Protein 1C6V (pdb70)

Foldseek 3Di:
DLPLQEKEWDWAADPNWIKIWIANVNFLQIDIFTDRDQAQLRVLVVVLVVLVPGPHAEYEYADDNHCPDVSNVCSCVVSHHDYHHDDDSVVCLNVQLVVVPVVDPDPRVSSVVSSVCQQADFDDDPQTDRRPRVSCVVRVVVCVVDDD/DDDLAEKEWDWDDDPHFIKIKIAPVPLRQIDIAGDHDPAQCSLLVVVLVCLVPGRHAEYEYDPDCSCVPPSNVVNCVVRHYYYDDDVCSVVQLVVLCVVCVPVDPDPRPSSVVSSVVQQPPQDDPPPSRGSVSPSVVVVVVD/DDDQAEKEWDWDAAPRFIKIWIAHPNQRQIDMFTFHPLALQSLQVRVQVVVVPAVHAEYEDDDDRCPVSCSNVVSCVVSHYYYDDDDDCSVVQLNVLLVVVVVVDPDPRVSSVVSSCCQQQPAPDDPDRDGSVVVSCVRSVVD/DDALAEKEWDWDADPNFIKIWIARVVFGAIDIFTDRDLALQRLLVVVLVVLVPGRHAEYEYEDDRNAPRPSNVVSCVVRNYDYDHHHPCVVVLNVQQVVCVPPDDDPRVSSVVSNVDQQPDADCPPDRHGSVRVSVVSRVVD/DPDDDFQKFKFFAAPPDPPTRGTFTFDDDDPQWTFTAHPHDTDTGGVVGMGMDGD

Sequence (630 aa):
NSDLGTWQMDCTHLEGKIVIVAVHVASGFIEAEVIPQETGRQTALFLLKLAGRWPITHLHTDNGANFASQEVKMVAWWAGIEHTFGEAMNHHLKNQIDRIREQANSVETIVLMAVHCMNHKRRGGIGDMTPAERLINMITTEQEIQFQNSDLGTWQMDCTHLEGKIVIVAVHVASGFIEAEVIPQETGRQTALFLLKLAGRWPITHLHTDNGANFASQEVKMVAWWAGIEHTFGEAMNHHLKNQIDRIREQANSVETIVLMAVHCMNHKRRGGIGDMTPAERLINMITTENSDLGTWQMDCTHLEGKIVIVAVHVASGFIEAEVIPQETGRQTALFLLKLAGRWPITHLHTDNGANFASQEVKMVAWWAGIEHTFGVEAMNHHLKNQIDRIREQANSVETIVLMAVHCMNHKRRGGIGDMTPAERLINMITTENSDLGTWQMDCTHLEGKIVIVAVHVASGFIEAEVIPQETGRQTALFLLKLAGRWPITHLHTDNGANFASQEVKMVAWWAGIEHTFGEAMNHHLKNQIDRIREQANSVETIVLMAVHCMNHKRRGGIGDMTPAERLINMITTEKNSKFKNFRVYYREGRDQLWKGPGELLWKGEGAVLLKVGTDIKVVPRRKAKIIKD

Organism: Simian immunodeficiency virus (isolate Mm142-83) (NCBI:txid11733)

Structure (mmCIF, N/CA/C/O backbone):
data_1C6V
#
_entry.id   1C6V
#
_cell.length_a   79.57
_cell.length_b   100.00
_cell.length_c   150.50
_cell.angle_alpha   90.00
_cell.angle_beta   90.00
_cell.angle_gamma   90.00
#
_symmetry.space_group_name_H-M   'P 21 21 21'
#
loop_
_entity.id
_entity.type
_entity.pdbx_description
1 polymer 'PROTEIN (SIV INTEGRASE)'
2 polymer 'PROTEIN (SIU89134)'
3 water water
#
loop_
_atom_site.group_PDB
_atom_site.id
_atom_site.type_symbol
_atom_site.label_atom_id
_atom_site.label_alt_id
_atom_site.label_comp_id
_atom_site.label_asym_id
_atom_site.label_entity_id
_atom_site.label_seq_id
_atom_site.pdbx_PDB_ins_code
_atom_site.Cartn_x
_atom_site.Cartn_y
_atom_site.Cartn_z
_atom_site.occupancy
_atom_site.B_iso_or_equiv
_atom_site.auth_seq_id
_atom_site.auth_comp_id
_atom_site.auth_asym_id
_atom_site.auth_atom_id
_atom_site.pdbx_PDB_model_num
ATOM 1 N N . ASN A 1 6 ? 0.745 22.255 28.570 1.00 46.31 55 ASN A N 1
ATOM 2 C CA . ASN A 1 6 ? 1.304 22.741 29.863 1.00 49.59 55 ASN A CA 1
ATOM 3 C C . ASN A 1 6 ? 2.774 22.310 29.982 1.00 50.65 55 ASN A C 1
ATOM 4 O O . ASN A 1 6 ? 3.661 23.025 29.524 1.00 53.82 55 ASN A O 1
ATOM 9 N N . SER A 1 7 ? 3.026 21.112 30.505 1.00 46.57 56 SER A N 1
ATOM 10 C CA . SER A 1 7 ? 4.386 20.607 30.662 1.00 39.21 56 SER A CA 1
ATOM 11 C C . SER A 1 7 ? 5.040 20.146 29.371 1.00 40.12 56 SER A C 1
ATOM 12 O O . SER A 1 7 ? 5.864 19.233 29.371 1.00 42.58 56 SER A O 1
ATOM 15 N N . ASP A 1 8 ? 4.664 20.773 28.264 1.00 40.44 57 ASP A N 1
ATOM 16 C CA . ASP A 1 8 ? 5.251 20.451 26.973 1.00 38.91 57 ASP A CA 1
ATOM 17 C C . ASP A 1 8 ? 6.710 20.890 27.163 1.00 40.12 57 ASP A C 1
ATOM 18 O O . ASP A 1 8 ? 6.962 21.989 27.678 1.00 42.76 57 ASP A O 1
ATOM 23 N N . LEU A 1 9 ? 7.665 20.020 26.834 1.00 32.56 58 LEU A N 1
ATOM 24 C CA . LEU A 1 9 ? 9.077 20.352 27.022 1.00 23.95 58 LEU A CA 1
ATOM 25 C C . LEU A 1 9 ? 9.519 21.715 26.491 1.00 24.39 58 LEU A C 1
ATOM 26 O O . LEU A 1 9 ? 10.536 22.250 26.935 1.00 30.83 58 LEU A O 1
ATOM 31 N N . GLY A 1 10 ? 8.769 22.287 25.560 1.00 19.57 59 GLY A N 1
ATOM 32 C CA . GLY A 1 10 ? 9.157 23.578 25.041 1.00 18.30 59 GLY A CA 1
ATOM 33 C C . GLY A 1 10 ? 8.495 24.741 25.746 1.00 20.01 59 GLY A C 1
ATOM 34 O O . GLY A 1 10 ? 8.810 25.894 25.446 1.00 24.53 59 GLY A O 1
ATOM 35 N N . THR A 1 11 ? 7.621 24.450 26.704 1.00 15.93 60 THR A N 1
ATOM 36 C CA . THR A 1 11 ? 6.879 25.475 27.439 1.00 17.02 60 THR A CA 1
ATOM 37 C C . THR A 1 11 ? 7.609 26.329 28.494 1.00 15.17 60 THR A C 1
ATOM 38 O O . THR A 1 11 ? 8.142 25.820 29.482 1.00 16.36 60 THR A O 1
ATOM 42 N N . TRP A 1 12 ? 7.568 27.638 28.309 1.00 14.84 61 TRP A N 1
ATOM 43 C CA . TRP A 1 12 ? 8.200 28.577 29.228 1.00 21.12 61 TRP A CA 1
ATOM 44 C C . TRP A 1 12 ? 7.148 29.639 29.510 1.00 23.09 61 TRP A C 1
ATOM 45 O O . TRP A 1 12 ? 6.332 29.935 28.637 1.00 25.34 61 TRP A O 1
ATOM 56 N N . GLN A 1 13 ? 7.152 30.201 30.718 1.00 23.79 62 GLN A N 1
ATOM 57 C CA . GLN A 1 13 ? 6.174 31.222 31.105 1.00 21.12 62 GLN A CA 1
ATOM 58 C C . GLN A 1 13 ? 6.871 32.494 31.532 1.00 18.11 62 GLN A C 1
ATOM 59 O O . GLN A 1 13 ? 7.810 32.441 32.319 1.00 20.19 62 GLN A O 1
ATOM 65 N N . MET A 1 14 ? 6.419 33.626 31.008 1.00 14.30 63 MET A N 1
ATOM 66 C CA . MET A 1 14 ? 7.022 34.911 31.340 1.00 15.46 63 MET A CA 1
ATOM 67 C C . MET A 1 14 ? 6.120 35.811 32.139 1.00 24.62 63 MET A C 1
ATOM 68 O O . MET A 1 14 ? 5.233 36.482 31.588 1.00 27.08 63 MET A O 1
ATOM 73 N N . ASP A 1 15 ? 6.384 35.839 33.437 1.00 28.83 64 ASP A N 1
ATOM 74 C CA . ASP A 1 15 ? 5.664 36.674 34.375 1.00 27.93 64 ASP A CA 1
ATOM 75 C C . ASP A 1 15 ? 6.511 37.944 34.351 1.00 22.97 64 ASP A C 1
ATOM 76 O O . ASP A 1 15 ? 7.660 37.925 33.914 1.00 18.92 64 ASP A O 1
ATOM 81 N N . CYS A 1 16 ? 5.959 39.057 34.787 1.00 23.55 65 CYS A N 1
ATOM 82 C CA . CYS A 1 16 ? 6.737 40.294 34.828 1.00 29.66 65 CYS A CA 1
ATOM 83 C C . CYS A 1 16 ? 6.380 40.952 36.171 1.00 31.77 65 CYS A C 1
ATOM 84 O O . CYS A 1 16 ? 5.207 40.957 36.566 1.00 36.23 65 CYS A O 1
ATOM 87 N N . THR A 1 17 ? 7.366 41.446 36.913 1.00 29.87 66 THR A N 1
ATOM 88 C CA . THR A 1 17 ? 7.046 42.024 38.213 1.00 33.69 66 THR A CA 1
ATOM 89 C C . THR A 1 17 ? 7.769 43.324 38.594 1.00 36.78 66 THR A C 1
ATOM 90 O O . THR A 1 17 ? 8.354 44.024 37.754 1.00 33.38 66 THR A O 1
ATOM 94 N N . HIS A 1 18 ? 7.650 43.658 39.880 1.00 38.63 67 HIS A N 1
ATOM 95 C CA . HIS A 1 18 ? 8.267 44.836 40.484 1.00 36.23 67 HIS A CA 1
ATOM 96 C C . HIS A 1 18 ? 8.878 44.373 41.810 1.00 31.05 67 HIS A C 1
ATOM 97 O O . HIS A 1 18 ? 8.280 43.574 42.533 1.00 33.27 67 HIS A O 1
ATOM 104 N N . LEU A 1 19 ? 10.082 44.837 42.105 1.00 26.06 68 LEU A N 1
ATOM 105 C CA . LEU A 1 19 ? 10.778 44.472 43.335 1.00 24.59 68 LEU A CA 1
ATOM 106 C C . LEU A 1 19 ? 11.689 45.654 43.623 1.00 24.94 68 LEU A C 1
ATOM 107 O O . LEU A 1 19 ? 12.468 46.040 42.763 1.00 33.57 68 LEU A O 1
ATOM 112 N N . GLU A 1 20 ? 11.557 46.249 44.806 1.00 19.99 69 GLU A N 1
ATOM 113 C CA . GLU A 1 20 ? 12.340 47.424 45.198 1.00 20.76 69 GLU A CA 1
ATOM 114 C C . GLU A 1 20 ? 12.279 48.607 44.217 1.00 22.45 69 GLU A C 1
ATOM 115 O O . GLU A 1 20 ? 13.248 49.357 44.053 1.00 17.30 69 GLU A O 1
ATOM 121 N N . GLY A 1 21 ? 11.121 48.783 43.585 1.00 27.06 70 GLY A N 1
ATOM 122 C CA . GLY A 1 21 ? 10.949 49.875 42.640 1.00 34.37 70 GLY A CA 1
ATOM 123 C C . GLY A 1 21 ? 11.499 49.517 41.273 1.00 39.02 70 GLY A C 1
ATOM 124 O O . GLY A 1 21 ? 11.410 50.289 40.315 1.00 43.97 70 GLY A O 1
ATOM 125 N N . LYS A 1 22 ? 12.119 48.351 41.196 1.00 38.56 71 LYS A N 1
ATOM 126 C CA . LYS A 1 22 ? 12.675 47.868 39.949 1.00 35.70 71 LYS A CA 1
ATOM 127 C C . LYS A 1 22 ? 11.574 47.061 39.297 1.00 34.59 71 LYS A C 1
ATOM 128 O O . LYS A 1 22 ? 10.493 46.886 39.879 1.00 38.53 71 LYS A O 1
ATOM 134 N N . ILE A 1 23 ? 11.866 46.565 38.099 1.00 30.06 72 ILE A N 1
ATOM 135 C CA . ILE A 1 23 ? 10.953 45.733 37.331 1.00 19.07 72 ILE A CA 1
ATOM 136 C C . ILE A 1 23 ? 11.720 44.449 37.037 1.00 13.06 72 ILE A C 1
ATOM 137 O O . ILE A 1 23 ? 12.790 44.482 36.440 1.00 10.93 72 ILE A O 1
ATOM 142 N N . VAL A 1 24 ? 11.223 43.341 37.567 1.00 11.05 73 VAL A N 1
ATOM 143 C CA . VAL A 1 24 ? 11.862 42.041 37.402 1.00 12.53 73 VAL A CA 1
ATOM 144 C C . VAL A 1 24 ? 11.092 41.143 36.427 1.00 17.18 73 VAL A C 1
ATOM 145 O O . VAL A 1 24 ? 9.968 40.708 36.717 1.00 21.41 73 VAL A O 1
ATOM 149 N N . ILE A 1 25 ? 11.690 40.886 35.265 1.00 17.23 74 ILE A N 1
ATOM 150 C CA . ILE A 1 25 ? 11.082 40.020 34.248 1.00 13.78 74 ILE A CA 1
ATOM 151 C C . ILE A 1 25 ? 11.414 38.584 34.683 1.00 12.88 74 ILE A C 1
ATOM 152 O O . ILE A 1 25 ? 12.504 38.340 35.220 1.00 14.01 74 ILE A O 1
ATOM 157 N N . VAL A 1 26 ? 10.489 37.646 34.501 1.00 9.03 75 VAL A N 1
ATOM 158 C CA . VAL A 1 26 ? 10.727 36.268 34.956 1.00 11.94 75 VAL A CA 1
ATOM 159 C C . VAL A 1 26 ? 10.241 35.239 33.950 1.00 9.68 75 VAL A C 1
ATOM 160 O O . VAL A 1 26 ? 9.260 35.480 33.251 1.00 13.69 75 VAL A O 1
ATOM 164 N N . ALA A 1 27 ? 10.915 34.095 33.879 1.00 2.00 76 ALA A N 1
ATOM 165 C CA . ALA A 1 27 ? 10.509 33.049 32.956 1.00 2.00 76 ALA A CA 1
ATOM 166 C C . ALA A 1 27 ? 10.749 31.689 33.560 1.00 2.00 76 ALA A C 1
ATOM 167 O O . ALA A 1 27 ? 11.869 31.377 33.937 1.00 7.00 76 ALA A O 1
ATOM 169 N N . VAL A 1 28 ? 9.721 30.857 33.616 1.00 2.00 77 VAL A N 1
ATOM 170 C CA . VAL A 1 28 ? 9.845 29.531 34.238 1.00 2.26 77 VAL A CA 1
ATOM 171 C C . VAL A 1 28 ? 9.704 28.389 33.262 1.00 2.17 77 VAL A C 1
ATOM 172 O O . VAL A 1 28 ? 8.852 28.438 32.387 1.00 13.66 77 VAL A O 1
ATOM 176 N N . HIS A 1 29 ? 10.509 27.348 33.412 1.00 2.00 78 HIS A N 1
ATOM 177 C CA . HIS A 1 29 ? 10.356 26.199 32.535 1.00 4.04 78 HIS A CA 1
ATOM 178 C C . HIS A 1 29 ? 9.341 25.238 33.147 1.00 6.40 78 HIS A C 1
ATOM 179 O O . HIS A 1 29 ? 9.721 24.249 33.774 1.00 11.25 78 HIS A O 1
ATOM 186 N N . VAL A 1 30 ? 8.063 25.499 32.898 1.00 7.87 79 VAL A N 1
ATOM 187 C CA . VAL A 1 30 ? 6.938 24.708 33.413 1.00 8.83 79 VAL A CA 1
ATOM 188 C C . VAL A 1 30 ? 7.119 23.234 33.747 1.00 6.61 79 VAL A C 1
ATOM 189 O O . VAL A 1 30 ? 6.440 22.733 34.644 1.00 9.14 79 VAL A O 1
ATOM 193 N N . ALA A 1 31 ? 7.956 22.528 32.988 1.00 2.12 80 ALA A N 1
ATOM 194 C CA . ALA A 1 31 ? 8.159 21.096 33.210 1.00 5.82 80 ALA A CA 1
ATOM 195 C C . ALA A 1 31 ? 9.177 20.726 34.277 1.00 9.96 80 ALA A C 1
ATOM 196 O O . ALA A 1 31 ? 9.268 19.561 34.683 1.00 11.45 80 ALA A O 1
ATOM 198 N N . SER A 1 32 ? 9.927 21.721 34.740 1.00 14.14 81 SER A N 1
ATOM 199 C CA . SER A 1 32 ? 10.969 21.532 35.757 1.00 16.23 81 SER A CA 1
ATOM 200 C C . SER A 1 32 ? 10.849 22.671 36.752 1.00 16.57 81 SER A C 1
ATOM 201 O O . SER A 1 32 ? 9.835 22.822 37.431 1.00 23.16 81 SER A O 1
ATOM 204 N N . GLY A 1 33 ? 11.906 23.459 36.847 1.00 14.48 82 GLY A N 1
ATOM 205 C CA . GLY A 1 33 ? 11.872 24.600 37.722 1.00 20.90 82 GLY A CA 1
ATOM 206 C C . GLY A 1 33 ? 12.913 25.601 37.285 1.00 24.87 82 GLY A C 1
ATOM 207 O O . GLY A 1 33 ? 13.249 26.484 38.062 1.00 29.81 82 GLY A O 1
ATOM 208 N N . PHE A 1 34 ? 13.415 25.485 36.053 1.00 23.07 83 PHE A N 1
ATOM 209 C CA . PHE A 1 34 ? 14.452 26.405 35.587 1.00 22.62 83 PHE A CA 1
ATOM 210 C C . PHE A 1 34 ? 13.995 27.852 35.484 1.00 20.05 83 PHE A C 1
ATOM 211 O O . PHE A 1 34 ? 13.350 28.254 34.518 1.00 24.01 83 PHE A O 1
ATOM 219 N N . ILE A 1 35 ? 14.323 28.617 36.512 1.00 15.76 84 ILE A N 1
ATOM 220 C CA . ILE A 1 35 ? 13.975 30.017 36.577 1.00 12.77 84 ILE A CA 1
ATOM 221 C C . ILE A 1 35 ? 15.036 30.748 35.773 1.00 8.19 84 ILE A C 1
ATOM 222 O O . ILE A 1 35 ? 16.188 30.331 35.775 1.00 9.54 84 ILE A O 1
ATOM 227 N N . GLU A 1 36 ? 14.614 31.734 34.989 1.00 2.00 85 GLU A N 1
ATOM 228 C CA . GLU A 1 36 ? 15.508 32.598 34.224 1.00 7.09 85 GLU A CA 1
ATOM 229 C C . GLU A 1 36 ? 14.910 33.984 34.472 1.00 9.86 85 GLU A C 1
ATOM 230 O O . GLU A 1 36 ? 13.699 34.159 34.308 1.00 16.60 85 GLU A O 1
ATOM 236 N N . ALA A 1 37 ? 15.714 34.941 34.948 1.00 11.01 86 ALA A N 1
ATOM 237 C CA . ALA A 1 37 ? 15.212 36.299 35.248 1.00 12.10 86 ALA A CA 1
ATOM 238 C C . ALA A 1 37 ? 16.292 37.371 35.333 1.00 13.17 86 ALA A C 1
ATOM 239 O O . ALA A 1 37 ? 17.461 37.056 35.536 1.00 18.62 86 ALA A O 1
ATOM 241 N N . GLU A 1 38 ? 15.891 38.631 35.177 1.00 13.65 87 GLU A N 1
ATOM 242 C CA . GLU A 1 38 ? 16.799 39.783 35.260 1.00 18.14 87 GLU A CA 1
ATOM 243 C C . GLU A 1 38 ? 15.991 41.076 35.321 1.00 20.48 87 GLU A C 1
ATOM 244 O O . GLU A 1 38 ? 14.765 41.036 35.221 1.00 25.14 87 GLU A O 1
ATOM 250 N N . VAL A 1 39 ? 16.647 42.211 35.550 1.00 20.65 88 VAL A N 1
ATOM 251 C CA . VAL A 1 39 ? 15.928 43.491 35.618 1.00 21.14 88 VAL A CA 1
ATOM 252 C C . VAL A 1 39 ? 15.914 44.270 34.285 1.00 23.18 88 VAL A C 1
ATOM 253 O O . VAL A 1 39 ? 16.965 44.649 33.753 1.00 29.27 88 VAL A O 1
ATOM 257 N N . ILE A 1 40 ? 14.712 44.558 33.791 1.00 16.51 89 ILE A N 1
ATOM 258 C CA . ILE A 1 40 ? 14.519 45.281 32.538 1.00 8.19 89 ILE A CA 1
ATOM 259 C C . ILE A 1 40 ? 14.136 46.733 32.876 1.00 5.75 89 ILE A C 1
ATOM 260 O O . ILE A 1 40 ? 13.111 46.984 33.495 1.00 4.64 89 ILE A O 1
ATOM 265 N N . PRO A 1 41 ? 14.950 47.711 32.444 1.00 5.18 90 PRO A N 1
ATOM 266 C CA . PRO A 1 41 ? 14.754 49.148 32.692 1.00 6.31 90 PRO A CA 1
ATOM 267 C C . PRO A 1 41 ? 13.397 49.731 32.386 1.00 14.25 90 PRO A C 1
ATOM 268 O O . PRO A 1 41 ? 13.149 50.897 32.691 1.00 19.40 90 PRO A O 1
ATOM 272 N N . GLN A 1 42 ? 12.532 48.936 31.765 1.00 21.05 91 GLN A N 1
ATOM 273 C CA . GLN A 1 42 ? 11.191 49.368 31.394 1.00 25.49 91 GLN A CA 1
ATOM 274 C C . GLN A 1 42 ? 10.330 48.156 31.117 1.00 26.98 91 GLN A C 1
ATOM 275 O O . GLN A 1 42 ? 10.820 47.113 30.680 1.00 28.18 91 GLN A O 1
ATOM 281 N N . GLU A 1 43 ? 9.041 48.287 31.374 1.00 26.89 92 GLU A N 1
ATOM 282 C CA . GLU A 1 43 ? 8.143 47.184 31.121 1.00 34.00 92 GLU A CA 1
ATOM 283 C C . GLU A 1 43 ? 7.595 47.413 29.718 1.00 36.29 92 GLU A C 1
ATOM 284 O O . GLU A 1 43 ? 6.615 48.136 29.545 1.00 43.48 92 GLU A O 1
ATOM 290 N N . THR A 1 44 ? 8.285 46.893 28.708 1.00 33.07 93 THR A N 1
ATOM 291 C CA . THR A 1 44 ? 7.835 47.061 27.333 1.00 26.33 93 THR A CA 1
ATOM 292 C C . THR A 1 44 ? 8.160 45.894 26.441 1.00 28.70 93 THR A C 1
ATOM 293 O O . THR A 1 44 ? 9.085 45.122 26.711 1.00 30.43 93 THR A O 1
ATOM 297 N N . GLY A 1 45 ? 7.419 45.808 25.342 1.00 29.92 94 GLY A N 1
ATOM 298 C CA . GLY A 1 45 ? 7.617 44.746 24.377 1.00 27.41 94 GLY A CA 1
ATOM 299 C C . GLY A 1 45 ? 9.061 44.673 23.930 1.00 26.57 94 GLY A C 1
ATOM 300 O O . GLY A 1 45 ? 9.630 43.589 23.856 1.00 25.82 94 GLY A O 1
ATOM 301 N N . ARG A 1 46 ? 9.662 45.829 23.658 1.00 25.26 95 ARG A N 1
ATOM 302 C CA . ARG A 1 46 ? 11.062 45.894 23.232 1.00 24.13 95 ARG A CA 1
ATOM 303 C C . ARG A 1 46 ? 11.889 45.027 24.161 1.00 19.67 95 ARG A C 1
ATOM 304 O O . ARG A 1 46 ? 12.591 44.121 23.713 1.00 15.88 95 ARG A O 1
ATOM 312 N N . GLN A 1 47 ? 11.692 45.255 25.459 1.00 18.94 96 GLN A N 1
ATOM 313 C CA . GLN A 1 47 ? 12.370 44.541 26.537 1.00 17.76 96 GLN A CA 1
ATOM 314 C C . GLN A 1 47 ? 11.945 43.085 26.637 1.00 15.57 96 GLN A C 1
ATOM 315 O O . GLN A 1 47 ? 12.776 42.194 26.829 1.00 14.67 96 GLN A O 1
ATOM 321 N N . THR A 1 48 ? 10.647 42.855 26.510 1.00 12.72 97 THR A N 1
ATOM 322 C CA . THR A 1 48 ? 10.080 41.518 26.571 1.00 16.01 97 THR A CA 1
ATOM 323 C C . THR A 1 48 ? 10.435 40.657 25.339 1.00 21.10 97 THR A C 1
ATOM 324 O O . THR A 1 48 ? 10.535 39.417 25.413 1.00 21.23 97 THR A O 1
ATOM 328 N N . ALA A 1 49 ? 10.676 41.336 24.223 1.00 23.99 98 ALA A N 1
ATOM 329 C CA . ALA A 1 49 ? 11.064 40.696 22.974 1.00 24.12 98 ALA A CA 1
ATOM 330 C C . ALA A 1 49 ? 12.562 40.423 23.130 1.00 23.49 98 ALA A C 1
ATOM 331 O O . ALA A 1 49 ? 13.017 39.287 22.973 1.00 23.45 98 ALA A O 1
ATOM 333 N N . LEU A 1 50 ? 13.300 41.472 23.508 1.00 19.02 99 LEU A N 1
ATOM 334 C CA . LEU A 1 50 ? 14.740 41.403 23.732 1.00 12.63 99 LEU A CA 1
ATOM 335 C C . LEU A 1 50 ? 15.095 40.359 24.808 1.00 13.55 99 LEU A C 1
ATOM 336 O O . LEU A 1 50 ? 16.203 39.838 24.814 1.00 14.80 99 LEU A O 1
ATOM 341 N N . PHE A 1 51 ? 14.159 40.052 25.711 1.00 14.94 100 PHE A N 1
ATOM 342 C CA . PHE A 1 51 ? 14.373 39.021 26.740 1.00 12.30 100 PHE A CA 1
ATOM 343 C C . PHE A 1 51 ? 14.062 37.617 26.152 1.00 11.59 100 PHE A C 1
ATOM 344 O O . PHE A 1 51 ? 14.862 36.676 26.291 1.00 2.00 100 PHE A O 1
ATOM 352 N N . LEU A 1 52 ? 12.890 37.487 25.517 1.00 14.30 101 LEU A N 1
ATOM 353 C CA . LEU A 1 52 ? 12.443 36.224 24.902 1.00 11.78 101 LEU A CA 1
ATOM 354 C C . LEU A 1 52 ? 13.492 35.765 23.884 1.00 11.30 101 LEU A C 1
ATOM 355 O O . LEU A 1 52 ? 13.766 34.575 23.731 1.00 2.00 101 LEU A O 1
ATOM 360 N N . LEU A 1 53 ? 14.070 36.739 23.190 1.00 13.69 102 LEU A N 1
ATOM 361 C CA . LEU A 1 53 ? 15.081 36.478 22.191 1.00 11.00 102 LEU A CA 1
ATOM 362 C C . LEU A 1 53 ? 16.272 35.894 22.923 1.00 14.25 102 LEU A C 1
ATOM 363 O O . LEU A 1 53 ? 16.720 34.796 22.592 1.00 18.91 102 LEU A O 1
ATOM 368 N N . LYS A 1 54 ? 16.722 36.588 23.971 1.00 14.76 103 LYS A N 1
ATOM 369 C CA . LYS A 1 54 ? 17.859 36.139 24.774 1.00 11.35 103 LYS A CA 1
ATOM 370 C C . LYS A 1 54 ? 17.582 34.737 25.328 1.00 13.30 103 LYS A C 1
ATOM 371 O O . LYS A 1 54 ? 18.490 33.935 25.560 1.00 10.50 103 LYS A O 1
ATOM 377 N N . LEU A 1 55 ? 16.313 34.437 25.536 1.00 16.53 104 LEU A N 1
ATOM 378 C CA . LEU A 1 55 ? 15.961 33.135 26.050 1.00 23.08 104 LEU A CA 1
ATOM 379 C C . LEU A 1 55 ? 15.931 32.138 24.895 1.00 26.47 104 LEU A C 1
ATOM 380 O O . LEU A 1 55 ? 16.478 31.031 25.012 1.00 32.70 104 LEU A O 1
ATOM 385 N N . ALA A 1 56 ? 15.373 32.574 23.760 1.00 23.29 105 ALA A N 1
ATOM 386 C CA . ALA A 1 56 ? 15.245 31.750 22.551 1.00 15.19 105 ALA A CA 1
ATOM 387 C C . ALA A 1 56 ? 16.597 31.244 22.059 1.00 11.36 105 ALA A C 1
ATOM 388 O O . ALA A 1 56 ? 16.727 30.092 21.661 1.00 7.03 105 ALA A O 1
ATOM 390 N N . GLY A 1 57 ? 17.606 32.107 22.127 1.00 12.22 106 GLY A N 1
ATOM 391 C CA . GLY A 1 57 ? 18.944 31.756 21.690 1.00 12.65 106 GLY A CA 1
ATOM 392 C C . GLY A 1 57 ? 19.808 30.794 22.504 1.00 11.48 106 GLY A C 1
ATOM 393 O O . GLY A 1 57 ? 21.031 30.946 22.472 1.00 7.89 106 GLY A O 1
ATOM 394 N N . ARG A 1 58 ? 19.218 29.828 23.219 1.00 10.69 107 ARG A N 1
ATOM 395 C CA . ARG A 1 58 ? 20.006 28.838 23.989 1.00 12.88 107 ARG A CA 1
ATOM 396 C C . ARG A 1 58 ? 19.244 27.602 24.498 1.00 13.74 107 ARG A C 1
ATOM 397 O O . ARG A 1 58 ? 19.847 26.535 24.685 1.00 12.84 107 ARG A O 1
ATOM 405 N N . TRP A 1 59 ? 17.938 27.738 24.731 1.00 9.99 108 TRP A N 1
ATOM 406 C CA . TRP A 1 59 ? 17.133 26.614 25.210 1.00 8.29 108 TRP A CA 1
ATOM 407 C C . TRP A 1 59 ? 16.219 26.118 24.095 1.00 8.65 108 TRP A C 1
ATOM 408 O O . TRP A 1 59 ? 15.778 26.908 23.267 1.00 14.99 108 TRP A O 1
ATOM 419 N N . PRO A 1 60 ? 15.932 24.806 24.045 1.00 5.60 109 PRO A N 1
ATOM 420 C CA . PRO A 1 60 ? 15.065 24.218 23.013 1.00 2.00 109 PRO A CA 1
ATOM 421 C C . PRO A 1 60 ? 13.621 24.555 23.244 1.00 2.00 109 PRO A C 1
ATOM 422 O O . PRO A 1 60 ? 12.790 23.655 23.270 1.00 6.34 109 PRO A O 1
ATOM 426 N N . ILE A 1 61 ? 13.340 25.849 23.389 1.00 6.17 110 ILE A N 1
ATOM 427 C CA . ILE A 1 61 ? 12.007 26.414 23.651 1.00 6.47 110 ILE A CA 1
ATOM 428 C C . ILE A 1 61 ? 11.063 26.409 22.432 1.00 7.30 110 ILE A C 1
ATOM 429 O O . ILE A 1 61 ? 11.487 26.621 21.300 1.00 4.74 110 ILE A O 1
ATOM 434 N N . THR A 1 62 ? 9.779 26.173 22.668 1.00 10.83 111 THR A N 1
ATOM 435 C CA . THR A 1 62 ? 8.806 26.164 21.582 1.00 14.83 111 THR A CA 1
ATOM 436 C C . THR A 1 62 ? 7.446 26.740 21.951 1.00 19.51 111 THR A C 1
ATOM 437 O O . THR A 1 62 ? 6.659 27.107 21.072 1.00 20.55 111 THR A O 1
ATOM 441 N N . HIS A 1 63 ? 7.151 26.797 23.246 1.00 26.22 112 HIS A N 1
ATOM 442 C CA . HIS A 1 63 ? 5.870 27.317 23.710 1.00 33.97 112 HIS A CA 1
ATOM 443 C C . HIS A 1 63 ? 6.084 28.375 24.780 1.00 32.85 112 HIS A C 1
ATOM 444 O O . HIS A 1 63 ? 6.717 28.100 25.797 1.00 31.54 112 HIS A O 1
ATOM 451 N N . LEU A 1 64 ? 5.598 29.590 24.547 1.00 32.50 113 LEU A N 1
ATOM 452 C CA . LEU A 1 64 ? 5.705 30.629 25.566 1.00 30.61 113 LEU A CA 1
ATOM 453 C C . LEU A 1 64 ? 4.304 30.930 26.074 1.00 32.11 113 LEU A C 1
ATOM 454 O O . LEU A 1 64 ? 3.475 31.462 25.319 1.00 38.81 113 LEU A O 1
ATOM 459 N N . HIS A 1 65 ? 3.990 30.523 27.299 1.00 25.29 114 HIS A N 1
ATOM 460 C CA . HIS A 1 65 ? 2.685 30.851 27.815 1.00 17.65 114 HIS A CA 1
ATOM 461 C C . HIS A 1 65 ? 2.873 32.122 28.610 1.00 17.78 114 HIS A C 1
ATOM 462 O O . HIS A 1 65 ? 3.788 32.251 29.422 1.00 19.16 114 HIS A O 1
ATOM 469 N N . THR A 1 66 ? 2.047 33.098 28.291 1.00 17.04 115 THR A N 1
ATOM 470 C CA . THR A 1 66 ? 2.097 34.400 28.920 1.00 19.56 115 THR A CA 1
ATOM 471 C C . THR A 1 66 ? 0.683 34.629 29.415 1.00 22.09 115 THR A C 1
ATOM 472 O O . THR A 1 66 ? -0.172 33.758 29.264 1.00 26.58 115 THR A O 1
ATOM 476 N N . ASP A 1 67 ? 0.457 35.757 30.064 1.00 27.04 116 ASP A N 1
ATOM 477 C CA . ASP A 1 67 ? -0.852 36.130 30.548 1.00 35.35 116 ASP A CA 1
ATOM 478 C C . ASP A 1 67 ? -1.087 37.537 29.969 1.00 37.58 116 ASP A C 1
ATOM 479 O O . ASP A 1 67 ? -0.547 38.532 30.463 1.00 37.91 116 ASP A O 1
ATOM 484 N N . ASN A 1 68 ? -1.791 37.552 28.836 1.00 41.62 117 ASN A N 1
ATOM 485 C CA . ASN A 1 68 ? -2.149 38.736 28.016 1.00 42.60 117 ASN A CA 1
ATOM 486 C C . ASN A 1 68 ? -2.147 40.177 28.542 1.00 38.90 117 ASN A C 1
ATOM 487 O O . ASN A 1 68 ? -3.192 40.729 28.866 1.00 39.46 117 ASN A O 1
ATOM 492 N N . GLY A 1 69 ? -0.990 40.821 28.480 1.00 36.68 118 GLY A N 1
ATOM 493 C CA . GLY A 1 69 ? -0.884 42.199 28.932 1.00 30.31 118 GLY A CA 1
ATOM 494 C C . GLY A 1 69 ? -0.176 43.047 27.895 1.00 26.05 118 GLY A C 1
ATOM 495 O O . GLY A 1 69 ? 0.619 42.530 27.118 1.00 28.35 118 GLY A O 1
ATOM 496 N N . ALA A 1 70 ? -0.414 44.355 27.917 1.00 25.14 119 ALA A N 1
ATOM 497 C CA . ALA A 1 70 ? 0.184 45.294 26.971 1.00 25.60 119 ALA A CA 1
ATOM 498 C C . ALA A 1 70 ? 1.640 44.985 26.677 1.00 28.36 119 ALA A C 1
ATOM 499 O O . ALA A 1 70 ? 2.169 45.342 25.627 1.00 30.43 119 ALA A O 1
ATOM 501 N N . ASN A 1 71 ? 2.279 44.303 27.612 1.00 33.27 120 ASN A N 1
ATOM 502 C CA . ASN A 1 71 ? 3.678 43.922 27.487 1.00 37.31 120 ASN A CA 1
ATOM 503 C C . ASN A 1 71 ? 3.913 42.793 26.449 1.00 33.56 120 ASN A C 1
ATOM 504 O O . ASN A 1 71 ? 4.340 43.050 25.319 1.00 31.27 120 ASN A O 1
ATOM 509 N N . PHE A 1 72 ? 3.559 41.567 26.820 1.00 28.06 121 PHE A N 1
ATOM 510 C CA . PHE A 1 72 ? 3.767 40.399 25.982 1.00 28.05 121 PHE A CA 1
ATOM 511 C C . PHE A 1 72 ? 2.781 40.230 24.845 1.00 29.72 121 PHE A C 1
ATOM 512 O O . PHE A 1 72 ? 2.502 39.102 24.436 1.00 30.61 121 PHE A O 1
ATOM 520 N N . ALA A 1 73 ? 2.244 41.327 24.332 1.00 34.49 122 ALA A N 1
ATOM 521 C CA . ALA A 1 73 ? 1.279 41.253 23.227 1.00 38.51 122 ALA A CA 1
ATOM 522 C C . ALA A 1 73 ? 1.580 42.364 22.243 1.00 35.86 122 ALA A C 1
ATOM 523 O O . ALA A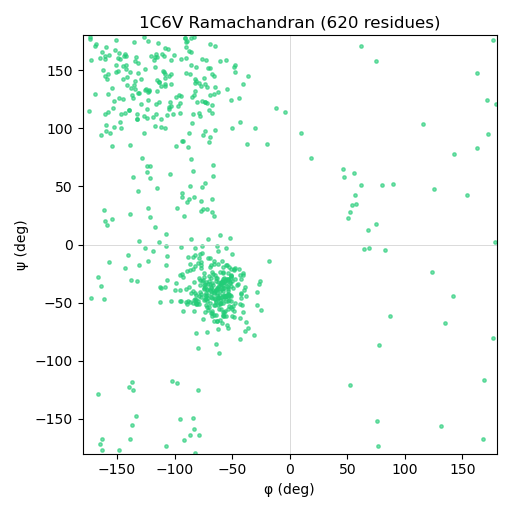 1 73 ? 0.695 42.848 21.531 1.00 36.10 122 ALA A O 1
ATOM 525 N N . SER A 1 74 ? 2.843 42.766 22.232 1.00 32.37 123 SER A N 1
ATOM 526 C CA . SER A 1 74 ? 3.321 43.834 21.378 1.00 30.87 123 SER A CA 1
ATOM 527 C C . SER A 1 74 ? 3.761 43.274 20.038 1.00 28.31 123 SER A C 1
ATOM 528 O O . SER A 1 74 ? 3.773 42.052 19.843 1.00 27.55 123 SER A O 1
ATOM 531 N N . GLN A 1 75 ? 4.125 44.160 19.115 1.00 23.55 124 GLN A N 1
ATOM 532 C CA . GLN A 1 75 ? 4.587 43.704 17.818 1.00 17.67 124 GLN A CA 1
ATOM 533 C C . GLN A 1 75 ? 6.003 43.206 18.000 1.00 12.91 124 GLN A C 1
ATOM 534 O O . GLN A 1 75 ? 6.413 42.236 17.365 1.00 15.22 124 GLN A O 1
ATOM 540 N N . GLU A 1 76 ? 6.715 43.823 18.935 1.00 2.39 125 GLU A N 1
ATOM 541 C CA . GLU A 1 76 ? 8.093 43.472 19.212 1.00 6.91 125 GLU A CA 1
ATOM 542 C C . GLU A 1 76 ? 8.248 42.012 19.618 1.00 10.32 125 GLU A C 1
ATOM 543 O O . GLU A 1 76 ? 9.239 41.361 19.258 1.00 10.23 125 GLU A O 1
ATOM 549 N N . VAL A 1 77 ? 7.285 41.506 20.387 1.00 12.28 126 VAL A N 1
ATOM 550 C CA . VAL A 1 77 ? 7.314 40.109 20.841 1.00 17.70 126 VAL A CA 1
ATOM 551 C C . VAL A 1 77 ? 6.629 39.213 19.788 1.00 24.21 126 VAL A C 1
ATOM 552 O O . VAL A 1 77 ? 6.716 37.973 19.827 1.00 26.47 126 VAL A O 1
ATOM 556 N N . LYS A 1 78 ? 5.975 39.861 18.830 1.00 25.75 127 LYS A N 1
ATOM 557 C CA . LYS A 1 78 ? 5.315 39.147 17.751 1.00 28.34 127 LYS A CA 1
ATOM 558 C C . LYS A 1 78 ? 6.426 38.646 16.832 1.00 22.34 127 LYS A C 1
ATOM 559 O O . LYS A 1 78 ? 6.595 37.440 16.670 1.00 18.33 127 LYS A O 1
ATOM 565 N N . MET A 1 79 ? 7.224 39.586 16.320 1.00 18.97 128 MET A N 1
ATOM 566 C CA . MET A 1 79 ? 8.334 39.302 15.401 1.00 21.59 128 MET A CA 1
ATOM 567 C C . MET A 1 79 ? 9.281 38.216 15.895 1.00 21.70 128 MET A C 1
ATOM 568 O O . MET A 1 79 ? 9.512 37.228 15.197 1.00 14.49 128 MET A O 1
ATOM 573 N N . VAL A 1 80 ? 9.794 38.401 17.114 1.00 25.96 129 VAL A N 1
ATOM 574 C CA . VAL A 1 80 ? 10.716 37.466 17.767 1.00 18.93 129 VAL A CA 1
ATOM 575 C C . VAL A 1 80 ? 10.080 36.095 17.853 1.00 19.18 129 VAL A C 1
ATOM 576 O O . VAL A 1 80 ? 10.590 35.152 17.257 1.00 19.39 129 VAL A O 1
ATOM 580 N N . ALA A 1 81 ? 8.957 36.001 18.567 1.00 18.47 130 ALA A N 1
ATOM 581 C CA . ALA A 1 81 ? 8.248 34.731 18.746 1.00 22.57 130 ALA A CA 1
ATOM 582 C C . ALA A 1 81 ? 8.227 33.899 17.451 1.00 25.36 130 ALA A C 1
ATOM 583 O O . ALA A 1 81 ? 8.756 32.776 17.398 1.00 20.16 130 ALA A O 1
ATOM 585 N N . TRP A 1 82 ? 7.666 34.492 16.399 1.00 29.43 131 TRP A N 1
ATOM 586 C CA . TRP A 1 82 ? 7.580 33.861 15.080 1.00 24.22 131 TRP A CA 1
ATOM 587 C C . TRP A 1 82 ? 8.975 33.533 14.558 1.00 19.95 131 TRP A C 1
ATOM 588 O O . TRP A 1 82 ? 9.267 32.379 14.256 1.00 16.55 131 TRP A O 1
ATOM 599 N N . TRP A 1 83 ? 9.827 34.556 14.490 1.00 16.88 132 TRP A N 1
ATOM 600 C CA . TRP A 1 83 ? 11.203 34.439 14.007 1.00 13.46 132 TRP A CA 1
ATOM 601 C C . TRP A 1 83 ? 11.971 33.264 14.608 1.00 14.23 132 TRP A C 1
ATOM 602 O O . TRP A 1 83 ? 12.873 32.731 13.969 1.00 16.58 132 TRP A O 1
ATOM 613 N N . ALA A 1 84 ? 11.636 32.876 15.837 1.00 16.33 133 ALA A N 1
ATOM 614 C CA . ALA A 1 84 ? 12.299 31.740 16.491 1.00 15.89 133 ALA A CA 1
ATOM 615 C C . ALA A 1 84 ? 11.356 30.532 16.529 1.00 16.57 133 ALA A C 1
ATOM 616 O O . ALA A 1 84 ? 11.760 29.419 16.879 1.00 16.35 133 ALA A O 1
ATOM 618 N N . GLY A 1 85 ? 10.093 30.762 16.183 1.00 12.11 134 GLY A N 1
ATOM 619 C CA . GLY A 1 85 ? 9.135 29.675 16.155 1.00 13.91 134 GLY A CA 1
ATOM 620 C C . GLY A 1 85 ? 8.570 29.286 17.502 1.00 11.78 134 GLY A C 1
ATOM 621 O O . GLY A 1 85 ? 8.515 28.103 17.846 1.00 7.39 134 GLY A O 1
ATOM 622 N N . ILE A 1 86 ? 8.083 30.286 18.225 1.00 12.87 135 ILE A N 1
ATOM 623 C CA . ILE A 1 86 ? 7.502 30.090 19.542 1.00 19.22 135 ILE A CA 1
ATOM 624 C C . ILE A 1 86 ? 6.042 30.501 19.481 1.00 19.63 135 ILE A C 1
ATOM 625 O O . ILE A 1 86 ? 5.727 31.697 19.478 1.00 19.77 135 ILE A O 1
ATOM 630 N N . GLU A 1 87 ? 5.150 29.520 19.410 1.00 18.40 136 GLU A N 1
ATOM 631 C CA . GLU A 1 87 ? 3.736 29.840 19.330 1.00 21.84 136 GLU A CA 1
ATOM 632 C C . GLU A 1 87 ? 3.354 30.351 20.696 1.00 20.83 136 GLU A C 1
ATOM 633 O O . GLU A 1 87 ? 3.596 29.671 21.688 1.00 25.65 136 GLU A O 1
ATOM 639 N N . HIS A 1 88 ? 2.851 31.580 20.762 1.00 19.60 137 HIS A N 1
ATOM 640 C CA . HIS A 1 88 ? 2.449 32.155 22.037 1.00 22.06 137 HIS A CA 1
ATOM 641 C C . HIS A 1 88 ? 1.026 31.761 22.375 1.00 21.66 137 HIS A C 1
ATOM 642 O O . HIS A 1 88 ? 0.236 31.479 21.472 1.00 25.53 137 HIS A O 1
ATOM 649 N N . THR A 1 89 ? 0.688 31.742 23.662 1.00 17.90 138 THR A N 1
ATOM 650 C CA . THR A 1 89 ? -0.677 31.439 24.090 1.00 12.82 138 THR A CA 1
ATOM 651 C C . THR A 1 89 ? -0.951 32.225 25.354 1.00 8.88 138 THR A C 1
ATOM 652 O O . THR A 1 89 ? -0.473 31.868 26.424 1.00 4.78 138 THR A O 1
ATOM 656 N N . PHE A 1 90 ? -1.741 33.285 25.229 1.00 9.23 139 PHE A N 1
ATOM 657 C CA . PHE A 1 90 ? -2.053 34.146 26.365 1.00 12.09 139 PHE A CA 1
ATOM 658 C C . PHE A 1 90 ? -2.969 33.524 27.396 1.00 14.43 139 PHE A C 1
ATOM 659 O O . PHE A 1 90 ? -3.785 32.664 27.076 1.00 15.20 139 PHE A O 1
ATOM 667 N N . GLY A 1 91 ? -2.822 33.969 28.638 1.00 19.34 140 GLY A N 1
ATOM 668 C CA . GLY A 1 91 ? -3.642 33.461 29.719 1.00 24.15 140 GLY A CA 1
ATOM 669 C C . GLY A 1 91 ? -4.809 34.389 30.003 1.00 30.79 140 GLY A C 1
ATOM 670 O O . GLY A 1 91 ? -4.563 35.597 30.216 1.00 33.66 140 GLY A O 1
ATOM 671 N N . GLU A 1 103 ? 3.169 32.749 39.773 1.00 52.50 152 GLU A N 1
ATOM 672 C CA . GLU A 1 103 ? 3.586 32.925 41.199 1.00 52.92 152 GLU A CA 1
ATOM 673 C C . GLU A 1 103 ? 3.677 31.615 41.978 1.00 51.58 152 GLU A C 1
ATOM 674 O O . GLU A 1 103 ? 2.671 31.027 42.373 1.00 50.25 152 GLU A O 1
ATOM 680 N N . ALA A 1 104 ? 4.916 31.179 42.170 1.00 49.15 153 ALA A N 1
ATOM 681 C CA . ALA A 1 104 ? 5.269 29.958 42.883 1.00 48.41 153 ALA A CA 1
ATOM 682 C C . ALA A 1 104 ? 6.779 29.956 42.687 1.00 49.60 153 ALA A C 1
ATOM 683 O O . ALA A 1 104 ? 7.508 30.489 43.524 1.00 51.12 153 ALA A O 1
ATOM 685 N N . MET A 1 105 ? 7.234 29.501 41.520 1.00 50.04 154 MET A N 1
ATOM 686 C CA . MET A 1 105 ? 8.663 29.502 41.181 1.00 45.80 154 MET A CA 1
ATOM 687 C C . MET A 1 105 ? 8.908 30.892 40.565 1.00 41.72 154 MET A C 1
ATOM 688 O O . MET A 1 105 ? 9.626 31.046 39.589 1.00 32.30 154 MET A O 1
ATOM 693 N N . ASN A 1 106 ? 8.249 31.880 41.171 1.00 43.04 155 ASN A N 1
ATOM 694 C CA . ASN A 1 106 ? 8.273 33.298 40.814 1.00 48.45 155 ASN A CA 1
ATOM 695 C C . ASN A 1 106 ? 7.860 34.050 42.100 1.00 49.23 155 ASN A C 1
ATOM 696 O O . ASN A 1 106 ? 8.000 35.271 42.215 1.00 46.35 155 ASN A O 1
ATOM 701 N N . HIS A 1 107 ? 7.307 33.294 43.047 1.00 52.32 156 HIS A N 1
ATOM 702 C CA . HIS A 1 107 ? 6.895 33.802 44.361 1.00 55.57 156 HIS A CA 1
ATOM 703 C C . HIS A 1 107 ? 8.129 33.624 45.245 1.00 53.09 156 HIS A C 1
ATOM 704 O O . HIS A 1 107 ? 8.595 34.553 45.905 1.00 55.18 156 HIS A O 1
ATOM 711 N N . HIS A 1 108 ? 8.684 32.420 45.197 1.00 47.34 157 HIS A N 1
ATOM 712 C CA . HIS A 1 108 ? 9.882 32.096 45.932 1.00 42.05 157 HIS A CA 1
ATOM 713 C C . HIS A 1 108 ? 11.067 32.815 45.287 1.00 37.82 157 HIS A C 1
ATOM 714 O O . HIS A 1 108 ? 12.211 32.591 45.649 1.00 38.63 157 HIS A O 1
ATOM 721 N N . LEU A 1 109 ? 10.778 33.642 44.288 1.00 32.99 158 LEU A N 1
ATOM 722 C CA . LEU A 1 109 ? 11.789 34.443 43.613 1.00 31.84 158 LEU A CA 1
ATOM 723 C C . LEU A 1 109 ? 12.043 35.617 44.550 1.00 30.50 158 LEU A C 1
ATOM 724 O O . LEU A 1 109 ? 13.188 35.973 44.811 1.00 26.42 158 LEU A O 1
ATOM 729 N N . LYS A 1 110 ? 10.955 36.181 45.076 1.00 28.64 159 LYS A N 1
ATOM 730 C CA . LYS A 1 110 ? 11.009 37.313 46.002 1.00 28.88 159 LYS A CA 1
ATOM 731 C C . LYS A 1 110 ? 11.487 36.791 47.357 1.00 31.11 159 LYS A C 1
ATOM 732 O O . LYS A 1 110 ? 12.300 37.422 48.046 1.00 31.59 159 LYS A O 1
ATOM 738 N N . ASN A 1 111 ? 11.013 35.600 47.700 1.00 27.05 160 ASN A N 1
ATOM 739 C CA . ASN A 1 111 ? 11.371 34.970 48.958 1.00 27.38 160 ASN A CA 1
ATOM 740 C C . ASN A 1 111 ? 12.869 34.704 49.026 1.00 27.24 160 ASN A C 1
ATOM 741 O O . ASN A 1 111 ? 13.601 35.408 49.717 1.00 26.80 160 ASN A O 1
ATOM 746 N N . GLN A 1 112 ? 13.320 33.720 48.251 1.00 27.41 161 GLN A N 1
ATOM 747 C CA . GLN A 1 112 ? 14.726 33.318 48.198 1.00 21.39 161 GLN A CA 1
ATOM 748 C C . GLN A 1 112 ? 15.677 34.497 48.021 1.00 19.20 161 GLN A C 1
ATOM 749 O O . GLN A 1 112 ? 16.847 34.391 48.379 1.00 19.16 161 GLN A O 1
ATOM 755 N N . ILE A 1 113 ? 15.188 35.623 47.506 1.00 16.18 162 ILE A N 1
ATOM 756 C CA . ILE A 1 113 ? 16.061 36.776 47.358 1.00 20.65 162 ILE A CA 1
ATOM 757 C C . ILE A 1 113 ? 16.323 37.364 48.733 1.00 29.12 162 ILE A C 1
ATOM 758 O O . ILE A 1 113 ? 17.458 37.735 49.037 1.00 32.90 162 ILE A O 1
ATOM 763 N N . ASP A 1 114 ? 15.278 37.441 49.563 1.00 34.58 163 ASP A N 1
ATOM 764 C CA . ASP A 1 114 ? 15.385 37.979 50.931 1.00 29.74 163 ASP A CA 1
ATOM 765 C C . ASP A 1 114 ? 16.454 37.266 51.748 1.00 22.74 163 ASP A C 1
ATOM 766 O O . ASP A 1 114 ? 17.074 37.858 52.627 1.00 15.60 163 ASP A O 1
ATOM 771 N N . ARG A 1 115 ? 16.671 35.994 51.426 1.00 19.69 164 ARG A N 1
ATOM 772 C CA . ARG A 1 115 ? 17.679 35.166 52.071 1.00 20.34 164 ARG A CA 1
ATOM 773 C C . ARG A 1 115 ? 18.930 35.289 51.207 1.00 23.01 164 ARG A C 1
ATOM 774 O O . ARG A 1 115 ? 19.651 34.311 50.975 1.00 28.91 164 ARG A O 1
ATOM 782 N N . ILE A 1 116 ? 19.186 36.511 50.751 1.00 19.71 165 ILE A N 1
ATOM 783 C CA . ILE A 1 116 ? 20.304 36.826 49.876 1.00 12.30 165 ILE A CA 1
ATOM 784 C C . ILE A 1 116 ? 20.494 38.338 49.915 1.00 10.55 165 ILE A C 1
ATOM 785 O O . ILE A 1 116 ? 21.624 38.813 49.963 1.00 8.28 165 ILE A O 1
ATOM 790 N N . ARG A 1 117 ? 19.382 39.062 50.014 1.00 4.05 166 ARG A N 1
ATOM 791 C CA . ARG A 1 117 ? 19.345 40.517 50.000 1.00 14.36 166 ARG A CA 1
ATOM 792 C C . ARG A 1 117 ? 20.544 41.324 50.454 1.00 19.47 166 ARG A C 1
ATOM 793 O O . ARG A 1 117 ? 20.758 42.436 49.971 1.00 20.19 166 ARG A O 1
ATOM 801 N N . GLU A 1 118 ? 21.304 40.792 51.400 1.00 26.56 167 GLU A N 1
ATOM 802 C CA . GLU A 1 118 ? 22.475 41.484 51.916 1.00 29.78 167 GLU A CA 1
ATOM 803 C C . GLU A 1 118 ? 23.726 41.234 51.071 1.00 30.58 167 GLU A C 1
ATOM 804 O O . GLU A 1 118 ? 24.490 42.169 50.791 1.00 32.96 167 GLU A O 1
ATOM 810 N N . GLN A 1 119 ? 23.906 39.981 50.642 1.00 26.83 168 GLN A N 1
ATOM 811 C CA . GLN A 1 119 ? 25.076 39.567 49.866 1.00 22.61 168 GLN A CA 1
ATOM 812 C C . GLN A 1 119 ? 25.542 40.553 48.812 1.00 16.24 168 GLN A C 1
ATOM 813 O O . GLN A 1 119 ? 26.715 40.564 48.472 1.00 18.68 168 GLN A O 1
ATOM 819 N N . ALA A 1 120 ? 24.641 41.387 48.308 1.00 9.88 169 ALA A N 1
ATOM 820 C CA . ALA A 1 120 ? 25.011 42.394 47.322 1.00 6.50 169 ALA A CA 1
ATOM 821 C C . ALA A 1 120 ? 23.943 43.473 47.285 1.00 6.68 169 ALA A C 1
ATOM 822 O O . ALA A 1 120 ? 22.752 43.186 47.404 1.00 6.21 169 ALA A O 1
ATOM 824 N N . ASN A 1 121 ? 24.374 44.709 47.060 1.00 4.72 170 ASN A N 1
ATOM 825 C CA . ASN A 1 121 ? 23.478 45.861 47.071 1.00 2.00 170 ASN A CA 1
ATOM 826 C C . ASN A 1 121 ? 22.318 45.954 46.105 1.00 5.72 170 ASN A C 1
ATOM 827 O O . ASN A 1 121 ? 21.169 46.024 46.537 1.00 6.10 170 ASN A O 1
ATOM 832 N N . SER A 1 122 ? 22.620 46.054 44.813 1.00 12.37 171 SER A N 1
ATOM 833 C CA . SER A 1 122 ? 21.600 46.204 43.780 1.00 13.45 171 SER A CA 1
ATOM 834 C C . SER A 1 122 ? 20.637 45.064 43.547 1.00 14.65 171 SER A C 1
ATOM 835 O O . SER A 1 122 ? 20.995 43.891 43.670 1.00 12.95 171 SER A O 1
ATOM 838 N N . VAL A 1 123 ? 19.406 45.450 43.207 1.00 14.36 172 VAL A N 1
ATOM 839 C CA . VAL A 1 123 ? 18.313 44.537 42.892 1.00 13.07 172 VAL A CA 1
ATOM 840 C C . VAL A 1 123 ? 18.744 43.774 41.643 1.00 13.49 172 VAL A C 1
ATOM 841 O O . VAL A 1 123 ? 18.487 42.583 41.505 1.00 11.76 172 VAL A O 1
ATOM 845 N N . GLU A 1 124 ? 19.422 44.475 40.742 1.00 12.47 173 GLU A N 1
ATOM 846 C CA . GLU A 1 124 ? 19.897 43.868 39.517 1.00 9.10 173 GLU A CA 1
ATOM 847 C C . GLU A 1 124 ? 20.713 42.649 39.908 1.00 10.68 173 GLU A C 1
ATOM 848 O O . GLU A 1 124 ? 20.238 41.501 39.808 1.00 9.31 173 GLU A O 1
ATOM 854 N N . THR A 1 125 ? 21.862 42.928 40.517 1.00 10.35 174 THR A N 1
ATOM 855 C CA . THR A 1 125 ? 22.818 41.911 40.962 1.00 11.15 174 THR A CA 1
ATOM 856 C C . THR A 1 125 ? 22.202 40.872 41.880 1.00 15.71 174 THR A C 1
ATOM 857 O O . THR A 1 125 ? 22.616 39.700 41.892 1.00 11.81 174 THR A O 1
ATOM 861 N N . ILE A 1 126 ? 21.237 41.332 42.674 1.00 19.81 175 ILE A N 1
ATOM 862 C CA . ILE A 1 126 ? 20.557 40.489 43.637 1.00 15.69 175 ILE A CA 1
ATOM 863 C C . ILE A 1 126 ? 19.576 39.516 43.016 1.00 14.82 175 ILE A C 1
ATOM 864 O O . ILE A 1 126 ? 19.460 38.393 43.500 1.00 13.67 175 ILE A O 1
ATOM 869 N N . VAL A 1 127 ? 18.913 39.904 41.923 1.00 15.94 176 VAL A N 1
ATOM 870 C CA . VAL A 1 127 ? 17.971 38.982 41.306 1.00 13.18 176 VAL A CA 1
ATOM 871 C C . VAL A 1 127 ? 18.740 37.918 40.547 1.00 17.90 176 VAL A C 1
ATOM 872 O O . VAL A 1 127 ? 18.253 36.790 40.411 1.00 19.81 176 VAL A O 1
ATOM 876 N N . LEU A 1 128 ? 19.916 38.286 40.028 1.00 13.60 177 LEU A N 1
ATOM 877 C CA . LEU A 1 128 ? 20.759 37.331 39.305 1.00 15.33 177 LEU A CA 1
ATOM 878 C C . LEU A 1 128 ? 21.363 36.352 40.311 1.00 20.24 177 LEU A C 1
ATOM 879 O O . LEU A 1 128 ? 21.308 35.132 40.120 1.00 23.29 177 LEU A O 1
ATOM 884 N N . MET A 1 129 ? 21.918 36.896 41.393 1.00 20.89 178 MET A N 1
ATOM 885 C CA . MET A 1 129 ? 22.517 36.092 42.461 1.00 18.24 178 MET A CA 1
ATOM 886 C C . MET A 1 129 ? 21.456 35.086 42.907 1.00 14.50 178 MET A C 1
ATOM 887 O O . MET A 1 129 ? 21.741 33.909 43.132 1.00 12.30 178 MET A O 1
ATOM 892 N N . ALA A 1 130 ? 20.215 35.555 42.939 1.00 10.03 179 ALA A N 1
ATOM 893 C CA . ALA A 1 130 ? 19.083 34.739 43.341 1.00 12.73 179 ALA A CA 1
ATOM 894 C C . ALA A 1 130 ? 18.852 33.521 42.459 1.00 13.83 179 ALA A C 1
ATOM 895 O O . ALA A 1 130 ? 18.573 32.422 42.965 1.00 13.32 179 ALA A O 1
ATOM 897 N N . VAL A 1 131 ? 18.951 33.706 41.143 1.00 13.26 180 VAL A N 1
ATOM 898 C CA . VAL A 1 131 ? 18.703 32.592 40.230 1.00 9.27 180 VAL A CA 1
ATOM 899 C C . VAL A 1 131 ? 19.782 31.527 40.296 1.00 6.30 180 VAL A C 1
ATOM 900 O O . VAL A 1 131 ? 19.559 30.384 39.906 1.00 2.00 180 VAL A O 1
ATOM 904 N N . HIS A 1 132 ? 20.943 31.907 40.816 1.00 7.24 181 HIS A N 1
ATOM 905 C CA . HIS A 1 132 ? 22.043 30.977 40.966 1.00 15.10 181 HIS A CA 1
ATOM 906 C C . HIS A 1 132 ? 21.714 29.989 42.079 1.00 18.91 181 HIS A C 1
ATOM 907 O O . HIS A 1 132 ? 21.821 28.763 41.897 1.00 15.64 181 HIS A O 1
ATOM 914 N N . CYS A 1 133 ? 21.432 30.541 43.259 1.00 21.99 182 CYS A N 1
ATOM 915 C CA . CYS A 1 133 ? 21.096 29.753 44.446 1.00 23.34 182 CYS A CA 1
ATOM 916 C C . CYS A 1 133 ? 19.898 28.915 44.096 1.00 20.25 182 CYS A C 1
ATOM 917 O O . CYS A 1 133 ? 19.891 27.699 44.284 1.00 18.80 182 CYS A O 1
ATOM 920 N N . MET A 1 134 ? 18.934 29.599 43.493 1.00 20.13 183 MET A N 1
ATOM 921 C CA . MET A 1 134 ? 17.677 29.032 43.033 1.00 21.35 183 MET A CA 1
ATOM 922 C C . MET A 1 134 ? 17.871 27.831 42.072 1.00 26.35 183 MET A C 1
ATOM 923 O O . MET A 1 134 ? 17.191 26.800 42.188 1.00 24.16 183 MET A O 1
ATOM 928 N N . ASN A 1 135 ? 18.795 27.980 41.121 1.00 29.06 184 ASN A N 1
ATOM 929 C CA . ASN A 1 135 ? 19.071 26.940 40.129 1.00 25.90 184 ASN A CA 1
ATOM 930 C C . ASN A 1 135 ? 19.900 25.756 40.600 1.00 25.40 184 ASN A C 1
ATOM 931 O O . ASN A 1 135 ? 19.873 24.692 39.973 1.00 21.20 184 ASN A O 1
ATOM 936 N N . HIS A 1 136 ? 20.605 25.912 41.717 1.00 27.48 185 HIS A N 1
ATOM 937 C CA . HIS A 1 136 ? 21.449 24.829 42.221 1.00 31.13 185 HIS A CA 1
ATOM 938 C C . HIS A 1 136 ? 21.196 24.491 43.705 1.00 28.11 185 HIS A C 1
ATOM 939 O O . HIS A 1 136 ? 21.988 24.852 44.571 1.00 30.86 185 HIS A O 1
ATOM 946 N N . LYS A 1 137 ? 20.068 23.821 43.969 1.00 25.98 186 LYS A N 1
ATOM 947 C CA . LYS A 1 137 ? 19.599 23.386 45.301 1.00 19.90 186 LYS A CA 1
ATOM 948 C C . LYS A 1 137 ? 18.649 22.182 45.133 1.00 16.74 186 LYS A C 1
ATOM 949 O O . LYS A 1 137 ? 17.450 22.362 44.921 1.00 12.58 186 LYS A O 1
ATOM 955 N N . ARG A 1 138 ? 19.180 20.964 45.277 1.00 18.26 187 ARG A N 1
ATOM 956 C CA . ARG A 1 138 ? 18.401 19.735 45.055 1.00 25.31 187 ARG A CA 1
ATOM 957 C C . ARG A 1 138 ? 17.108 19.447 45.781 1.00 28.74 187 ARG A C 1
ATOM 958 O O . ARG A 1 138 ? 16.853 19.957 46.869 1.00 33.12 187 ARG A O 1
ATOM 966 N N . ARG A 1 139 ? 16.315 18.565 45.182 1.00 33.84 188 ARG A N 1
ATOM 967 C CA . ARG A 1 139 ? 15.022 18.228 45.734 1.00 44.41 188 ARG A CA 1
ATOM 968 C C . ARG A 1 139 ? 14.836 16.784 46.179 1.00 51.93 188 ARG A C 1
ATOM 969 O O . ARG A 1 139 ? 14.795 15.870 45.346 1.00 56.40 188 ARG A O 1
ATOM 977 N N . GLY A 1 140 ? 14.703 16.610 47.501 1.00 54.25 189 GLY A N 1
ATOM 978 C CA . GLY A 1 140 ? 14.487 15.304 48.109 1.00 54.39 189 GLY A CA 1
ATOM 979 C C . GLY A 1 140 ? 15.502 14.258 47.690 1.00 58.74 189 GLY A C 1
ATOM 980 O O . GLY A 1 140 ? 16.703 14.439 47.896 1.00 63.66 189 GLY A O 1
ATOM 981 N N . GLY A 1 141 ? 15.019 13.175 47.088 1.00 58.75 190 GLY A N 1
ATOM 982 C CA . GLY A 1 141 ? 15.891 12.105 46.639 1.00 57.72 190 GLY A CA 1
ATOM 983 C C . GLY A 1 141 ? 15.158 11.222 45.647 1.00 58.23 190 GLY A C 1
ATOM 984 O O . GLY A 1 141 ? 14.104 11.624 45.140 1.00 58.29 190 GLY A O 1
ATOM 985 N N . ILE A 1 142 ? 15.730 10.052 45.341 1.00 56.26 191 ILE A N 1
ATOM 986 C CA . ILE A 1 142 ? 15.146 9.073 44.411 1.00 51.15 191 ILE A CA 1
ATOM 987 C C . ILE A 1 142 ? 14.750 9.739 43.086 1.00 49.79 191 ILE A C 1
ATOM 988 O O . ILE A 1 142 ? 13.955 9.208 42.316 1.00 53.33 191 ILE A O 1
ATOM 993 N N . GLY A 1 143 ? 15.387 10.871 42.812 1.00 47.79 192 GLY A N 1
ATOM 994 C CA . GLY A 1 143 ? 15.130 11.668 41.621 1.00 46.80 192 GLY A CA 1
ATOM 995 C C . GLY A 1 143 ? 15.535 13.047 42.089 1.00 45.34 192 GLY A C 1
ATOM 996 O O . GLY A 1 143 ? 14.875 14.055 41.838 1.00 48.67 192 GLY A O 1
ATOM 997 N N . ASP A 1 144 ? 16.659 13.030 42.793 1.00 41.44 193 ASP A N 1
ATOM 998 C CA . ASP A 1 144 ? 17.323 14.151 43.458 1.00 37.22 193 ASP A CA 1
ATOM 999 C C . ASP A 1 144 ? 17.935 15.265 42.597 1.00 33.53 193 ASP A C 1
ATOM 1000 O O . ASP A 1 144 ? 18.963 15.845 42.959 1.00 33.97 193 ASP A O 1
ATOM 1005 N N . MET A 1 145 ? 17.264 15.641 41.520 1.00 28.13 194 MET A N 1
ATOM 1006 C CA . MET A 1 145 ? 17.784 16.668 40.633 1.00 17.92 194 MET A CA 1
ATOM 1007 C C . MET A 1 145 ? 17.513 18.084 41.081 1.00 14.49 194 MET A C 1
ATOM 1008 O O . MET A 1 145 ? 16.398 18.425 41.471 1.00 14.83 194 MET A O 1
ATOM 1013 N N . THR A 1 146 ? 18.558 18.896 41.057 1.00 12.88 195 THR A N 1
ATOM 1014 C CA . THR A 1 146 ? 18.472 20.307 41.396 1.00 16.86 195 THR A CA 1
ATOM 1015 C C . THR A 1 146 ? 17.662 20.890 40.222 1.00 19.22 195 THR A C 1
ATOM 1016 O O . THR A 1 146 ? 17.364 20.164 39.264 1.00 20.56 195 THR A O 1
ATOM 1020 N N . PRO A 1 147 ? 17.262 22.178 40.279 1.00 20.09 196 PRO A N 1
ATOM 1021 C CA . PRO A 1 147 ? 16.494 22.663 39.121 1.00 18.86 196 PRO A CA 1
ATOM 1022 C C . PRO A 1 147 ? 17.315 22.492 37.830 1.00 21.83 196 PRO A C 1
ATOM 1023 O O . PRO A 1 147 ? 16.948 21.713 36.945 1.00 23.33 196 PRO A O 1
ATOM 1027 N N . ALA A 1 148 ? 18.459 23.168 37.769 1.00 19.25 197 ALA A N 1
ATOM 1028 C CA . ALA A 1 148 ? 19.326 23.116 36.611 1.00 16.43 197 ALA A CA 1
ATOM 1029 C C . ALA A 1 148 ? 19.655 21.721 36.099 1.00 21.63 197 ALA A C 1
ATOM 1030 O O . ALA A 1 148 ? 19.439 21.446 34.930 1.00 30.40 197 ALA A O 1
ATOM 1032 N N . GLU A 1 149 ? 20.137 20.822 36.954 1.00 25.11 198 GLU A N 1
ATOM 1033 C CA . GLU A 1 149 ? 20.505 19.481 36.485 1.00 27.90 198 GLU A CA 1
ATOM 1034 C C . GLU A 1 149 ? 19.352 18.699 35.867 1.00 27.12 198 GLU A C 1
ATOM 1035 O O . GLU A 1 149 ? 19.540 17.981 34.885 1.00 29.41 198 GLU A O 1
ATOM 1041 N N . ARG A 1 150 ? 18.147 18.894 36.389 1.00 26.76 199 ARG A N 1
ATOM 1042 C CA . ARG A 1 150 ? 16.975 18.198 35.862 1.00 25.00 199 ARG A CA 1
ATOM 1043 C C . ARG A 1 150 ? 16.577 18.674 34.458 1.00 19.78 199 ARG A C 1
ATOM 1044 O O . ARG A 1 150 ? 16.168 17.866 33.623 1.00 17.82 199 ARG A O 1
ATOM 1052 N N . LEU A 1 151 ? 16.676 19.980 34.211 1.00 13.63 200 LEU A N 1
ATOM 1053 C CA . LEU A 1 151 ? 16.336 20.535 32.909 1.00 8.91 200 LEU A CA 1
ATOM 1054 C C . LEU A 1 151 ? 17.115 19.799 31.832 1.00 11.32 200 LEU A C 1
ATOM 1055 O O . LEU A 1 151 ? 16.520 19.327 30.861 1.00 16.59 200 LEU A O 1
ATOM 1060 N N . ILE A 1 152 ? 18.425 19.651 32.030 1.00 7.56 201 ILE A N 1
ATOM 1061 C CA . ILE A 1 152 ? 19.279 18.958 31.066 1.00 11.03 201 ILE A CA 1
ATOM 1062 C C . ILE A 1 152 ? 18.921 17.467 30.908 1.00 17.52 201 ILE A C 1
ATOM 1063 O O . ILE A 1 152 ? 19.106 16.887 29.836 1.00 19.34 201 ILE A O 1
ATOM 1068 N N . ASN A 1 153 ? 18.383 16.869 31.971 1.00 22.27 202 ASN A N 1
ATOM 1069 C CA . ASN A 1 153 ? 17.960 15.460 31.982 1.00 20.49 202 ASN A CA 1
ATOM 1070 C C . ASN A 1 153 ? 16.658 15.342 31.174 1.00 19.51 202 ASN A C 1
ATOM 1071 O O . ASN A 1 153 ? 16.347 14.283 30.626 1.00 20.56 202 ASN A O 1
ATOM 1076 N N . MET A 1 154 ? 15.884 16.424 31.137 1.00 11.63 203 MET A N 1
ATOM 1077 C CA . MET A 1 154 ? 14.642 16.439 30.387 1.00 13.14 203 MET A CA 1
ATOM 1078 C C . MET A 1 154 ? 14.882 16.724 28.892 1.00 16.68 203 MET A C 1
ATOM 1079 O O . MET A 1 154 ? 14.338 16.032 28.022 1.00 15.93 203 MET A O 1
ATOM 1084 N N . ILE A 1 155 ? 15.690 17.740 28.593 1.00 16.71 204 ILE A N 1
ATOM 1085 C CA . ILE A 1 155 ? 16.019 18.081 27.209 1.00 15.71 204 ILE A CA 1
ATOM 1086 C C . ILE A 1 155 ? 16.653 16.862 26.528 1.00 18.52 204 ILE A C 1
ATOM 1087 O O . ILE A 1 155 ? 16.122 16.326 25.551 1.00 19.65 204 ILE A O 1
ATOM 1092 N N . THR A 1 156 ? 17.785 16.432 27.078 1.00 19.47 205 THR A N 1
ATOM 1093 C CA . THR A 1 156 ? 18.547 15.279 26.600 1.00 19.62 205 THR A CA 1
ATOM 1094 C C . THR A 1 156 ? 17.710 14.005 26.413 1.00 20.01 205 THR A C 1
ATOM 1095 O O . THR A 1 156 ? 17.957 13.225 25.492 1.00 15.47 205 THR A O 1
ATOM 1099 N N . THR A 1 157 ? 16.726 13.799 27.285 1.00 26.74 206 THR A N 1
ATOM 1100 C CA . THR A 1 157 ? 15.879 12.613 27.212 1.00 31.37 206 THR A CA 1
ATOM 1101 C C . THR A 1 157 ? 15.091 12.615 25.908 1.00 32.82 206 THR A C 1
ATOM 1102 O O . THR A 1 157 ? 14.924 11.557 25.286 1.00 32.54 206 THR A O 1
ATOM 1106 N N . GLU A 1 158 ? 14.639 13.800 25.486 1.00 32.30 207 GLU A N 1
ATOM 1107 C CA . GLU A 1 158 ? 13.898 13.941 24.233 1.00 35.84 207 GLU A CA 1
ATOM 1108 C C . GLU A 1 158 ? 14.769 13.380 23.119 1.00 37.63 207 GLU A C 1
ATOM 1109 O O . GLU A 1 158 ? 14.392 12.434 22.426 1.00 36.32 207 GLU A O 1
ATOM 1115 N N . GLN A 1 159 ? 15.968 13.949 23.002 1.00 37.52 208 GLN A N 1
ATOM 1116 C CA . GLN A 1 159 ? 16.953 13.528 22.009 1.00 34.31 208 GLN A CA 1
ATOM 1117 C C . GLN A 1 159 ? 17.253 12.035 22.110 1.00 37.41 208 GLN A C 1
ATOM 1118 O O . GLN A 1 159 ? 17.239 11.339 21.097 1.00 43.00 208 GLN A O 1
ATOM 1124 N N . GLU A 1 160 ? 17.438 11.528 23.328 1.00 37.30 209 GLU A N 1
ATOM 1125 C CA . GLU A 1 160 ? 17.726 10.105 23.546 1.00 38.76 209 GLU A CA 1
ATOM 1126 C C . GLU A 1 160 ? 16.704 9.137 22.937 1.00 39.55 209 GLU A C 1
ATOM 1127 O O . GLU A 1 160 ? 16.867 7.911 23.021 1.00 31.95 209 GLU A O 1
ATOM 1133 N N . ILE A 1 161 ? 15.649 9.701 22.344 1.00 43.66 210 ILE A N 1
ATOM 1134 C CA . ILE A 1 161 ? 14.574 8.964 21.675 1.00 48.87 210 ILE A CA 1
ATOM 1135 C C . ILE A 1 161 ? 15.070 8.425 20.314 1.00 55.82 210 ILE A C 1
ATOM 1136 O O . ILE A 1 161 ? 14.725 7.297 19.910 1.00 51.88 210 ILE A O 1
ATOM 1141 N N . GLN A 1 162 ? 15.898 9.230 19.636 1.00 62.60 211 GLN A N 1
ATOM 1142 C CA . GLN A 1 162 ? 16.529 8.864 18.368 1.00 66.95 211 GLN A CA 1
ATOM 1143 C C . GLN A 1 162 ? 15.601 8.577 17.191 1.00 76.10 211 GLN A C 1
ATOM 1144 O O . GLN A 1 162 ? 14.375 8.578 17.300 1.00 79.96 211 GLN A O 1
ATOM 1150 N N . PHE A 1 163 ? 16.234 8.440 16.028 1.00 83.13 212 PHE A N 1
ATOM 1151 C CA . PHE A 1 163 ? 15.610 8.129 14.755 1.00 85.74 212 PHE A CA 1
ATOM 1152 C C . PHE A 1 163 ? 16.307 6.864 14.234 1.00 85.26 212 PHE A C 1
ATOM 1153 O O . PHE A 1 163 ? 17.071 6.925 13.272 1.00 86.71 212 PHE A O 1
ATOM 1161 N N . GLN A 1 164 ? 16.096 5.737 14.919 1.00 84.75 213 GLN A N 1
ATOM 1162 C CA . GLN A 1 164 ? 16.705 4.466 14.517 1.00 83.72 213 GLN A CA 1
ATOM 1163 C C . GLN A 1 164 ? 16.119 3.981 13.196 1.00 83.44 213 GLN A C 1
ATOM 1164 O O . GLN A 1 164 ? 14.887 3.887 13.116 1.00 84.86 213 GLN A O 1
ATOM 1170 N N . ASN B 1 6 ? 37.221 18.560 23.654 1.00 53.60 55 ASN B N 1
ATOM 1171 C CA . ASN B 1 6 ? 38.215 17.782 24.444 1.00 48.47 55 ASN B CA 1
ATOM 1172 C C . ASN B 1 6 ? 38.697 18.564 25.658 1.00 47.84 55 ASN B C 1
ATOM 1173 O O . ASN B 1 6 ? 39.588 18.108 26.366 1.00 53.65 55 ASN B O 1
ATOM 1175 N N . SER B 1 7 ? 38.141 19.751 25.877 1.00 43.81 56 SER B N 1
ATOM 1176 C CA . SER B 1 7 ? 38.523 20.558 27.032 1.00 41.93 56 SER B CA 1
ATOM 1177 C C . SER B 1 7 ? 37.716 20.076 28.262 1.00 43.11 56 SER B C 1
ATOM 1178 O O . SER B 1 7 ? 37.227 18.939 28.269 1.00 44.80 56 SER B O 1
ATOM 1181 N N . ASP B 1 8 ? 37.571 20.912 29.291 1.00 41.88 57 ASP B N 1
ATOM 1182 C CA . ASP B 1 8 ? 36.823 20.502 30.486 1.00 36.42 57 ASP B CA 1
ATOM 1183 C C . ASP B 1 8 ? 35.473 21.171 30.642 1.00 35.70 57 ASP B C 1
ATOM 1184 O O . ASP B 1 8 ? 35.348 22.399 30.514 1.00 35.52 57 ASP B O 1
ATOM 1189 N N . LEU B 1 9 ? 34.506 20.346 31.039 1.00 33.91 58 LEU B N 1
ATOM 1190 C CA . LEU B 1 9 ? 33.101 20.710 31.240 1.00 32.08 58 LEU B CA 1
ATOM 1191 C C . LEU B 1 9 ? 32.738 22.139 31.629 1.00 35.12 58 LEU B C 1
ATOM 1192 O O . LEU B 1 9 ? 31.742 22.662 31.116 1.00 39.46 58 LEU B O 1
ATOM 1197 N N . GLY B 1 10 ? 33.501 22.767 32.524 1.00 32.72 59 GLY B N 1
ATOM 1198 C CA . GLY B 1 10 ? 33.146 24.119 32.932 1.00 32.73 59 GLY B CA 1
ATOM 1199 C C . GLY B 1 10 ? 34.151 25.230 32.720 1.00 32.27 59 GLY B C 1
ATOM 1200 O O . GLY B 1 10 ? 34.074 26.276 33.373 1.00 32.64 59 GLY B O 1
ATOM 1201 N N . THR B 1 11 ? 35.067 25.045 31.784 1.00 31.89 60 THR B N 1
ATOM 1202 C CA . THR B 1 11 ? 36.084 26.059 31.543 1.00 34.07 60 THR B CA 1
ATOM 1203 C C . THR B 1 11 ? 35.736 27.086 30.457 1.00 30.83 60 THR B C 1
ATOM 1204 O O . THR B 1 11 ? 36.079 26.896 29.289 1.00 33.75 60 THR B O 1
ATOM 1208 N N . TRP B 1 12 ? 35.087 28.183 30.844 1.00 26.77 61 TRP B N 1
ATOM 1209 C CA . TRP B 1 12 ? 34.700 29.221 29.877 1.00 27.75 61 TRP B CA 1
ATOM 1210 C C . TRP B 1 12 ? 35.799 30.236 29.531 1.00 26.28 61 TRP B C 1
ATOM 1211 O O . TRP B 1 12 ? 36.911 30.178 30.068 1.00 26.70 61 TRP B O 1
ATOM 1222 N N . GLN B 1 13 ? 35.475 31.164 28.633 1.00 21.58 62 GLN B N 1
ATOM 1223 C CA . GLN B 1 13 ? 36.417 32.184 28.192 1.00 18.83 62 GLN B CA 1
ATOM 1224 C C . GLN B 1 13 ? 35.632 33.411 27.729 1.00 17.87 62 GLN B C 1
ATOM 1225 O O . GLN B 1 13 ? 34.860 33.340 26.774 1.00 15.43 62 GLN B O 1
ATOM 1231 N N . MET B 1 14 ? 35.839 34.530 28.422 1.00 21.26 63 MET B N 1
ATOM 1232 C CA . MET B 1 14 ? 35.104 35.776 28.173 1.00 18.43 63 MET B CA 1
ATOM 1233 C C . MET B 1 14 ? 35.835 36.814 27.386 1.00 16.42 63 MET B C 1
ATOM 1234 O O . MET B 1 14 ? 36.746 37.472 27.879 1.00 14.28 63 MET B O 1
ATOM 1239 N N . ASP B 1 15 ? 35.335 37.040 26.191 1.00 22.68 64 ASP B N 1
ATOM 1240 C CA . ASP B 1 15 ? 35.927 38.014 25.292 1.00 30.74 64 ASP B CA 1
ATOM 1241 C C . ASP B 1 15 ? 35.250 39.370 25.540 1.00 27.16 64 ASP B C 1
ATOM 1242 O O . ASP B 1 15 ? 34.356 39.473 26.385 1.00 25.48 64 ASP B O 1
ATOM 1247 N N . CYS B 1 16 ? 35.690 40.410 24.837 1.00 24.56 65 CYS B N 1
ATOM 1248 C CA . CYS B 1 16 ? 35.055 41.719 24.963 1.00 24.19 65 CYS B CA 1
ATOM 1249 C C . CYS B 1 16 ? 35.392 42.554 23.740 1.00 23.99 65 CYS B C 1
ATOM 1250 O O . CYS B 1 16 ? 36.518 43.006 23.622 1.00 32.24 65 CYS B O 1
ATOM 1253 N N . THR B 1 17 ? 34.450 42.699 22.801 1.00 23.40 66 THR B N 1
ATOM 1254 C CA . THR B 1 17 ? 34.671 43.488 21.572 1.00 21.28 66 THR B CA 1
ATOM 1255 C C . THR B 1 17 ? 33.519 44.431 21.252 1.00 18.10 66 THR B C 1
ATOM 1256 O O . THR B 1 17 ? 32.420 44.274 21.782 1.00 20.00 66 THR B O 1
ATOM 1260 N N . HIS B 1 18 ? 33.772 45.436 20.416 1.00 17.55 67 HIS B N 1
ATOM 1261 C CA . HIS B 1 18 ? 32.708 46.376 20.040 1.00 26.86 67 HIS B CA 1
ATOM 1262 C C . HIS B 1 18 ? 32.395 46.336 18.544 1.00 26.96 67 HIS B C 1
ATOM 1263 O O . HIS B 1 18 ? 33.237 45.930 17.746 1.00 36.95 67 HIS B O 1
ATOM 1270 N N . LEU B 1 19 ? 31.166 46.680 18.170 1.00 21.74 68 LEU B N 1
ATOM 1271 C CA . LEU B 1 19 ? 30.774 46.678 16.769 1.00 18.16 68 LEU B CA 1
ATOM 1272 C C . LEU B 1 19 ? 29.632 47.662 16.517 1.00 16.26 68 LEU B C 1
ATOM 1273 O O . LEU B 1 19 ? 28.668 47.737 17.273 1.00 13.69 68 LEU B O 1
ATOM 1278 N N . GLU B 1 20 ? 29.785 48.429 15.446 1.00 15.51 69 GLU B N 1
ATOM 1279 C CA . GLU B 1 20 ? 28.854 49.470 15.047 1.00 11.67 69 GLU B CA 1
ATOM 1280 C C . GLU B 1 20 ? 28.903 50.616 16.038 1.00 12.90 69 GLU B C 1
ATOM 1281 O O . GLU B 1 20 ? 28.308 51.661 15.811 1.00 14.73 69 GLU B O 1
ATOM 1287 N N . GLY B 1 21 ? 29.701 50.439 17.090 1.00 20.81 70 GLY B N 1
ATOM 1288 C CA . GLY B 1 21 ? 29.854 51.450 18.131 1.00 29.07 70 GLY B CA 1
ATOM 1289 C C . GLY B 1 21 ? 29.535 50.966 19.549 1.00 28.49 70 GLY B C 1
ATOM 1290 O O . GLY B 1 21 ? 30.057 51.505 20.532 1.00 26.45 70 GLY B O 1
ATOM 1291 N N . LYS B 1 22 ? 28.725 49.915 19.642 1.00 23.76 71 LYS B N 1
ATOM 1292 C CA . LYS B 1 22 ? 28.292 49.350 20.913 1.00 22.29 71 LYS B CA 1
ATOM 1293 C C . LYS B 1 22 ? 29.211 48.244 21.445 1.00 19.46 71 LYS B C 1
ATOM 1294 O O . LYS B 1 22 ? 29.796 47.494 20.667 1.00 17.27 71 LYS B O 1
ATOM 1300 N N . ILE B 1 23 ? 29.328 48.147 22.770 1.00 19.33 72 ILE B N 1
ATOM 1301 C CA . ILE B 1 23 ? 30.176 47.130 23.412 1.00 17.80 72 ILE B CA 1
ATOM 1302 C C . ILE B 1 23 ? 29.439 45.805 23.414 1.00 18.90 72 ILE B C 1
ATOM 1303 O O . ILE B 1 23 ? 28.250 45.754 23.720 1.00 20.73 72 ILE B O 1
ATOM 1308 N N . VAL B 1 24 ? 30.155 44.728 23.146 1.00 18.44 73 VAL B N 1
ATOM 1309 C CA . VAL B 1 24 ? 29.527 43.426 23.126 1.00 23.05 73 VAL B CA 1
ATOM 1310 C C . VAL B 1 24 ? 30.367 42.464 23.928 1.00 20.42 73 VAL B C 1
ATOM 1311 O O . VAL B 1 24 ? 31.465 42.096 23.499 1.00 25.26 73 VAL B O 1
ATOM 1315 N N . ILE B 1 25 ? 29.878 42.076 25.102 1.00 14.67 74 ILE B N 1
ATOM 1316 C CA . ILE B 1 25 ? 30.631 41.132 25.923 1.00 13.19 74 ILE B CA 1
ATOM 1317 C C . ILE B 1 25 ? 30.292 39.784 25.323 1.00 7.67 74 ILE B C 1
ATOM 1318 O O . ILE B 1 25 ? 29.229 39.640 24.718 1.00 9.01 74 ILE B O 1
ATOM 1323 N N . VAL B 1 26 ? 31.188 38.818 25.454 1.00 2.00 75 VAL B N 1
ATOM 1324 C CA . VAL B 1 26 ? 30.981 37.510 24.847 1.00 4.27 75 VAL B CA 1
ATOM 1325 C C . VAL B 1 26 ? 31.507 36.419 25.784 1.00 6.50 75 VAL B C 1
ATOM 1326 O O . VAL B 1 26 ? 32.467 36.639 26.527 1.00 8.68 75 VAL B O 1
ATOM 1330 N N . ALA B 1 27 ? 30.956 35.219 25.671 1.00 4.73 76 ALA B N 1
ATOM 1331 C CA . ALA B 1 27 ? 31.361 34.112 26.521 1.00 11.27 76 ALA B CA 1
ATOM 1332 C C . ALA B 1 27 ? 31.265 32.813 25.741 1.00 15.70 76 ALA B C 1
ATOM 1333 O O . ALA B 1 27 ? 30.163 32.350 25.431 1.00 19.19 76 ALA B O 1
ATOM 1335 N N . VAL B 1 28 ? 32.415 32.205 25.462 1.00 17.29 77 VAL B N 1
ATOM 1336 C CA . VAL B 1 28 ? 32.467 30.967 24.683 1.00 18.14 77 VAL B CA 1
ATOM 1337 C C . VAL B 1 28 ? 32.747 29.717 25.488 1.00 17.06 77 VAL B C 1
ATOM 1338 O O . VAL B 1 28 ? 33.808 29.604 26.094 1.00 18.20 77 VAL B O 1
ATOM 1342 N N . HIS B 1 29 ? 31.818 28.768 25.502 1.00 18.72 78 HIS B N 1
ATOM 1343 C CA . HIS B 1 29 ? 32.095 27.533 26.215 1.00 23.73 78 HIS B CA 1
ATOM 1344 C C . HIS B 1 29 ? 33.176 26.852 25.378 1.00 27.02 78 HIS B C 1
ATOM 1345 O O . HIS B 1 29 ? 32.866 26.143 24.418 1.00 35.96 78 HIS B O 1
ATOM 1352 N N . VAL B 1 30 ? 34.434 27.104 25.734 1.00 26.17 79 VAL B N 1
ATOM 1353 C CA . VAL B 1 30 ? 35.616 26.572 25.044 1.00 23.49 79 VAL B CA 1
ATOM 1354 C C . VAL B 1 30 ? 35.532 25.219 24.305 1.00 20.55 79 VAL B C 1
ATOM 1355 O O . VAL B 1 30 ? 35.837 25.172 23.120 1.00 23.89 79 VAL B O 1
ATOM 1359 N N . ALA B 1 31 ? 35.066 24.154 24.959 1.00 15.15 80 ALA B N 1
ATOM 1360 C CA . ALA B 1 31 ? 35.013 22.821 24.332 1.00 16.64 80 ALA B CA 1
ATOM 1361 C C . ALA B 1 31 ? 33.844 22.442 23.413 1.00 17.33 80 ALA B C 1
ATOM 1362 O O . ALA B 1 31 ? 33.849 21.369 22.784 1.00 14.41 80 ALA B O 1
ATOM 1364 N N . SER B 1 32 ? 32.826 23.288 23.375 1.00 16.77 81 SER B N 1
ATOM 1365 C CA . SER B 1 32 ? 31.649 23.037 22.559 1.00 8.14 81 SER B CA 1
ATOM 1366 C C . SER B 1 32 ? 31.453 24.232 21.680 1.00 4.12 81 SER B C 1
ATOM 1367 O O . SER B 1 32 ? 30.489 24.295 20.943 1.00 4.99 81 SER B O 1
ATOM 1370 N N . GLY B 1 33 ? 32.302 25.234 21.859 1.00 2.00 82 GLY B N 1
ATOM 1371 C CA . GLY B 1 33 ? 32.221 26.426 21.045 1.00 4.29 82 GLY B CA 1
ATOM 1372 C C . GLY B 1 33 ? 30.953 27.226 21.208 1.00 5.11 82 GLY B C 1
ATOM 1373 O O . GLY B 1 33 ? 30.774 28.251 20.551 1.00 9.34 82 GLY B O 1
ATOM 1374 N N . PHE B 1 34 ? 30.038 26.711 22.016 1.00 5.61 83 PHE B N 1
ATOM 1375 C CA . PHE B 1 34 ? 28.772 27.380 22.316 1.00 13.16 83 PHE B CA 1
ATOM 1376 C C . PHE B 1 34 ? 29.169 28.845 22.650 1.00 14.95 83 PHE B C 1
ATOM 1377 O O . PHE B 1 34 ? 30.303 29.114 23.060 1.00 18.78 83 PHE B O 1
ATOM 1385 N N . ILE B 1 35 ? 28.265 29.791 22.463 1.00 14.65 84 ILE B N 1
ATOM 1386 C CA . ILE B 1 35 ? 28.601 31.176 22.732 1.00 18.35 84 ILE B CA 1
ATOM 1387 C C . ILE B 1 35 ? 27.498 31.842 23.526 1.00 23.35 84 ILE B C 1
ATOM 1388 O O . ILE B 1 35 ? 26.358 31.378 23.521 1.00 27.68 84 ILE B O 1
ATOM 1393 N N . GLU B 1 36 ? 27.856 32.920 24.215 1.00 25.61 85 GLU B N 1
ATOM 1394 C CA . GLU B 1 36 ? 26.930 33.724 25.014 1.00 28.12 85 GLU B CA 1
ATOM 1395 C C . GLU B 1 36 ? 27.394 35.160 24.766 1.00 25.45 85 GLU B C 1
ATOM 1396 O O . GLU B 1 36 ? 28.596 35.416 24.738 1.00 30.50 85 GLU B O 1
ATOM 1402 N N . ALA B 1 37 ? 26.477 36.098 24.567 1.00 16.09 86 ALA B N 1
ATOM 1403 C CA . ALA B 1 37 ? 26.897 37.467 24.299 1.00 12.05 86 ALA B CA 1
ATOM 1404 C C . ALA B 1 37 ? 25.825 38.458 24.643 1.00 13.68 86 ALA B C 1
ATOM 1405 O O . ALA B 1 37 ? 24.660 38.104 24.725 1.00 19.23 86 ALA B O 1
ATOM 1407 N N . GLU B 1 38 ? 26.220 39.716 24.774 1.00 15.36 87 GLU B N 1
ATOM 1408 C CA . GLU B 1 38 ? 25.298 40.786 25.106 1.00 16.52 87 GLU B CA 1
ATOM 1409 C C . GLU B 1 38 ? 25.940 42.122 24.773 1.00 17.85 87 GLU B C 1
ATOM 1410 O O . GLU B 1 38 ? 27.162 42.207 24.570 1.00 16.51 87 GLU B O 1
ATOM 1416 N N . VAL B 1 39 ? 25.116 43.161 24.744 1.00 14.81 88 VAL B N 1
ATOM 1417 C CA . VAL B 1 39 ? 25.555 44.501 24.392 1.00 14.28 88 VAL B CA 1
ATOM 1418 C C . VAL B 1 39 ? 25.690 45.409 25.601 1.00 13.63 88 VAL B C 1
ATOM 1419 O O . VAL B 1 39 ? 25.048 46.455 25.678 1.00 19.31 88 VAL B O 1
ATOM 1423 N N . ILE B 1 40 ? 26.560 45.033 26.530 1.00 13.21 89 ILE B N 1
ATOM 1424 C CA . ILE B 1 40 ? 26.757 45.813 27.749 1.00 10.18 89 ILE B CA 1
ATOM 1425 C C . ILE B 1 40 ? 27.101 47.277 27.470 1.00 10.87 89 ILE B C 1
ATOM 1426 O O . ILE B 1 40 ? 27.954 47.562 26.640 1.00 13.50 89 ILE B O 1
ATOM 1431 N N . PRO B 1 41 ? 26.441 48.218 28.176 1.00 16.30 90 PRO B N 1
ATOM 1432 C CA . PRO B 1 41 ? 26.586 49.680 28.095 1.00 20.25 90 PRO B CA 1
ATOM 1433 C C . PRO B 1 41 ? 28.004 50.268 28.010 1.00 23.95 90 PRO B C 1
ATOM 1434 O O . PRO B 1 41 ? 28.260 51.124 27.158 1.00 26.47 90 PRO B O 1
ATOM 1438 N N . GLN B 1 42 ? 28.894 49.873 28.923 1.00 25.38 91 GLN B N 1
ATOM 1439 C CA . GLN B 1 42 ? 30.281 50.360 28.925 1.00 27.02 91 GLN B CA 1
ATOM 1440 C C . GLN B 1 42 ? 31.196 49.264 29.460 1.00 26.37 91 GLN B C 1
ATOM 1441 O O . GLN B 1 42 ? 30.715 48.296 30.066 1.00 19.95 91 GLN B O 1
ATOM 1447 N N . GLU B 1 43 ? 32.505 49.408 29.239 1.00 26.95 92 GLU B N 1
ATOM 1448 C CA . GLU B 1 43 ? 33.470 48.425 29.750 1.00 31.37 92 GLU B CA 1
ATOM 1449 C C . GLU B 1 43 ? 33.836 48.735 31.221 1.00 28.40 92 GLU B C 1
ATOM 1450 O O . GLU B 1 43 ? 34.970 49.109 31.546 1.00 25.74 92 GLU B O 1
ATOM 1456 N N . THR B 1 44 ? 32.825 48.653 32.085 1.00 22.42 93 THR B N 1
ATOM 1457 C CA . THR B 1 44 ? 32.975 48.903 33.509 1.00 14.70 93 THR B CA 1
ATOM 1458 C C . THR B 1 44 ? 33.053 47.532 34.140 1.00 14.28 93 THR B C 1
ATOM 1459 O O . THR B 1 44 ? 32.609 46.559 33.542 1.00 10.09 93 THR B O 1
ATOM 1463 N N . GLY B 1 45 ? 33.539 47.464 35.375 1.00 22.03 94 GLY B N 1
ATOM 1464 C CA . GLY B 1 45 ? 33.658 46.186 36.057 1.00 23.83 94 GLY B CA 1
ATOM 1465 C C . GLY B 1 45 ? 32.307 45.578 36.347 1.00 24.49 94 GLY B C 1
ATOM 1466 O O . GLY B 1 45 ? 32.118 44.355 36.270 1.00 23.14 94 GLY B O 1
ATOM 1467 N N . ARG B 1 46 ? 31.356 46.459 36.639 1.00 24.09 95 ARG B N 1
ATOM 1468 C CA . ARG B 1 46 ? 29.990 46.073 36.953 1.00 25.92 95 ARG B CA 1
ATOM 1469 C C . ARG B 1 46 ? 29.445 45.120 35.895 1.00 26.20 95 ARG B C 1
ATOM 1470 O O . ARG B 1 46 ? 29.148 43.951 36.173 1.00 19.74 95 ARG B O 1
ATOM 1478 N N . GLN B 1 47 ? 29.382 45.634 34.668 1.00 25.24 96 GLN B N 1
ATOM 1479 C CA . GLN B 1 47 ? 28.849 44.916 33.517 1.00 21.11 96 GLN B CA 1
ATOM 1480 C C . GLN B 1 47 ? 29.481 43.560 33.236 1.00 19.55 96 GLN B C 1
ATOM 1481 O O . GLN B 1 47 ? 28.792 42.633 32.808 1.00 20.72 96 GLN B O 1
ATOM 1487 N N . THR B 1 48 ? 30.780 43.438 33.476 1.00 17.48 97 THR B N 1
ATOM 1488 C CA . THR B 1 48 ? 31.465 42.170 33.259 1.00 20.64 97 THR B CA 1
ATOM 1489 C C . THR B 1 48 ? 31.142 41.203 34.412 1.00 21.99 97 THR B C 1
ATOM 1490 O O . THR B 1 48 ? 30.813 40.027 34.190 1.00 16.05 97 THR B O 1
ATOM 1494 N N . ALA B 1 49 ? 31.204 41.714 35.638 1.00 21.49 98 ALA B N 1
ATOM 1495 C CA . ALA B 1 49 ? 30.903 40.909 36.815 1.00 23.90 98 ALA B CA 1
ATOM 1496 C C . ALA B 1 49 ? 29.475 40.396 36.711 1.00 22.60 98 ALA B C 1
ATOM 1497 O O . ALA B 1 49 ? 29.208 39.196 36.863 1.00 23.56 98 ALA B O 1
ATOM 1499 N N . LEU B 1 50 ? 28.569 41.327 36.437 1.00 16.53 99 LEU B N 1
ATOM 1500 C CA . LEU B 1 50 ? 27.151 41.048 36.288 1.00 13.37 99 LEU B CA 1
ATOM 1501 C C . LEU B 1 50 ? 26.864 40.007 35.169 1.00 16.23 99 LEU B C 1
ATOM 1502 O O . LEU B 1 50 ? 25.973 39.162 35.319 1.00 17.31 99 LEU B O 1
ATOM 1507 N N . PHE B 1 51 ? 27.620 40.054 34.067 1.00 14.50 100 PHE B N 1
ATOM 1508 C CA . PHE B 1 51 ? 27.458 39.096 32.968 1.00 10.72 100 PHE B CA 1
ATOM 1509 C C . PHE B 1 51 ? 27.992 37.724 33.402 1.00 9.36 100 PHE B C 1
ATOM 1510 O O . PHE B 1 51 ? 27.397 36.684 33.126 1.00 2.41 100 PHE B O 1
ATOM 1518 N N . LEU B 1 52 ? 29.142 37.739 34.064 1.00 14.75 101 LEU B N 1
ATOM 1519 C CA . LEU B 1 52 ? 29.779 36.529 34.578 1.00 15.38 101 LEU B CA 1
ATOM 1520 C C . LEU B 1 52 ? 28.828 35.892 35.607 1.00 16.93 101 LEU B C 1
ATOM 1521 O O . LEU B 1 52 ? 28.761 34.666 35.745 1.00 19.50 101 LEU B O 1
ATOM 1526 N N . LEU B 1 53 ? 28.073 36.724 36.309 1.00 13.89 102 LEU B N 1
ATOM 1527 C CA . LEU B 1 53 ? 27.126 36.218 37.282 1.00 16.17 102 LEU B CA 1
ATOM 1528 C C . LEU B 1 53 ? 25.993 35.490 36.552 1.00 18.50 102 LEU B C 1
ATOM 1529 O O . LEU B 1 53 ? 25.413 34.529 37.086 1.00 16.52 102 LEU B O 1
ATOM 1534 N N . LYS B 1 54 ? 25.721 35.922 35.310 1.00 22.30 103 LYS B N 1
ATOM 1535 C CA . LYS B 1 54 ? 24.656 35.332 34.480 1.00 14.64 103 LYS B CA 1
ATOM 1536 C C . LYS B 1 54 ? 24.955 34.013 33.767 1.00 9.61 103 LYS B C 1
ATOM 1537 O O . LYS B 1 54 ? 24.023 33.370 33.300 1.00 10.17 103 LYS B O 1
ATOM 1543 N N . LEU B 1 55 ? 26.223 33.615 33.652 1.00 8.07 104 LEU B N 1
ATOM 1544 C CA . LEU B 1 55 ? 26.537 32.312 33.049 1.00 12.53 104 LEU B CA 1
ATOM 1545 C C . LEU B 1 55 ? 26.345 31.262 34.139 1.00 16.22 104 LEU B C 1
ATOM 1546 O O . LEU B 1 55 ? 25.621 30.275 33.968 1.00 8.51 104 LEU B O 1
ATOM 1551 N N . ALA B 1 56 ? 26.974 31.538 35.281 1.00 24.65 105 ALA B N 1
ATOM 1552 C CA . ALA B 1 56 ? 26.946 30.678 36.457 1.00 25.72 105 ALA B CA 1
ATOM 1553 C C . ALA B 1 56 ? 25.527 30.334 36.886 1.00 26.42 105 ALA B C 1
ATOM 1554 O O . ALA B 1 56 ? 25.297 29.275 37.474 1.00 29.38 105 ALA B O 1
ATOM 1556 N N . GLY B 1 57 ? 24.588 31.244 36.636 1.00 24.89 106 GLY B N 1
ATOM 1557 C CA . GLY B 1 57 ? 23.208 30.976 36.989 1.00 22.15 106 GLY B CA 1
ATOM 1558 C C . GLY B 1 57 ? 22.670 29.775 36.217 1.00 24.11 106 GLY B C 1
ATOM 1559 O O . GLY B 1 57 ? 21.957 28.926 36.770 1.00 16.86 106 GLY B O 1
ATOM 1560 N N . ARG B 1 58 ? 23.107 29.650 34.964 1.00 25.17 107 ARG B N 1
ATOM 1561 C CA . ARG B 1 58 ? 22.650 28.578 34.088 1.00 19.71 107 ARG B CA 1
ATOM 1562 C C . ARG B 1 58 ? 23.630 27.449 33.752 1.00 16.34 107 ARG B C 1
ATOM 1563 O O . ARG B 1 58 ? 23.203 26.301 33.645 1.00 15.49 107 ARG B O 1
ATOM 1571 N N . TRP B 1 59 ? 24.918 27.751 33.586 1.00 13.24 108 TRP B N 1
ATOM 1572 C CA . TRP B 1 59 ? 25.910 26.714 33.240 1.00 16.26 108 TRP B CA 1
ATOM 1573 C C . TRP B 1 59 ? 26.967 26.541 34.323 1.00 20.64 108 TRP B C 1
ATOM 1574 O O . TRP B 1 59 ? 27.113 27.400 35.197 1.00 26.56 108 TRP B O 1
ATOM 1585 N N . PRO B 1 60 ? 27.685 25.400 34.309 1.00 22.27 109 PRO B N 1
ATOM 1586 C CA . PRO B 1 60 ? 28.747 25.080 35.276 1.00 20.92 109 PRO B CA 1
ATOM 1587 C C . PRO B 1 60 ? 30.007 25.855 34.898 1.00 24.07 109 PRO B C 1
ATOM 1588 O O . PRO B 1 60 ? 30.600 25.607 33.840 1.00 25.46 109 PRO B O 1
ATOM 1592 N N . ILE B 1 61 ? 30.377 26.840 35.707 1.00 24.64 110 ILE B N 1
ATOM 1593 C CA . ILE B 1 61 ? 31.572 27.610 35.409 1.00 26.11 110 ILE B CA 1
ATOM 1594 C C . ILE B 1 61 ? 32.588 27.468 36.538 1.00 31.18 110 ILE B C 1
ATOM 1595 O O . ILE B 1 61 ? 32.394 27.975 37.644 1.00 32.57 110 ILE B O 1
ATOM 1600 N N . THR B 1 62 ? 33.673 26.765 36.241 1.00 32.78 111 THR B N 1
ATOM 1601 C CA . THR B 1 62 ? 34.727 26.537 37.199 1.00 28.78 111 THR B CA 1
ATOM 1602 C C . THR B 1 62 ? 35.928 27.440 36.927 1.00 33.10 111 THR B C 1
ATOM 1603 O O . THR B 1 62 ? 36.421 28.095 37.834 1.00 37.40 111 THR B O 1
ATOM 1607 N N . HIS B 1 63 ? 36.390 27.492 35.679 1.00 35.99 112 HIS B N 1
ATOM 1608 C CA . HIS B 1 63 ? 37.559 28.317 35.325 1.00 37.13 112 HIS B CA 1
ATOM 1609 C C . HIS B 1 63 ? 37.126 29.446 34.385 1.00 34.81 112 HIS B C 1
ATOM 1610 O O . HIS B 1 63 ? 35.981 29.461 33.921 1.00 34.25 112 HIS B O 1
ATOM 1617 N N . LEU B 1 64 ? 38.044 30.361 34.070 1.00 27.36 113 LEU B N 1
ATOM 1618 C CA . LEU B 1 64 ? 37.710 31.476 33.192 1.00 20.11 113 LEU B CA 1
ATOM 1619 C C . LEU B 1 64 ? 38.909 32.142 32.523 1.00 22.58 113 LEU B C 1
ATOM 1620 O O . LEU B 1 64 ? 39.580 32.965 33.148 1.00 22.96 113 LEU B O 1
ATOM 1625 N N . HIS B 1 65 ? 39.214 31.781 31.277 1.00 25.53 114 HIS B N 1
ATOM 1626 C CA . HIS B 1 65 ? 40.313 32.455 30.575 1.00 30.57 114 HIS B CA 1
ATOM 1627 C C . HIS B 1 65 ? 39.738 33.855 30.358 1.00 26.36 114 HIS B C 1
ATOM 1628 O O . HIS B 1 65 ? 38.524 33.995 30.206 1.00 23.47 114 HIS B O 1
ATOM 1635 N N . THR B 1 66 ? 40.581 34.876 30.285 1.00 23.91 115 THR B N 1
ATOM 1636 C CA . THR B 1 66 ? 40.072 36.231 30.146 1.00 28.50 115 THR B CA 1
ATOM 1637 C C . THR B 1 66 ? 41.217 37.196 29.895 1.00 30.54 115 THR B C 1
ATOM 1638 O O . THR B 1 66 ? 42.359 36.882 30.208 1.00 35.72 115 THR B O 1
ATOM 1642 N N . ASP B 1 67 ? 40.925 38.365 29.336 1.00 35.33 116 ASP B N 1
ATOM 1643 C CA . ASP B 1 67 ? 41.963 39.372 29.119 1.00 41.44 116 ASP B CA 1
ATOM 1644 C C . ASP B 1 67 ? 42.388 39.840 30.503 1.00 42.33 116 ASP B C 1
ATOM 1645 O O . ASP B 1 67 ? 41.563 39.915 31.419 1.00 41.70 116 ASP B O 1
ATOM 1650 N N . ASN B 1 68 ? 43.661 40.181 30.663 1.00 44.54 117 ASN B N 1
ATOM 1651 C CA . ASN B 1 68 ? 44.132 40.655 31.958 1.00 43.14 117 ASN B CA 1
ATOM 1652 C C . ASN B 1 68 ? 43.967 42.175 32.059 1.00 41.93 117 ASN B C 1
ATOM 1653 O O . ASN B 1 68 ? 44.825 42.879 32.603 1.00 40.97 117 ASN B O 1
ATOM 1658 N N . GLY B 1 69 ? 42.878 42.674 31.470 1.00 40.24 118 GLY B N 1
ATOM 1659 C CA . GLY B 1 69 ? 42.564 44.092 31.532 1.00 37.69 118 GLY B CA 1
ATOM 1660 C C . GLY B 1 69 ? 41.671 44.218 32.749 1.00 38.33 118 GLY B C 1
ATOM 1661 O O . GLY B 1 69 ? 41.536 43.254 33.516 1.00 41.62 118 GLY B O 1
ATOM 1662 N N . ALA B 1 70 ? 41.025 45.360 32.941 1.00 35.88 119 ALA B N 1
ATOM 1663 C CA . ALA B 1 70 ? 40.123 45.515 34.087 1.00 32.32 119 ALA B CA 1
ATOM 1664 C C . ALA B 1 70 ? 38.891 44.580 33.986 1.00 35.79 119 ALA B C 1
ATOM 1665 O O . ALA B 1 70 ? 37.816 44.874 34.514 1.00 32.24 119 ALA B O 1
ATOM 1667 N N . ASN B 1 71 ? 39.050 43.487 33.239 1.00 40.71 120 ASN B N 1
ATOM 1668 C CA . ASN B 1 71 ? 38.013 42.481 33.033 1.00 42.77 120 ASN B CA 1
ATOM 1669 C C . ASN B 1 71 ? 38.022 41.742 34.370 1.00 44.24 120 ASN B C 1
ATOM 1670 O O . ASN B 1 71 ? 37.051 41.801 35.131 1.00 49.25 120 ASN B O 1
ATOM 1675 N N . PHE B 1 72 ? 39.143 41.087 34.673 1.00 39.00 121 PHE B N 1
ATOM 1676 C CA . PHE B 1 72 ? 39.297 40.387 35.945 1.00 31.44 121 PHE B CA 1
ATOM 1677 C C . PHE B 1 72 ? 39.741 41.459 36.932 1.00 27.29 121 PHE B C 1
ATOM 1678 O O . PHE B 1 72 ? 39.591 41.318 38.153 1.00 22.61 121 PHE B O 1
ATOM 1686 N N . ALA B 1 73 ? 40.290 42.541 36.390 1.00 25.96 122 ALA B N 1
ATOM 1687 C CA . ALA B 1 73 ? 40.763 43.631 37.219 1.00 32.42 122 ALA B CA 1
ATOM 1688 C C . ALA B 1 73 ? 39.642 44.515 37.742 1.00 35.21 122 ALA B C 1
ATOM 1689 O O . ALA B 1 73 ? 39.781 45.744 37.814 1.00 40.60 122 ALA B O 1
ATOM 1691 N N . SER B 1 74 ? 38.525 43.887 38.080 1.00 34.39 123 SER B N 1
ATOM 1692 C CA . SER B 1 74 ? 37.390 44.593 38.648 1.00 39.14 123 SER B CA 1
ATOM 1693 C C . SER B 1 74 ? 37.305 44.042 40.064 1.00 39.37 123 SER B C 1
ATOM 1694 O O . SER B 1 74 ? 37.566 42.855 40.302 1.00 44.18 123 SER B O 1
ATOM 1697 N N . GLN B 1 75 ? 37.017 44.897 41.026 1.00 35.08 124 GLN B N 1
ATOM 1698 C CA . GLN B 1 75 ? 36.915 44.415 42.379 1.00 34.52 124 GLN B CA 1
ATOM 1699 C C . GLN B 1 75 ? 35.715 43.478 42.385 1.00 33.86 124 GLN B C 1
ATOM 1700 O O . GLN B 1 75 ? 35.823 42.311 42.781 1.00 30.93 124 GLN B O 1
ATOM 1706 N N . GLU B 1 76 ? 34.633 43.965 41.779 1.00 32.38 125 GLU B N 1
ATOM 1707 C CA . GLU B 1 76 ? 33.359 43.259 41.654 1.00 28.81 125 GLU B CA 1
ATOM 1708 C C . GLU B 1 76 ? 33.423 41.856 41.039 1.00 27.31 125 GLU B C 1
ATOM 1709 O O . GLU B 1 76 ? 32.812 40.927 41.570 1.00 22.65 125 GLU B O 1
ATOM 1715 N N . VAL B 1 77 ? 34.162 41.683 39.942 1.00 22.87 126 VAL B N 1
ATOM 1716 C CA . VAL B 1 77 ? 34.255 40.352 39.333 1.00 17.78 126 VAL B CA 1
ATOM 1717 C C . VAL B 1 77 ? 34.880 39.363 40.319 1.00 17.09 126 VAL B C 1
ATOM 1718 O O . VAL B 1 77 ? 34.447 38.222 40.417 1.00 13.99 126 VAL B O 1
ATOM 1722 N N . LYS B 1 78 ? 35.871 39.832 41.074 1.00 19.02 127 LYS B N 1
ATOM 1723 C CA . LYS B 1 78 ? 36.558 39.016 42.067 1.00 14.94 127 LYS B CA 1
ATOM 1724 C C . LYS B 1 78 ? 35.506 38.677 43.084 1.00 14.80 127 LYS B C 1
ATOM 1725 O O . LYS B 1 78 ? 35.311 37.516 43.442 1.00 15.65 127 LYS B O 1
ATOM 1731 N N . MET B 1 79 ? 34.794 39.715 43.494 1.00 15.73 128 MET B N 1
ATOM 1732 C CA . MET B 1 79 ? 33.724 39.593 44.458 1.00 25.30 128 MET B CA 1
ATOM 1733 C C . MET B 1 79 ? 32.731 38.496 44.028 1.00 31.71 128 MET B C 1
ATOM 1734 O O . MET B 1 79 ? 32.138 37.813 44.884 1.00 33.89 128 MET B O 1
ATOM 1739 N N . VAL B 1 80 ? 32.555 38.338 42.706 1.00 31.68 129 VAL B N 1
ATOM 1740 C CA . VAL B 1 80 ? 31.641 37.331 42.134 1.00 24.17 129 VAL B CA 1
ATOM 1741 C C . VAL B 1 80 ? 32.350 36.008 41.817 1.00 23.31 129 VAL B C 1
ATOM 1742 O O . VAL B 1 80 ? 31.734 34.944 41.851 1.00 22.68 129 VAL B O 1
ATOM 1746 N N . ALA B 1 81 ? 33.646 36.082 41.534 1.00 24.48 130 ALA B N 1
ATOM 1747 C CA . ALA B 1 81 ? 34.453 34.914 41.202 1.00 25.56 130 ALA B CA 1
ATOM 1748 C C . ALA B 1 81 ? 34.379 33.876 42.300 1.00 28.87 130 ALA B C 1
ATOM 1749 O O . ALA B 1 81 ? 34.251 32.680 42.022 1.00 20.18 130 ALA B O 1
ATOM 1751 N N . TRP B 1 82 ? 34.511 34.352 43.541 1.00 35.21 131 TRP B N 1
ATOM 1752 C CA . TRP B 1 82 ? 34.449 33.513 44.744 1.00 37.60 131 TRP B CA 1
ATOM 1753 C C . TRP B 1 82 ? 33.022 33.121 45.097 1.00 37.01 131 TRP B C 1
ATOM 1754 O O . TRP B 1 82 ? 32.784 31.980 45.496 1.00 36.54 131 TRP B O 1
ATOM 1765 N N . TRP B 1 83 ? 32.097 34.080 44.999 1.00 33.44 132 TRP B N 1
ATOM 1766 C CA . TRP B 1 83 ? 30.699 33.831 45.329 1.00 29.83 132 TRP B CA 1
ATOM 1767 C C . TRP B 1 83 ? 30.185 32.604 44.600 1.00 28.84 132 TRP B C 1
ATOM 1768 O O . TRP B 1 83 ? 29.508 31.766 45.194 1.00 29.66 132 TRP B O 1
ATOM 1779 N N . ALA B 1 84 ? 30.505 32.492 43.315 1.00 27.12 133 ALA B N 1
ATOM 1780 C CA . ALA B 1 84 ? 30.053 31.342 42.550 1.00 27.66 133 ALA B CA 1
ATOM 1781 C C . ALA B 1 84 ? 31.056 30.198 42.627 1.00 28.00 133 ALA B C 1
ATOM 1782 O O . ALA B 1 84 ? 30.683 29.076 42.953 1.00 23.87 133 ALA B O 1
ATOM 1784 N N . GLY B 1 85 ? 32.325 30.492 42.343 1.00 33.16 134 GLY B N 1
ATOM 1785 C CA . GLY B 1 85 ? 33.365 29.469 42.377 1.00 34.43 134 GLY B CA 1
ATOM 1786 C C . GLY B 1 85 ? 34.183 29.337 41.095 1.00 33.41 134 GLY B C 1
ATOM 1787 O O . GLY B 1 85 ? 34.400 28.221 40.611 1.00 32.89 134 GLY B O 1
ATOM 1788 N N . ILE B 1 86 ? 34.659 30.462 40.564 1.00 29.53 135 ILE B N 1
ATOM 1789 C CA . ILE B 1 86 ? 35.443 30.459 39.334 1.00 32.64 135 ILE B CA 1
ATOM 1790 C C . ILE B 1 86 ? 36.942 30.749 39.585 1.00 37.80 135 ILE B C 1
ATOM 1791 O O . ILE B 1 86 ? 37.357 30.831 40.744 1.00 44.91 135 ILE B O 1
ATOM 1796 N N . GLU B 1 87 ? 37.746 30.902 38.526 1.00 35.80 136 GLU B N 1
ATOM 1797 C CA . GLU B 1 87 ? 39.190 31.152 38.679 1.00 36.77 136 GLU B CA 1
ATOM 1798 C C . GLU B 1 87 ? 39.788 32.194 37.706 1.00 38.65 136 GLU B C 1
ATOM 1799 O O . GLU B 1 87 ? 39.401 33.356 37.741 1.00 28.05 136 GLU B O 1
ATOM 1805 N N . HIS B 1 88 ? 40.800 31.770 36.930 1.00 43.73 137 HIS B N 1
ATOM 1806 C CA . HIS B 1 88 ? 41.512 32.544 35.883 1.00 48.25 137 HIS B CA 1
ATOM 1807 C C . HIS B 1 88 ? 42.599 31.640 35.292 1.00 50.13 137 HIS B C 1
ATOM 1808 O O . HIS B 1 88 ? 43.537 31.287 36.000 1.00 56.10 137 HIS B O 1
ATOM 1815 N N . THR B 1 89 ? 42.555 31.375 33.984 1.00 50.34 138 THR B N 1
ATOM 1816 C CA . THR B 1 89 ? 43.553 30.492 33.367 1.00 53.22 138 THR B CA 1
ATOM 1817 C C . THR B 1 89 ? 43.940 30.769 31.923 1.00 59.15 138 THR B C 1
ATOM 1818 O O . THR B 1 89 ? 43.401 31.674 31.282 1.00 61.60 138 THR B O 1
ATOM 1822 N N . PHE B 1 90 ? 44.805 29.891 31.411 1.00 64.28 139 PHE B N 1
ATOM 1823 C CA . PHE B 1 90 ? 45.361 29.934 30.052 1.00 68.20 139 PHE B CA 1
ATOM 1824 C C . PHE B 1 90 ? 44.475 30.380 28.885 1.00 69.28 139 PHE B C 1
ATOM 1825 O O . PHE B 1 90 ? 43.883 29.558 28.187 1.00 68.74 139 PHE B O 1
ATOM 1833 N N . GLY B 1 91 ? 44.421 31.690 28.668 1.00 71.95 140 GLY B N 1
ATOM 1834 C CA . GLY B 1 91 ? 43.635 32.243 27.580 1.00 73.13 140 GLY B CA 1
ATOM 1835 C C . GLY B 1 91 ? 44.509 32.722 26.429 1.00 74.78 140 GLY B C 1
ATOM 1836 O O . GLY B 1 91 ? 45.728 32.425 26.422 1.00 72.68 140 GLY B O 1
ATOM 1837 N N . GLU B 1 103 ? 40.931 35.316 17.386 1.00 50.71 152 GLU B N 1
ATOM 1838 C CA . GLU B 1 103 ? 39.604 35.657 17.976 1.00 43.83 152 GLU B CA 1
ATOM 1839 C C . GLU B 1 103 ? 38.471 35.037 17.190 1.00 40.38 152 GLU B C 1
ATOM 1840 O O . GLU B 1 103 ? 37.473 35.691 16.898 1.00 39.54 152 GLU B O 1
ATOM 1846 N N . ALA B 1 104 ? 38.624 33.761 16.866 1.00 38.01 153 ALA B N 1
ATOM 1847 C CA . ALA B 1 104 ? 37.626 33.041 16.085 1.00 38.20 153 ALA B CA 1
ATOM 1848 C C . ALA B 1 104 ? 36.185 33.416 16.419 1.00 34.71 153 ALA B C 1
ATOM 1849 O O . ALA B 1 104 ? 35.513 34.052 15.607 1.00 33.28 153 ALA B O 1
ATOM 1851 N N . MET B 1 105 ? 35.745 33.085 17.630 1.00 33.97 154 MET B N 1
ATOM 1852 C CA . MET B 1 105 ? 34.373 33.342 18.054 1.00 35.61 154 MET B CA 1
ATOM 1853 C C . MET B 1 105 ? 33.815 34.746 17.936 1.00 36.95 154 MET B C 1
ATOM 1854 O O . MET B 1 105 ? 32.646 34.913 17.578 1.00 37.13 154 MET B O 1
ATOM 1859 N N . ASN B 1 106 ? 34.600 35.750 18.303 1.00 34.44 155 ASN B N 1
ATOM 1860 C CA . ASN B 1 106 ? 34.120 37.113 18.172 1.00 34.77 155 ASN B CA 1
ATOM 1861 C C . ASN B 1 106 ? 33.987 37.409 16.680 1.00 38.21 155 ASN B C 1
ATOM 1862 O O . ASN B 1 106 ? 32.947 37.882 16.222 1.00 37.36 155 ASN B O 1
ATOM 1867 N N . HIS B 1 107 ? 35.009 37.033 15.912 1.00 42.21 156 HIS B N 1
ATOM 1868 C CA . HIS B 1 107 ? 35.006 37.257 14.470 1.00 41.90 156 HIS B CA 1
ATOM 1869 C C . HIS B 1 107 ? 34.007 36.356 13.747 1.00 36.62 156 HIS B C 1
ATOM 1870 O O . HIS B 1 107 ? 33.775 36.519 12.557 1.00 34.59 156 HIS B O 1
ATOM 1877 N N . HIS B 1 108 ? 33.471 35.366 14.450 1.00 32.58 157 HIS B N 1
ATOM 1878 C CA . HIS B 1 108 ? 32.467 34.483 13.873 1.00 34.06 157 HIS B CA 1
ATOM 1879 C C . HIS B 1 108 ? 31.107 35.153 14.090 1.00 35.69 157 HIS B C 1
ATOM 1880 O O . HIS B 1 108 ? 30.298 35.281 13.164 1.00 33.96 157 HIS B O 1
ATOM 1887 N N . LEU B 1 109 ? 30.873 35.573 15.331 1.00 34.39 158 LEU B N 1
ATOM 1888 C CA . LEU B 1 109 ? 29.654 36.264 15.733 1.00 28.77 158 LEU B CA 1
ATOM 1889 C C . LEU B 1 109 ? 29.562 37.519 14.865 1.00 28.41 158 LEU B C 1
ATOM 1890 O O . LEU B 1 109 ? 28.472 37.963 14.509 1.00 29.36 158 LEU B O 1
ATOM 1895 N N . LYS B 1 110 ? 30.720 38.067 14.508 1.00 25.95 159 LYS B N 1
ATOM 1896 C CA . LYS B 1 110 ? 30.793 39.258 13.674 1.00 30.50 159 LYS B CA 1
ATOM 1897 C C . LYS B 1 110 ? 30.411 38.995 12.212 1.00 31.64 159 LYS B C 1
ATOM 1898 O O . LYS B 1 110 ? 29.745 39.818 11.571 1.00 30.46 159 LYS B O 1
ATOM 1904 N N . ASN B 1 111 ? 30.830 37.849 11.690 1.00 31.66 160 ASN B N 1
ATOM 1905 C CA . ASN B 1 111 ? 30.486 37.477 10.327 1.00 29.48 160 ASN B CA 1
ATOM 1906 C C . ASN B 1 111 ? 29.011 37.066 10.338 1.00 28.82 160 ASN B C 1
ATOM 1907 O O . ASN B 1 111 ? 28.288 37.314 9.372 1.00 30.51 160 ASN B O 1
ATOM 1912 N N . GLN B 1 112 ? 28.571 36.435 11.433 1.00 23.58 161 GLN B N 1
ATOM 1913 C CA . GLN B 1 112 ? 27.181 35.989 11.577 1.00 18.06 161 GLN B CA 1
ATOM 1914 C C . GLN B 1 112 ? 26.246 37.177 11.599 1.00 17.12 161 GLN B C 1
ATOM 1915 O O . GLN B 1 112 ? 25.097 37.065 11.194 1.00 20.21 161 GLN B O 1
ATOM 1921 N N . ILE B 1 113 ? 26.713 38.303 12.124 1.00 16.93 162 ILE B N 1
ATOM 1922 C CA . ILE B 1 113 ? 25.890 39.501 12.141 1.00 19.26 162 ILE B CA 1
ATOM 1923 C C . ILE B 1 113 ? 25.710 39.986 10.709 1.00 25.04 162 ILE B C 1
ATOM 1924 O O . ILE B 1 113 ? 24.586 40.035 10.200 1.00 21.44 162 ILE B O 1
ATOM 1929 N N . ASP B 1 114 ? 26.835 40.271 10.053 1.00 34.12 163 ASP B N 1
ATOM 1930 C CA . ASP B 1 114 ? 26.867 40.778 8.677 1.00 42.44 163 ASP B CA 1
ATOM 1931 C C . ASP B 1 114 ? 25.953 40.119 7.651 1.00 40.35 163 ASP B C 1
ATOM 1932 O O . ASP B 1 114 ? 25.639 40.713 6.619 1.00 40.85 163 ASP B O 1
ATOM 1937 N N . ARG B 1 115 ? 25.526 38.896 7.938 1.00 39.06 164 ARG B N 1
ATOM 1938 C CA . ARG B 1 115 ? 24.629 38.181 7.052 1.00 34.05 164 ARG B CA 1
ATOM 1939 C C . ARG B 1 115 ? 23.179 38.360 7.481 1.00 30.83 164 ARG B C 1
ATOM 1940 O O . ARG B 1 115 ? 22.336 38.669 6.644 1.00 33.25 164 ARG B O 1
ATOM 1948 N N . ILE B 1 116 ? 22.872 38.159 8.764 1.00 24.06 165 ILE B N 1
ATOM 1949 C CA . ILE B 1 116 ? 21.495 38.353 9.223 1.00 16.51 165 ILE B CA 1
ATOM 1950 C C . ILE B 1 116 ? 21.298 39.825 9.559 1.00 11.89 165 ILE B C 1
ATOM 1951 O O . ILE B 1 116 ? 20.204 40.248 9.935 1.00 7.96 165 ILE B O 1
ATOM 1956 N N . ARG B 1 117 ? 22.334 40.611 9.281 1.00 9.93 166 ARG B N 1
ATOM 1957 C CA . ARG B 1 117 ? 22.366 42.039 9.553 1.00 12.11 166 ARG B CA 1
ATOM 1958 C C . ARG B 1 117 ? 21.230 42.932 9.063 1.00 14.01 166 ARG B C 1
ATOM 1959 O O . ARG B 1 117 ? 21.299 44.153 9.199 1.00 13.52 166 ARG B O 1
ATOM 1967 N N . GLU B 1 118 ? 20.181 42.359 8.504 1.00 15.47 167 GLU B N 1
ATOM 1968 C CA . GLU B 1 118 ? 19.100 43.205 8.060 1.00 21.37 167 GLU B CA 1
ATOM 1969 C C . GLU B 1 118 ? 17.852 43.019 8.894 1.00 23.55 167 GLU B C 1
ATOM 1970 O O . GLU B 1 118 ? 17.193 43.998 9.242 1.00 29.30 167 GLU B O 1
ATOM 1976 N N . GLN B 1 119 ? 17.588 41.776 9.298 1.00 23.50 168 GLN B N 1
ATOM 1977 C CA . GLN B 1 119 ? 16.382 41.436 10.070 1.00 22.03 168 GLN B CA 1
ATOM 1978 C C . GLN B 1 119 ? 15.982 42.406 11.172 1.00 20.51 168 GLN B C 1
ATOM 1979 O O . GLN B 1 119 ? 14.832 42.862 11.232 1.00 19.47 168 GLN B O 1
ATOM 1985 N N . ALA B 1 120 ? 16.937 42.720 12.034 1.00 17.44 169 ALA B N 1
ATOM 1986 C CA . ALA B 1 120 ? 16.691 43.620 13.134 1.00 15.03 169 ALA B CA 1
ATOM 1987 C C . ALA B 1 120 ? 17.451 44.890 12.847 1.00 14.41 169 ALA B C 1
ATOM 1988 O O . ALA B 1 120 ? 18.489 44.852 12.203 1.00 18.47 169 ALA B O 1
ATOM 1990 N N . ASN B 1 121 ? 16.934 46.016 13.318 1.00 14.80 170 ASN B N 1
ATOM 1991 C CA . ASN B 1 121 ? 17.583 47.309 13.104 1.00 16.96 170 ASN B CA 1
ATOM 1992 C C . ASN B 1 121 ? 18.843 47.494 13.946 1.00 16.89 170 ASN B C 1
ATOM 1993 O O . ASN B 1 121 ? 19.902 47.850 13.423 1.00 17.22 170 ASN B O 1
ATOM 1998 N N . SER B 1 122 ? 18.726 47.167 15.231 1.00 16.52 171 SER B N 1
ATOM 1999 C CA . SER B 1 122 ? 19.782 47.343 16.227 1.00 15.10 171 SER B CA 1
ATOM 2000 C C . SER B 1 122 ? 20.766 46.214 16.474 1.00 11.25 171 SER B C 1
ATOM 2001 O O . SER B 1 122 ? 20.562 45.080 16.043 1.00 3.89 171 SER B O 1
ATOM 2004 N N . VAL B 1 123 ? 21.802 46.549 17.248 1.00 13.25 172 VAL B N 1
ATOM 2005 C CA . VAL B 1 123 ? 22.856 45.608 17.645 1.00 14.43 172 VAL B CA 1
ATOM 2006 C C . VAL B 1 123 ? 22.352 44.828 18.846 1.00 18.19 172 VAL B C 1
ATOM 2007 O O . VAL B 1 123 ? 22.435 43.597 18.874 1.00 18.32 172 VAL B O 1
ATOM 2011 N N . GLU B 1 124 ? 21.801 45.555 19.819 1.00 17.65 173 GLU B N 1
ATOM 2012 C CA . GLU B 1 124 ? 21.256 44.951 21.025 1.00 16.33 173 GLU B CA 1
ATOM 2013 C C . GLU B 1 124 ? 20.420 43.733 20.650 1.00 17.96 173 GLU B C 1
ATOM 2014 O O . GLU B 1 124 ? 20.394 42.745 21.389 1.00 22.74 173 GLU B O 1
ATOM 2020 N N . THR B 1 125 ? 19.755 43.809 19.495 1.00 14.31 174 THR B N 1
ATOM 2021 C CA . THR B 1 125 ? 18.923 42.716 19.001 1.00 17.52 174 THR B CA 1
ATOM 2022 C C . THR B 1 125 ? 19.647 41.797 18.030 1.00 14.79 174 THR B C 1
ATOM 2023 O O . THR B 1 125 ? 19.446 40.580 18.051 1.00 10.70 174 THR B O 1
ATOM 2027 N N . ILE B 1 126 ? 20.475 42.376 17.169 1.00 16.17 175 ILE B N 1
ATOM 2028 C CA . ILE B 1 126 ? 21.183 41.577 16.187 1.00 17.02 175 ILE B CA 1
ATOM 2029 C C . ILE B 1 126 ? 22.284 40.693 16.769 1.00 19.07 175 ILE B C 1
ATOM 2030 O O . ILE B 1 126 ? 22.494 39.565 16.309 1.00 21.56 175 ILE B O 1
ATOM 2035 N N . VAL B 1 127 ? 22.950 41.175 17.810 1.00 15.63 176 VAL B N 1
ATOM 2036 C CA . VAL B 1 127 ? 24.007 40.400 18.435 1.00 11.78 176 VAL B CA 1
ATOM 2037 C C . VAL B 1 127 ? 23.387 39.180 19.118 1.00 11.30 176 VAL B C 1
ATOM 2038 O O . VAL B 1 127 ? 24.056 38.175 19.343 1.00 10.44 176 VAL B O 1
ATOM 2042 N N . LEU B 1 128 ? 22.102 39.286 19.447 1.00 11.96 177 LEU B N 1
ATOM 2043 C CA . LEU B 1 128 ? 21.365 38.205 20.091 1.00 11.24 177 LEU B CA 1
ATOM 2044 C C . LEU B 1 128 ? 20.812 37.315 19.004 1.00 15.46 177 LEU B C 1
ATOM 2045 O O . LEU B 1 128 ? 20.709 36.095 19.183 1.00 19.53 177 LEU B O 1
ATOM 2050 N N . MET B 1 129 ? 20.402 37.940 17.898 1.00 14.45 178 MET B N 1
ATOM 2051 C CA . MET B 1 129 ? 19.852 37.209 16.760 1.00 12.27 178 MET B CA 1
ATOM 2052 C C . MET B 1 129 ? 20.989 36.310 16.292 1.00 13.73 178 MET B C 1
ATOM 2053 O O . MET B 1 129 ? 20.845 35.082 16.185 1.00 10.10 178 MET B O 1
ATOM 2058 N N . ALA B 1 130 ? 22.164 36.922 16.189 1.00 11.82 179 ALA B N 1
ATOM 2059 C CA . ALA B 1 130 ? 23.368 36.234 15.760 1.00 14.20 179 ALA B CA 1
ATOM 2060 C C . ALA B 1 130 ? 23.621 34.976 16.591 1.00 15.23 179 ALA B C 1
ATOM 2061 O O . ALA B 1 130 ? 23.764 33.862 16.050 1.00 10.38 179 ALA B O 1
ATOM 2063 N N . VAL B 1 131 ? 23.632 35.154 17.912 1.00 17.33 180 VAL B N 1
ATOM 2064 C CA . VAL B 1 131 ? 23.880 34.044 18.823 1.00 15.63 180 VAL B CA 1
ATOM 2065 C C . VAL B 1 131 ? 22.872 32.916 18.662 1.00 14.95 180 VAL B C 1
ATOM 2066 O O . VAL B 1 131 ? 23.218 31.753 18.862 1.00 11.88 180 VAL B O 1
ATOM 2070 N N . HIS B 1 132 ? 21.636 33.238 18.284 1.00 17.94 181 HIS B N 1
ATOM 2071 C CA . HIS B 1 132 ? 20.661 32.168 18.089 1.00 19.74 181 HIS B CA 1
ATOM 2072 C C . HIS B 1 132 ? 21.138 31.294 16.945 1.00 17.52 181 HIS B C 1
ATOM 2073 O O . HIS B 1 132 ? 21.179 30.068 17.058 1.00 15.91 181 HIS B O 1
ATOM 2080 N N . CYS B 1 133 ? 21.486 31.937 15.842 1.00 17.18 182 CYS B N 1
ATOM 2081 C CA . CYS B 1 133 ? 21.945 31.222 14.673 1.00 16.58 182 CYS B CA 1
ATOM 2082 C C . CYS B 1 133 ? 23.224 30.420 14.958 1.00 14.47 182 CYS B C 1
ATOM 2083 O O . CYS B 1 133 ? 23.302 29.233 14.640 1.00 9.38 182 CYS B O 1
ATOM 2086 N N . MET B 1 134 ? 24.195 31.037 15.623 1.00 11.71 183 MET B N 1
ATOM 2087 C CA . MET B 1 134 ? 25.454 30.346 15.880 1.00 11.91 183 MET B CA 1
ATOM 2088 C C . MET B 1 134 ? 25.336 29.113 16.764 1.00 15.18 183 MET B C 1
ATOM 2089 O O . MET B 1 134 ? 26.121 28.172 16.644 1.00 13.71 183 MET B O 1
ATOM 2094 N N . ASN B 1 135 ? 24.354 29.111 17.652 1.00 17.58 184 ASN B N 1
ATOM 2095 C CA . ASN B 1 135 ? 24.173 27.975 18.536 1.00 14.88 184 ASN B CA 1
ATOM 2096 C C . ASN B 1 135 ? 23.497 26.825 17.821 1.00 13.33 184 ASN B C 1
ATOM 2097 O O . ASN B 1 135 ? 23.432 25.708 18.333 1.00 4.26 184 ASN B O 1
ATOM 2102 N N . HIS B 1 136 ? 23.045 27.099 16.601 1.00 21.84 185 HIS B N 1
ATOM 2103 C CA . HIS B 1 136 ? 22.387 26.102 15.755 1.00 26.93 185 HIS B CA 1
ATOM 2104 C C . HIS B 1 136 ? 22.912 26.190 14.279 1.00 28.25 185 HIS B C 1
ATOM 2105 O O . HIS B 1 136 ? 22.167 26.460 13.328 1.00 27.87 185 HIS B O 1
ATOM 2112 N N . LYS B 1 137 ? 24.233 26.019 14.146 1.00 25.50 186 LYS B N 1
ATOM 2113 C CA . LYS B 1 137 ? 24.975 26.019 12.884 1.00 14.14 186 LYS B CA 1
ATOM 2114 C C . LYS B 1 137 ? 25.608 24.630 12.910 1.00 11.10 186 LYS B C 1
ATOM 2115 O O . LYS B 1 137 ? 26.800 24.477 13.111 1.00 7.60 186 LYS B O 1
ATOM 2121 N N . ARG B 1 138 ? 24.752 23.624 12.794 1.00 14.14 187 ARG B N 1
ATOM 2122 C CA . ARG B 1 138 ? 25.078 22.182 12.803 1.00 17.99 187 ARG B CA 1
ATOM 2123 C C . ARG B 1 138 ? 26.477 21.576 12.565 1.00 13.88 187 ARG B C 1
ATOM 2124 O O . ARG B 1 138 ? 26.646 20.390 12.805 1.00 15.64 187 ARG B O 1
ATOM 2132 N N . ARG B 1 139 ? 27.470 22.296 12.061 1.00 12.57 188 ARG B N 1
ATOM 2133 C CA . ARG B 1 139 ? 28.738 21.604 11.882 1.00 20.00 188 ARG B CA 1
ATOM 2134 C C . ARG B 1 139 ? 29.274 21.139 13.230 1.00 27.24 188 ARG B C 1
ATOM 2135 O O . ARG B 1 139 ? 29.298 21.902 14.208 1.00 35.27 188 ARG B O 1
ATOM 2143 N N . GLY B 1 140 ? 29.668 19.871 13.285 1.00 27.97 189 GLY B N 1
ATOM 2144 C CA . GLY B 1 140 ? 30.180 19.309 14.518 1.00 31.00 189 GLY B CA 1
ATOM 2145 C C . GLY B 1 140 ? 31.440 18.497 14.353 1.00 31.85 189 GLY B C 1
ATOM 2146 O O . GLY B 1 140 ? 31.533 17.646 13.463 1.00 34.35 189 GLY B O 1
ATOM 2147 N N . GLY B 1 141 ? 32.402 18.752 15.236 1.00 32.11 190 GLY B N 1
ATOM 2148 C CA . GLY B 1 141 ? 33.676 18.055 15.200 1.00 28.80 190 GLY B CA 1
ATOM 2149 C C . GLY B 1 141 ? 33.597 16.554 15.404 1.00 28.49 190 GLY B C 1
ATOM 2150 O O . GLY B 1 141 ? 34.626 15.885 15.304 1.00 29.61 190 GLY B O 1
ATOM 2151 N N . ILE B 1 142 ? 32.398 16.043 15.701 1.00 22.21 191 ILE B N 1
ATOM 2152 C CA . ILE B 1 142 ? 32.131 14.609 15.923 1.00 21.21 191 ILE B CA 1
ATOM 2153 C C . ILE B 1 142 ? 30.612 14.481 16.101 1.00 21.59 191 ILE B C 1
ATOM 2154 O O . ILE B 1 142 ? 30.061 15.012 17.061 1.00 27.69 191 ILE B O 1
ATOM 2159 N N . GLY B 1 143 ? 29.929 13.804 15.181 1.00 18.11 192 GLY B N 1
ATOM 2160 C CA . GLY B 1 143 ? 28.481 13.690 15.296 1.00 16.71 192 GLY B CA 1
ATOM 2161 C C . GLY B 1 143 ? 27.856 15.022 14.898 1.00 20.36 192 GLY B C 1
ATOM 2162 O O . GLY B 1 143 ? 28.513 16.064 14.967 1.00 22.99 192 GLY B O 1
ATOM 2163 N N . ASP B 1 144 ? 26.589 15.020 14.500 1.00 21.12 193 ASP B N 1
ATOM 2164 C CA . ASP B 1 144 ? 25.951 16.264 14.077 1.00 23.91 193 ASP B CA 1
ATOM 2165 C C . ASP B 1 144 ? 26.020 17.436 15.058 1.00 25.99 193 ASP B C 1
ATOM 2166 O O . ASP B 1 144 ? 25.975 18.590 14.642 1.00 28.60 193 ASP B O 1
ATOM 2171 N N . MET B 1 145 ? 26.181 17.124 16.340 1.00 25.86 194 MET B N 1
ATOM 2172 C CA . MET B 1 145 ? 26.285 18.102 17.428 1.00 20.27 194 MET B CA 1
ATOM 2173 C C . MET B 1 145 ? 26.484 19.580 17.071 1.00 14.80 194 MET B C 1
ATOM 2174 O O . MET B 1 145 ? 27.497 19.958 16.460 1.00 2.43 194 MET B O 1
ATOM 2179 N N . THR B 1 146 ? 25.513 20.406 17.455 1.00 12.75 195 THR B N 1
ATOM 2180 C CA . THR B 1 146 ? 25.628 21.848 17.253 1.00 19.23 195 THR B CA 1
ATOM 2181 C C . THR B 1 146 ? 26.308 22.364 18.537 1.00 22.43 195 THR B C 1
ATOM 2182 O O . THR B 1 146 ? 26.487 21.613 19.492 1.00 26.10 195 THR B O 1
ATOM 2186 N N . PRO B 1 147 ? 26.663 23.658 18.595 1.00 22.70 196 PRO B N 1
ATOM 2187 C CA . PRO B 1 147 ? 27.302 24.091 19.844 1.00 20.88 196 PRO B CA 1
ATOM 2188 C C . PRO B 1 147 ? 26.406 23.910 21.077 1.00 21.41 196 PRO B C 1
ATOM 2189 O O . PRO B 1 147 ? 26.879 23.495 22.133 1.00 22.99 196 PRO B O 1
ATOM 2193 N N . ALA B 1 148 ? 25.114 24.210 20.933 1.00 19.52 197 ALA B N 1
ATOM 2194 C CA . ALA B 1 148 ? 24.150 24.057 22.020 1.00 13.65 197 ALA B CA 1
ATOM 2195 C C . ALA B 1 148 ? 23.980 22.568 22.310 1.00 12.09 197 ALA B C 1
ATOM 2196 O O . ALA B 1 148 ? 24.227 22.095 23.419 1.00 17.91 197 ALA B O 1
ATOM 2198 N N . GLU B 1 149 ? 23.564 21.831 21.299 1.00 9.75 198 GLU B N 1
ATOM 2199 C CA . GLU B 1 149 ? 23.387 20.397 21.410 1.00 10.80 198 GLU B CA 1
ATOM 2200 C C . GLU B 1 149 ? 24.672 19.750 21.953 1.00 12.16 198 GLU B C 1
ATOM 2201 O O . GLU B 1 149 ? 24.632 18.632 22.473 1.00 12.48 198 GLU B O 1
ATOM 2207 N N . ARG B 1 150 ? 25.802 20.461 21.852 1.00 9.21 199 ARG B N 1
ATOM 2208 C CA . ARG B 1 150 ? 27.080 19.936 22.321 1.00 7.94 199 ARG B CA 1
ATOM 2209 C C . ARG B 1 150 ? 27.305 20.034 23.818 1.00 15.06 199 ARG B C 1
ATOM 2210 O O . ARG B 1 150 ? 27.730 19.049 24.431 1.00 25.27 199 ARG B O 1
ATOM 2218 N N . LEU B 1 151 ? 27.068 21.196 24.429 1.00 12.40 200 LEU B N 1
ATOM 2219 C CA . LEU B 1 151 ? 27.289 21.267 25.867 1.00 11.64 200 LEU B CA 1
ATOM 2220 C C . LEU B 1 151 ? 26.284 20.446 26.640 1.00 13.22 200 LEU B C 1
ATOM 2221 O O . LEU B 1 151 ? 26.649 19.740 27.574 1.00 17.52 200 LEU B O 1
ATOM 2226 N N . ILE B 1 152 ? 25.031 20.468 26.217 1.00 11.38 201 ILE B N 1
ATOM 2227 C CA . ILE B 1 152 ? 24.023 19.692 26.919 1.00 12.52 201 ILE B CA 1
ATOM 2228 C C . ILE B 1 152 ? 24.395 18.206 26.958 1.00 14.92 201 ILE B C 1
ATOM 2229 O O . ILE B 1 152 ? 24.127 17.525 27.938 1.00 15.68 201 ILE B O 1
ATOM 2234 N N . ASN B 1 153 ? 25.030 17.697 25.908 1.00 20.48 202 ASN B N 1
ATOM 2235 C CA . ASN B 1 153 ? 25.427 16.293 25.921 1.00 27.79 202 ASN B CA 1
ATOM 2236 C C . ASN B 1 153 ? 26.614 16.145 26.872 1.00 30.19 202 ASN B C 1
ATOM 2237 O O . ASN B 1 153 ? 26.724 15.155 27.610 1.00 31.08 202 ASN B O 1
ATOM 2242 N N . MET B 1 154 ? 27.477 17.161 26.866 1.00 27.98 203 MET B N 1
ATOM 2243 C CA . MET B 1 154 ? 28.658 17.206 27.721 1.00 25.77 203 MET B CA 1
ATOM 2244 C C . MET B 1 154 ? 28.190 17.091 29.193 1.00 27.42 203 MET B C 1
ATOM 2245 O O . MET B 1 154 ? 28.517 16.115 29.873 1.00 29.20 203 MET B O 1
ATOM 2250 N N . ILE B 1 155 ? 27.325 18.022 29.618 1.00 24.01 204 ILE B N 1
ATOM 2251 C CA . ILE B 1 155 ? 26.766 18.106 30.986 1.00 14.34 204 ILE B CA 1
ATOM 2252 C C . ILE B 1 155 ? 26.000 16.877 31.505 1.00 12.67 204 ILE B C 1
ATOM 2253 O O . ILE B 1 155 ? 26.123 16.519 32.670 1.00 4.55 204 ILE B O 1
ATOM 2258 N N . THR B 1 156 ? 25.138 16.301 30.676 1.00 14.49 205 THR B N 1
ATOM 2259 C CA . THR B 1 156 ? 24.385 15.124 31.081 1.00 19.38 205 THR B CA 1
ATOM 2260 C C . THR B 1 156 ? 25.272 13.975 31.554 1.00 27.84 205 THR B C 1
ATOM 2261 O O . THR B 1 156 ? 25.059 13.447 32.637 1.00 35.55 205 THR B O 1
ATOM 2265 N N . THR B 1 157 ? 26.306 13.639 30.790 1.00 31.74 206 THR B N 1
ATOM 2266 C CA . THR B 1 157 ? 27.193 12.531 31.142 1.00 27.63 206 THR B CA 1
ATOM 2267 C C . THR B 1 157 ? 28.028 12.817 32.393 1.00 27.89 206 THR B C 1
ATOM 2268 O O . THR B 1 157 ? 29.118 12.261 32.582 1.00 27.76 206 THR B O 1
ATOM 2272 N N . GLU B 1 158 ? 27.471 13.658 33.260 1.00 29.50 207 GLU B N 1
ATOM 2273 C CA . GLU B 1 158 ? 28.088 14.053 34.516 1.00 33.60 207 GLU B CA 1
ATOM 2274 C C . GLU B 1 158 ? 27.128 13.713 35.668 1.00 29.39 207 GLU B C 1
ATOM 2275 O O . GLU B 1 158 ? 26.154 12.963 35.411 1.00 22.07 207 GLU B O 1
ATOM 2281 N N . ASN C 1 6 ? 30.665 20.221 -1.536 1.00 65.65 55 ASN C N 1
ATOM 2282 C CA . ASN C 1 6 ? 30.393 20.123 -0.073 1.00 67.66 55 ASN C CA 1
ATOM 2283 C C . ASN C 1 6 ? 30.235 18.655 0.310 1.00 67.48 55 ASN C C 1
ATOM 2284 O O . ASN C 1 6 ? 29.795 17.840 -0.512 1.00 66.00 55 ASN C O 1
ATOM 2286 N N . SER C 1 7 ? 30.593 18.338 1.553 1.00 66.45 56 SER C N 1
ATOM 2287 C CA . SER C 1 7 ? 30.527 16.976 2.076 1.00 62.28 56 SER C CA 1
ATOM 2288 C C . SER C 1 7 ? 30.293 16.993 3.591 1.00 58.66 56 SER C C 1
ATOM 2289 O O . SER C 1 7 ? 30.658 17.947 4.279 1.00 55.84 56 SER C O 1
ATOM 2292 N N . ASP C 1 8 ? 29.713 15.912 4.097 1.00 55.84 57 ASP C N 1
ATOM 2293 C CA . ASP C 1 8 ? 29.398 15.774 5.517 1.00 54.52 57 ASP C CA 1
ATOM 2294 C C . ASP C 1 8 ? 29.357 14.289 5.890 1.00 48.94 57 ASP C C 1
ATOM 2295 O O . ASP C 1 8 ? 28.767 13.878 6.907 1.00 41.90 57 ASP C O 1
ATOM 2300 N N . LEU C 1 9 ? 30.027 13.496 5.059 1.00 40.95 58 LEU C N 1
ATOM 2301 C CA . LEU C 1 9 ? 30.096 12.055 5.245 1.00 37.70 58 LEU C CA 1
ATOM 2302 C C . LEU C 1 9 ? 31.508 11.589 4.975 1.00 32.82 58 LEU C C 1
ATOM 2303 O O . LEU C 1 9 ? 31.967 10.618 5.569 1.00 28.20 58 LEU C O 1
ATOM 2308 N N . GLY C 1 10 ? 32.194 12.295 4.081 1.00 31.52 59 GLY C N 1
ATOM 2309 C CA . GLY C 1 10 ? 33.540 11.897 3.717 1.00 28.53 59 GLY C CA 1
ATOM 2310 C C . GLY C 1 10 ? 34.732 12.771 4.065 1.00 23.80 59 GLY C C 1
ATOM 2311 O O . GLY C 1 10 ? 35.850 12.454 3.644 1.00 27.92 59 GLY C O 1
ATOM 2312 N N . THR C 1 11 ? 34.534 13.888 4.752 1.00 11.08 60 THR C N 1
ATOM 2313 C CA . THR C 1 11 ? 35.696 14.676 5.088 1.00 6.57 60 THR C CA 1
ATOM 2314 C C . THR C 1 11 ? 36.417 13.981 6.244 1.00 6.85 60 THR C C 1
ATOM 2315 O O . THR C 1 11 ? 35.808 13.634 7.253 1.00 8.68 60 THR C O 1
ATOM 2319 N N . TRP C 1 12 ? 37.686 13.670 6.022 1.00 6.50 61 TRP C N 1
ATOM 2320 C CA . TRP C 1 12 ? 38.540 13.043 7.011 1.00 5.50 61 TRP C CA 1
ATOM 2321 C C . TRP C 1 12 ? 39.634 14.060 7.314 1.00 11.96 61 TRP C C 1
ATOM 2322 O O . TRP C 1 12 ? 39.886 14.963 6.504 1.00 13.14 61 TRP C O 1
ATOM 2333 N N . GLN C 1 13 ? 40.314 13.887 8.446 1.00 15.12 62 GLN C N 1
ATOM 2334 C CA . GLN C 1 13 ? 41.384 14.794 8.854 1.00 19.06 62 GLN C CA 1
ATOM 2335 C C . GLN C 1 13 ? 42.652 14.015 9.261 1.00 23.89 62 GLN C C 1
ATOM 2336 O O . GLN C 1 13 ? 42.581 13.022 9.997 1.00 29.66 62 GLN C O 1
ATOM 2342 N N . MET C 1 14 ? 43.797 14.415 8.714 1.00 24.93 63 MET C N 1
ATOM 2343 C CA . MET C 1 14 ? 45.069 13.749 9.008 1.00 22.99 63 MET C CA 1
ATOM 2344 C C . MET C 1 14 ? 46.008 14.727 9.661 1.00 25.88 63 MET C C 1
ATOM 2345 O O . MET C 1 14 ? 45.913 15.941 9.441 1.00 26.66 63 MET C O 1
ATOM 2350 N N . ASP C 1 15 ? 46.987 14.169 10.363 1.00 26.53 64 ASP C N 1
ATOM 2351 C CA . ASP C 1 15 ? 47.989 14.932 11.090 1.00 21.00 64 ASP C CA 1
ATOM 2352 C C . ASP C 1 15 ? 48.963 13.892 11.588 1.00 17.92 64 ASP C C 1
ATOM 2353 O O . ASP C 1 15 ? 48.745 12.694 11.382 1.00 15.10 64 ASP C O 1
ATOM 2358 N N . CYS C 1 16 ? 50.034 14.322 12.233 1.00 18.94 65 CYS C N 1
ATOM 2359 C CA . CYS C 1 16 ? 51.010 13.374 12.739 1.00 27.41 65 CYS C CA 1
ATOM 2360 C C . CYS C 1 16 ? 51.598 13.730 14.099 1.00 31.68 65 CYS C C 1
ATOM 2361 O O . CYS C 1 16 ? 51.831 14.896 14.424 1.00 33.68 65 CYS C O 1
ATOM 2364 N N . THR C 1 17 ? 51.849 12.705 14.896 1.00 36.67 66 THR C N 1
ATOM 2365 C CA . THR C 1 17 ? 52.426 12.902 16.215 1.00 38.67 66 THR C CA 1
ATOM 2366 C C . THR C 1 17 ? 53.727 12.117 16.395 1.00 37.45 66 THR C C 1
ATOM 2367 O O . THR C 1 17 ? 54.182 11.402 15.494 1.00 38.64 66 THR C O 1
ATOM 2371 N N . HIS C 1 18 ? 54.358 12.327 17.540 1.00 31.26 67 HIS C N 1
ATOM 2372 C CA . HIS C 1 18 ? 55.571 11.625 17.894 1.00 26.29 67 HIS C CA 1
ATOM 2373 C C . HIS C 1 18 ? 55.192 10.978 19.231 1.00 24.67 67 HIS C C 1
ATOM 2374 O O . HIS C 1 18 ? 54.586 11.629 20.084 1.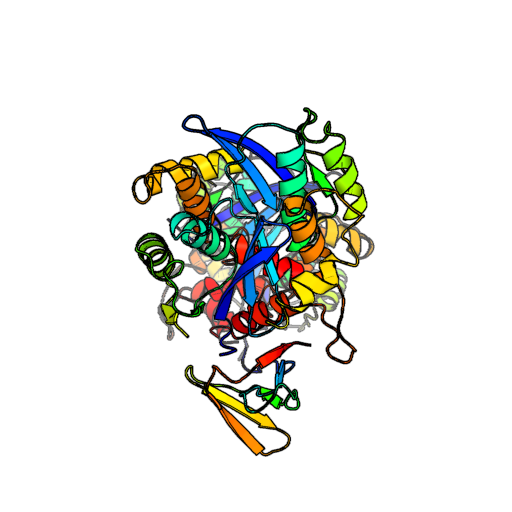00 21.90 67 HIS C O 1
ATOM 2381 N N . LEU C 1 19 ? 55.466 9.683 19.374 1.00 25.11 68 LEU C N 1
ATOM 2382 C CA . LEU C 1 19 ? 55.103 8.925 20.579 1.00 22.81 68 LEU C CA 1
ATOM 2383 C C . LEU C 1 19 ? 56.230 7.965 20.953 1.00 22.51 68 LEU C C 1
ATOM 2384 O O . LEU C 1 19 ? 56.493 7.015 20.225 1.00 25.48 68 LEU C O 1
ATOM 2389 N N . GLU C 1 20 ? 56.848 8.184 22.110 1.00 23.00 69 GLU C N 1
ATOM 2390 C CA . GLU C 1 20 ? 57.957 7.353 22.576 1.00 20.23 69 GLU C CA 1
ATOM 2391 C C . GLU C 1 20 ? 59.055 7.361 21.534 1.00 17.73 69 GLU C C 1
ATOM 2392 O O . GLU C 1 20 ? 59.639 6.324 21.211 1.00 18.38 69 GLU C O 1
ATOM 2398 N N . GLY C 1 21 ? 59.322 8.546 20.998 1.00 15.03 70 GLY C N 1
ATOM 2399 C CA . GLY C 1 21 ? 60.350 8.676 19.979 1.00 21.42 70 GLY C CA 1
ATOM 2400 C C . GLY C 1 21 ? 60.067 7.879 18.713 1.00 20.75 70 GLY C C 1
ATOM 2401 O O . GLY C 1 21 ? 60.899 7.099 18.239 1.00 24.49 70 GLY C O 1
ATOM 2402 N N . LYS C 1 22 ? 58.868 8.071 18.183 1.00 15.36 71 LYS C N 1
ATOM 2403 C CA . LYS C 1 22 ? 58.412 7.418 16.974 1.00 11.91 71 LYS C CA 1
ATOM 2404 C C . LYS C 1 22 ? 57.401 8.385 16.379 1.00 18.87 71 LYS C C 1
ATOM 2405 O O . LYS C 1 22 ? 57.034 9.368 17.033 1.00 22.04 71 LYS C O 1
ATOM 2411 N N . ILE C 1 23 ? 56.997 8.164 15.130 1.00 18.56 72 ILE C N 1
ATOM 2412 C CA . ILE C 1 23 ? 56.012 9.045 14.510 1.00 15.15 72 ILE C CA 1
ATOM 2413 C C . ILE C 1 23 ? 54.730 8.237 14.328 1.00 19.28 72 ILE C C 1
ATOM 2414 O O . ILE C 1 23 ? 54.769 7.054 13.964 1.00 19.62 72 ILE C O 1
ATOM 2419 N N . VAL C 1 24 ? 53.603 8.856 14.654 1.00 19.42 73 VAL C N 1
ATOM 2420 C CA . VAL C 1 24 ? 52.309 8.199 14.533 1.00 19.48 73 VAL C CA 1
ATOM 2421 C C . VAL C 1 24 ? 51.480 9.067 13.610 1.00 21.54 73 VAL C C 1
ATOM 2422 O O . VAL C 1 24 ? 51.504 10.301 13.711 1.00 23.21 73 VAL C O 1
ATOM 2426 N N . ILE C 1 25 ? 50.837 8.427 12.644 1.00 15.30 74 ILE C N 1
ATOM 2427 C CA . ILE C 1 25 ? 49.999 9.142 11.713 1.00 10.61 74 ILE C CA 1
ATOM 2428 C C . ILE C 1 25 ? 48.582 8.745 12.121 1.00 13.59 74 ILE C C 1
ATOM 2429 O O . ILE C 1 25 ? 48.329 7.595 12.510 1.00 10.58 74 ILE C O 1
ATOM 2434 N N . VAL C 1 26 ? 47.698 9.731 12.170 1.00 13.04 75 VAL C N 1
ATOM 2435 C CA . VAL C 1 26 ? 46.310 9.498 12.526 1.00 12.23 75 VAL C CA 1
ATOM 2436 C C . VAL C 1 26 ? 45.398 10.128 11.472 1.00 18.51 75 VAL C C 1
ATOM 2437 O O . VAL C 1 26 ? 45.706 11.182 10.889 1.00 21.79 75 VAL C O 1
ATOM 2441 N N . ALA C 1 27 ? 44.303 9.443 11.187 1.00 18.00 76 ALA C N 1
ATOM 2442 C CA . ALA C 1 27 ? 43.328 9.921 10.226 1.00 16.63 76 ALA C CA 1
ATOM 2443 C C . ALA C 1 27 ? 42.019 9.733 10.948 1.00 16.06 76 ALA C C 1
ATOM 2444 O O . ALA C 1 27 ? 41.657 8.600 11.281 1.00 15.45 76 ALA C O 1
ATOM 2446 N N . VAL C 1 28 ? 41.368 10.841 11.289 1.00 14.20 77 VAL C N 1
ATOM 2447 C CA . VAL C 1 28 ? 40.102 10.780 12.012 1.00 12.25 77 VAL C CA 1
ATOM 2448 C C . VAL C 1 28 ? 38.972 11.298 11.165 1.00 11.84 77 VAL C C 1
ATOM 2449 O O . VAL C 1 28 ? 39.032 12.420 10.667 1.00 18.88 77 VAL C O 1
ATOM 2453 N N . HIS C 1 29 ? 37.962 10.464 10.952 1.00 10.08 78 HIS C N 1
ATOM 2454 C CA . HIS C 1 29 ? 36.819 10.893 10.168 1.00 8.16 78 HIS C CA 1
ATOM 2455 C C . HIS C 1 29 ? 35.990 11.862 11.013 1.00 7.00 78 HIS C C 1
ATOM 2456 O O . HIS C 1 29 ? 35.154 11.427 11.803 1.00 9.15 78 HIS C O 1
ATOM 2463 N N . VAL C 1 30 ? 36.191 13.161 10.796 1.00 3.93 79 VAL C N 1
ATOM 2464 C CA . VAL C 1 30 ? 35.505 14.221 11.537 1.00 6.43 79 VAL C CA 1
ATOM 2465 C C . VAL C 1 30 ? 34.091 13.958 12.037 1.00 9.04 79 VAL C C 1
ATOM 2466 O O . VAL C 1 30 ? 33.911 13.646 13.205 1.00 17.79 79 VAL C O 1
ATOM 2470 N N . ALA C 1 31 ? 33.086 14.029 11.173 1.00 11.77 80 ALA C N 1
ATOM 2471 C CA . ALA C 1 31 ? 31.713 13.815 11.632 1.00 12.94 80 ALA C CA 1
ATOM 2472 C C . ALA C 1 31 ? 31.415 12.441 12.253 1.00 11.82 80 ALA C C 1
ATOM 2473 O O . ALA C 1 31 ? 30.272 12.153 12.595 1.00 12.27 80 ALA C O 1
ATOM 2475 N N . SER C 1 32 ? 32.443 11.632 12.479 1.00 11.13 81 SER C N 1
ATOM 2476 C CA . SER C 1 32 ? 32.242 10.325 13.075 1.00 12.83 81 SER C CA 1
ATOM 2477 C C . SER C 1 32 ? 33.300 9.914 14.089 1.00 12.80 81 SER C C 1
ATOM 2478 O O . SER C 1 32 ? 33.118 8.919 14.783 1.00 17.68 81 SER C O 1
ATOM 2481 N N . GLY C 1 33 ? 34.387 10.678 14.196 1.00 12.66 82 GLY C N 1
ATOM 2482 C CA . GLY C 1 33 ? 35.451 10.355 15.143 1.00 10.36 82 GLY C CA 1
ATOM 2483 C C . GLY C 1 33 ? 36.022 8.938 15.091 1.00 9.48 82 GLY C C 1
ATOM 2484 O O . GLY C 1 33 ? 36.481 8.409 16.100 1.00 6.27 82 GLY C O 1
ATOM 2485 N N . PHE C 1 34 ? 35.971 8.312 13.922 1.00 13.05 83 PHE C N 1
ATOM 2486 C CA . PHE C 1 34 ? 36.492 6.959 13.734 1.00 13.52 83 PHE C CA 1
ATOM 2487 C C . PHE C 1 34 ? 37.984 7.141 13.501 1.00 13.84 83 PHE C C 1
ATOM 2488 O O . PHE C 1 34 ? 38.386 7.969 12.687 1.00 12.92 83 PHE C O 1
ATOM 2496 N N . ILE C 1 35 ? 38.793 6.412 14.262 1.00 17.86 84 ILE C N 1
ATOM 2497 C CA . ILE C 1 35 ? 40.243 6.524 14.178 1.00 16.03 84 ILE C CA 1
ATOM 2498 C C . ILE C 1 35 ? 40.847 5.491 13.246 1.00 14.79 84 ILE C C 1
ATOM 2499 O O . ILE C 1 35 ? 40.247 4.454 12.967 1.00 10.22 84 ILE C O 1
ATOM 2504 N N . GLU C 1 36 ? 42.057 5.798 12.799 1.00 14.49 85 GLU C N 1
ATOM 2505 C CA . GLU C 1 36 ? 42.841 4.948 11.923 1.00 13.70 85 GLU C CA 1
ATOM 2506 C C . GLU C 1 36 ? 44.236 5.521 12.157 1.00 10.17 85 GLU C C 1
ATOM 2507 O O . GLU C 1 36 ? 44.475 6.696 11.868 1.00 14.84 85 GLU C O 1
ATOM 2513 N N . ALA C 1 37 ? 45.115 4.736 12.779 1.00 6.36 86 ALA C N 1
ATOM 2514 C CA . ALA C 1 37 ? 46.469 5.191 13.101 1.00 3.09 86 ALA C CA 1
ATOM 2515 C C . ALA C 1 37 ? 47.522 4.111 12.925 1.00 3.67 86 ALA C C 1
ATOM 2516 O O . ALA C 1 37 ? 47.248 2.925 13.106 1.00 2.00 86 ALA C O 1
ATOM 2518 N N . GLU C 1 38 ? 48.740 4.541 12.617 1.00 5.03 87 GLU C N 1
ATOM 2519 C CA . GLU C 1 38 ? 49.858 3.633 12.416 1.00 8.23 87 GLU C CA 1
ATOM 2520 C C . GLU C 1 38 ? 51.194 4.364 12.546 1.00 11.45 87 GLU C C 1
ATOM 2521 O O . GLU C 1 38 ? 51.254 5.605 12.495 1.00 5.03 87 GLU C O 1
ATOM 2527 N N . VAL C 1 39 ? 52.256 3.582 12.747 1.00 14.59 88 VAL C N 1
ATOM 2528 C CA . VAL C 1 39 ? 53.610 4.117 12.894 1.00 16.89 88 VAL C CA 1
ATOM 2529 C C . VAL C 1 39 ? 54.308 4.065 11.539 1.00 16.82 88 VAL C C 1
ATOM 2530 O O . VAL C 1 39 ? 54.576 2.989 11.004 1.00 21.44 88 VAL C O 1
ATOM 2534 N N . ILE C 1 40 ? 54.590 5.237 10.993 1.00 12.07 89 ILE C N 1
ATOM 2535 C CA . ILE C 1 40 ? 55.235 5.365 9.703 1.00 6.02 89 ILE C CA 1
ATOM 2536 C C . ILE C 1 40 ? 56.679 5.743 9.969 1.00 8.03 89 ILE C C 1
ATOM 2537 O O . ILE C 1 40 ? 56.939 6.737 10.626 1.00 9.76 89 ILE C O 1
ATOM 2542 N N . PRO C 1 41 ? 57.638 4.942 9.470 1.00 11.27 90 PRO C N 1
ATOM 2543 C CA . PRO C 1 41 ? 59.091 5.114 9.613 1.00 8.96 90 PRO C CA 1
ATOM 2544 C C . PRO C 1 41 ? 59.629 6.531 9.430 1.00 10.25 90 PRO C C 1
ATOM 2545 O O . PRO C 1 41 ? 59.955 7.196 10.399 1.00 13.12 90 PRO C O 1
ATOM 2549 N N . GLN C 1 42 ? 59.821 6.977 8.204 1.00 13.94 91 GLN C N 1
ATOM 2550 C CA . GLN C 1 42 ? 60.294 8.340 8.033 1.00 21.31 91 GLN C CA 1
ATOM 2551 C C . GLN C 1 42 ? 59.002 9.169 8.024 1.00 21.90 91 GLN C C 1
ATOM 2552 O O . GLN C 1 42 ? 57.950 8.680 7.600 1.00 25.42 91 GLN C O 1
ATOM 2558 N N . GLU C 1 43 ? 59.036 10.388 8.533 1.00 19.34 92 GLU C N 1
ATOM 2559 C CA . GLU C 1 43 ? 57.829 11.203 8.477 1.00 20.20 92 GLU C CA 1
ATOM 2560 C C . GLU C 1 43 ? 57.866 11.903 7.111 1.00 16.20 92 GLU C C 1
ATOM 2561 O O . GLU C 1 43 ? 57.724 13.122 7.034 1.00 17.45 92 GLU C O 1
ATOM 2567 N N . THR C 1 44 ? 58.076 11.137 6.036 1.00 14.91 93 THR C N 1
ATOM 2568 C CA . THR C 1 44 ? 58.173 11.705 4.681 1.00 11.54 93 THR C CA 1
ATOM 2569 C C . THR C 1 44 ? 56.965 11.539 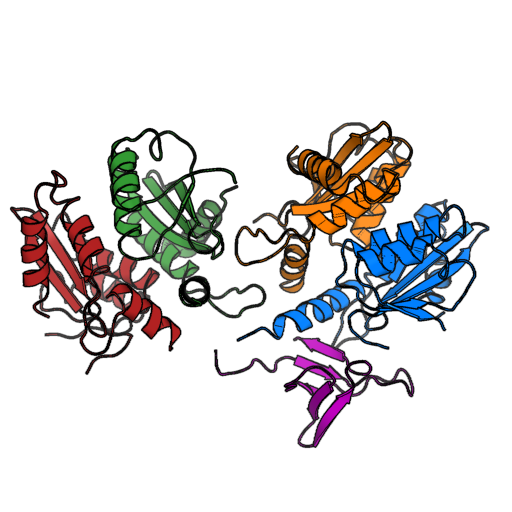3.788 1.00 12.75 93 THR C C 1
ATOM 2570 O O . THR C 1 44 ? 56.174 10.599 3.942 1.00 12.63 93 THR C O 1
ATOM 2574 N N . GLY C 1 45 ? 56.903 12.411 2.783 1.00 18.82 94 GLY C N 1
ATOM 2575 C CA . GLY C 1 45 ? 55.813 12.423 1.813 1.00 18.40 94 GLY C CA 1
ATOM 2576 C C . GLY C 1 45 ? 55.312 11.095 1.268 1.00 15.80 94 GLY C C 1
ATOM 2577 O O . GLY C 1 45 ? 54.138 10.972 0.910 1.00 13.06 94 GLY C O 1
ATOM 2578 N N . ARG C 1 46 ? 56.191 10.100 1.195 1.00 11.11 95 ARG C N 1
ATOM 2579 C CA . ARG C 1 46 ? 55.792 8.791 0.712 1.00 11.75 95 ARG C CA 1
ATOM 2580 C C . ARG C 1 46 ? 55.029 7.970 1.757 1.00 14.10 95 ARG C C 1
ATOM 2581 O O . ARG C 1 46 ? 54.227 7.108 1.397 1.00 10.88 95 ARG C O 1
ATOM 2589 N N . GLN C 1 47 ? 55.317 8.170 3.043 1.00 14.68 96 GLN C N 1
ATOM 2590 C CA . GLN C 1 47 ? 54.602 7.411 4.062 1.00 16.06 96 GLN C CA 1
ATOM 2591 C C . GLN C 1 47 ? 53.218 8.000 4.290 1.00 19.12 96 GLN C C 1
ATOM 2592 O O . GLN C 1 47 ? 52.240 7.272 4.500 1.00 23.75 96 GLN C O 1
ATOM 2598 N N . THR C 1 48 ? 53.127 9.317 4.182 1.00 10.54 97 THR C N 1
ATOM 2599 C CA . THR C 1 48 ? 51.852 9.979 4.324 1.00 11.45 97 THR C CA 1
ATOM 2600 C C . THR C 1 48 ? 50.960 9.531 3.154 1.00 17.45 97 THR C C 1
ATOM 2601 O O . THR C 1 48 ? 49.760 9.303 3.319 1.00 21.31 97 THR C O 1
ATOM 2605 N N . ALA C 1 49 ? 51.566 9.423 1.969 1.00 21.10 98 ALA C N 1
ATOM 2606 C CA . ALA C 1 49 ? 50.875 9.027 0.740 1.00 14.23 98 ALA C CA 1
ATOM 2607 C C . ALA C 1 49 ? 50.369 7.602 0.793 1.00 10.12 98 ALA C C 1
ATOM 2608 O O . ALA C 1 49 ? 49.209 7.360 0.526 1.00 14.35 98 ALA C O 1
ATOM 2610 N N . LEU C 1 50 ? 51.230 6.651 1.118 1.00 6.95 99 LEU C N 1
ATOM 2611 C CA . LEU C 1 50 ? 50.785 5.268 1.219 1.00 8.90 99 LEU C CA 1
ATOM 2612 C C . LEU C 1 50 ? 49.706 5.114 2.297 1.00 14.59 99 LEU C C 1
ATOM 2613 O O . LEU C 1 50 ? 48.839 4.234 2.198 1.00 18.78 99 LEU C O 1
ATOM 2618 N N . PHE C 1 51 ? 49.798 5.911 3.360 1.00 8.86 100 PHE C N 1
ATOM 2619 C CA . PHE C 1 51 ? 48.813 5.819 4.421 1.00 4.77 100 PHE C CA 1
ATOM 2620 C C . PHE C 1 51 ? 47.505 6.269 3.796 1.00 3.65 100 PHE C C 1
ATOM 2621 O O . PHE C 1 51 ? 46.620 5.455 3.550 1.00 8.10 100 PHE C O 1
ATOM 2629 N N . LEU C 1 52 ? 47.449 7.541 3.428 1.00 3.33 101 LEU C N 1
ATOM 2630 C CA . LEU C 1 52 ? 46.279 8.152 2.816 1.00 2.00 101 LEU C CA 1
ATOM 2631 C C . LEU C 1 52 ? 45.610 7.183 1.850 1.00 8.48 101 LEU C C 1
ATOM 2632 O O . LEU C 1 52 ? 44.393 7.032 1.862 1.00 3.29 101 LEU C O 1
ATOM 2637 N N . LEU C 1 53 ? 46.434 6.514 1.039 1.00 17.36 102 LEU C N 1
ATOM 2638 C CA . LEU C 1 53 ? 45.983 5.573 0.011 1.00 20.50 102 LEU C CA 1
ATOM 2639 C C . LEU C 1 53 ? 45.415 4.310 0.595 1.00 21.08 102 LEU C C 1
ATOM 2640 O O . LEU C 1 53 ? 44.298 3.910 0.248 1.00 25.17 102 LEU C O 1
ATOM 2645 N N . LYS C 1 54 ? 46.206 3.675 1.455 1.00 20.68 103 LYS C N 1
ATOM 2646 C CA . LYS C 1 54 ? 45.828 2.435 2.134 1.00 19.74 103 LYS C CA 1
ATOM 2647 C C . LYS C 1 54 ? 44.470 2.622 2.778 1.00 15.46 103 LYS C C 1
ATOM 2648 O O . LYS C 1 54 ? 43.693 1.683 2.948 1.00 14.65 103 LYS C O 1
ATOM 2654 N N . LEU C 1 55 ? 44.209 3.866 3.132 1.00 12.16 104 LEU C N 1
ATOM 2655 C CA . LEU C 1 55 ? 42.981 4.267 3.769 1.00 17.99 104 LEU C CA 1
ATOM 2656 C C . LEU C 1 55 ? 41.873 4.447 2.720 1.00 20.51 104 LEU C C 1
ATOM 2657 O O . LEU C 1 55 ? 40.784 3.865 2.832 1.00 21.92 104 LEU C O 1
ATOM 2662 N N . ALA C 1 56 ? 42.182 5.219 1.682 1.00 22.40 105 ALA C N 1
ATOM 2663 C CA . ALA C 1 56 ? 41.248 5.516 0.602 1.00 18.87 105 ALA C CA 1
ATOM 2664 C C . ALA C 1 56 ? 40.711 4.285 -0.126 1.00 20.17 105 ALA C C 1
ATOM 2665 O O . ALA C 1 56 ? 39.648 4.346 -0.759 1.00 22.48 105 ALA C O 1
ATOM 2667 N N . GLY C 1 57 ? 41.448 3.178 -0.070 1.00 17.35 106 GLY C N 1
ATOM 2668 C CA . GLY C 1 57 ? 41.001 1.967 -0.734 1.00 19.72 106 GLY C CA 1
ATOM 2669 C C . GLY C 1 57 ? 40.224 1.041 0.179 1.00 22.31 106 GLY C C 1
ATOM 2670 O O . GLY C 1 57 ? 40.359 -0.178 0.086 1.00 25.08 106 GLY C O 1
ATOM 2671 N N . ARG C 1 58 ? 39.316 1.601 0.967 1.00 26.25 107 ARG C N 1
ATOM 2672 C CA . ARG C 1 58 ? 38.554 0.804 1.926 1.00 23.25 107 ARG C CA 1
ATOM 2673 C C . ARG C 1 58 ? 37.286 1.540 2.376 1.00 23.28 107 ARG C C 1
ATOM 2674 O O . ARG C 1 58 ? 36.194 0.972 2.430 1.00 20.66 107 ARG C O 1
ATOM 2682 N N . TRP C 1 59 ? 37.450 2.809 2.718 1.00 21.53 108 TRP C N 1
ATOM 2683 C CA . TRP C 1 59 ? 36.340 3.618 3.164 1.00 25.33 108 TRP C CA 1
ATOM 2684 C C . TRP C 1 59 ? 36.185 4.682 2.103 1.00 28.43 108 TRP C C 1
ATOM 2685 O O . TRP C 1 59 ? 37.179 5.176 1.581 1.00 36.30 108 TRP C O 1
ATOM 2696 N N . PRO C 1 60 ? 34.941 5.056 1.769 1.00 25.95 109 PRO C N 1
ATOM 2697 C CA . PRO C 1 60 ? 34.679 6.083 0.755 1.00 20.03 109 PRO C CA 1
ATOM 2698 C C . PRO C 1 60 ? 35.156 7.466 1.188 1.00 13.69 109 PRO C C 1
ATOM 2699 O O . PRO C 1 60 ? 34.340 8.347 1.432 1.00 15.32 109 PRO C O 1
ATOM 2703 N N . ILE C 1 61 ? 36.463 7.674 1.287 1.00 9.59 110 ILE C N 1
ATOM 2704 C CA . ILE C 1 61 ? 36.957 8.984 1.705 1.00 12.45 110 ILE C CA 1
ATOM 2705 C C . ILE C 1 61 ? 36.742 10.062 0.628 1.00 12.33 110 ILE C C 1
ATOM 2706 O O . ILE C 1 61 ? 37.252 9.979 -0.487 1.00 7.11 110 ILE C O 1
ATOM 2711 N N . THR C 1 62 ? 35.924 11.045 0.967 1.00 11.98 111 THR C N 1
ATOM 2712 C CA . THR C 1 62 ? 35.616 12.116 0.046 1.00 16.51 111 THR C CA 1
ATOM 2713 C C . THR C 1 62 ? 36.710 13.155 0.045 1.00 14.21 111 THR C C 1
ATOM 2714 O O . THR C 1 62 ? 37.557 13.153 -0.825 1.00 19.13 111 THR C O 1
ATOM 2718 N N . HIS C 1 63 ? 36.733 13.979 1.083 1.00 14.46 112 HIS C N 1
ATOM 2719 C CA . HIS C 1 63 ? 37.679 15.087 1.217 1.00 18.54 112 HIS C CA 1
ATOM 2720 C C . HIS C 1 63 ? 38.723 14.791 2.305 1.00 19.64 112 HIS C C 1
ATOM 2721 O O . HIS C 1 63 ? 38.592 13.798 3.020 1.00 24.69 112 HIS C O 1
ATOM 2728 N N . LEU C 1 64 ? 39.774 15.611 2.392 1.00 15.65 113 LEU C N 1
ATOM 2729 C CA . LEU C 1 64 ? 40.826 15.458 3.414 1.00 13.71 113 LEU C CA 1
ATOM 2730 C C . LEU C 1 64 ? 41.269 16.831 3.869 1.00 13.91 113 LEU C C 1
ATOM 2731 O O . LEU C 1 64 ? 41.025 17.824 3.190 1.00 16.59 113 LEU C O 1
ATOM 2736 N N . HIS C 1 65 ? 41.935 16.901 5.014 1.00 17.45 114 HIS C N 1
ATOM 2737 C CA . HIS C 1 65 ? 42.410 18.183 5.522 1.00 19.66 114 HIS C CA 1
ATOM 2738 C C . HIS C 1 65 ? 43.703 17.998 6.335 1.00 20.49 114 HIS C C 1
ATOM 2739 O O . HIS C 1 65 ? 43.924 16.934 6.920 1.00 19.92 114 HIS C O 1
ATOM 2746 N N . THR C 1 66 ? 44.574 19.006 6.328 1.00 20.10 115 THR C N 1
ATOM 2747 C CA . THR C 1 66 ? 45.841 18.928 7.058 1.00 24.17 115 THR C CA 1
ATOM 2748 C C . THR C 1 66 ? 46.633 20.249 7.053 1.00 28.64 115 THR C C 1
ATOM 2749 O O . THR C 1 66 ? 46.152 21.276 6.561 1.00 34.37 115 THR C O 1
ATOM 2753 N N . ASP C 1 67 ? 47.776 20.240 7.728 1.00 33.51 116 ASP C N 1
ATOM 2754 C CA . ASP C 1 67 ? 48.699 21.369 7.765 1.00 41.25 116 ASP C CA 1
ATOM 2755 C C . ASP C 1 67 ? 49.548 21.087 6.503 1.00 44.22 116 ASP C C 1
ATOM 2756 O O . ASP C 1 67 ? 49.124 20.299 5.643 1.00 48.16 116 ASP C O 1
ATOM 2761 N N . ASN C 1 68 ? 50.716 21.711 6.357 1.00 41.24 117 ASN C N 1
ATOM 2762 C CA . ASN C 1 68 ? 51.559 21.461 5.192 1.00 35.76 117 ASN C CA 1
ATOM 2763 C C . ASN C 1 68 ? 52.909 20.935 5.612 1.00 32.57 117 ASN C C 1
ATOM 2764 O O . ASN C 1 68 ? 53.282 21.048 6.778 1.00 31.67 117 ASN C O 1
ATOM 2769 N N . GLY C 1 69 ? 53.621 20.322 4.665 1.00 29.18 118 GLY C N 1
ATOM 2770 C CA . GLY C 1 69 ? 54.948 19.800 4.950 1.00 26.69 118 GLY C CA 1
ATOM 2771 C C . GLY C 1 69 ? 55.234 18.413 4.422 1.00 22.88 118 GLY C C 1
ATOM 2772 O O . GLY C 1 69 ? 56.096 18.226 3.575 1.00 19.25 118 GLY C O 1
ATOM 2773 N N . ALA C 1 70 ? 54.556 17.429 4.990 1.00 26.50 119 ALA C N 1
ATOM 2774 C CA . ALA C 1 70 ? 54.709 16.032 4.585 1.00 30.71 119 ALA C CA 1
ATOM 2775 C C . ALA C 1 70 ? 53.390 15.635 3.951 1.00 31.01 119 ALA C C 1
ATOM 2776 O O . ALA C 1 70 ? 53.342 14.899 2.969 1.00 29.96 119 ALA C O 1
ATOM 2778 N N . ASN C 1 71 ? 52.314 16.163 4.519 1.00 31.33 120 ASN C N 1
ATOM 2779 C CA . ASN C 1 71 ? 50.987 15.876 4.023 1.00 29.92 120 ASN C CA 1
ATOM 2780 C C . ASN C 1 71 ? 50.782 16.483 2.646 1.00 29.78 120 ASN C C 1
ATOM 2781 O O . ASN C 1 71 ? 50.607 15.760 1.673 1.00 32.91 120 ASN C O 1
ATOM 2786 N N . PHE C 1 72 ? 50.867 17.804 2.539 1.00 25.48 121 PHE C N 1
ATOM 2787 C CA . PHE C 1 72 ? 50.576 18.414 1.253 1.00 23.04 121 PHE C CA 1
ATOM 2788 C C . PHE C 1 72 ? 51.599 18.850 0.229 1.00 17.85 121 PHE C C 1
ATOM 2789 O O . PHE C 1 72 ? 51.327 18.783 -0.960 1.00 19.56 121 PHE C O 1
ATOM 2797 N N . ALA C 1 73 ? 52.763 19.309 0.642 1.00 16.67 122 ALA C N 1
ATOM 2798 C CA . ALA C 1 73 ? 53.738 19.700 -0.360 1.00 17.55 122 ALA C CA 1
ATOM 2799 C C . ALA C 1 73 ? 54.096 18.432 -1.125 1.00 13.31 122 ALA C C 1
ATOM 2800 O O . ALA C 1 73 ? 54.221 18.447 -2.347 1.00 21.29 122 ALA C O 1
ATOM 2802 N N . SER C 1 74 ? 54.195 17.336 -0.384 1.00 6.41 123 SER C N 1
ATOM 2803 C CA . SER C 1 74 ? 54.523 16.015 -0.892 1.00 4.01 123 SER C CA 1
ATOM 2804 C C . SER C 1 74 ? 53.766 15.733 -2.165 1.00 9.10 123 SER C C 1
ATOM 2805 O O . SER C 1 74 ? 52.563 15.471 -2.120 1.00 9.56 123 SER C O 1
ATOM 2808 N N . GLN C 1 75 ? 54.447 15.787 -3.308 1.00 13.98 124 GLN C N 1
ATOM 2809 C CA . GLN C 1 75 ? 53.770 15.515 -4.575 1.00 15.62 124 GLN C CA 1
ATOM 2810 C C . GLN C 1 75 ? 53.387 14.041 -4.643 1.00 15.96 124 GLN C C 1
ATOM 2811 O O . GLN C 1 75 ? 52.508 13.654 -5.424 1.00 15.57 124 GLN C O 1
ATOM 2817 N N . GLU C 1 76 ? 54.025 13.237 -3.796 1.00 11.65 125 GLU C N 1
ATOM 2818 C CA . GLU C 1 76 ? 53.742 11.816 -3.730 1.00 13.35 125 GLU C CA 1
ATOM 2819 C C . GLU C 1 76 ? 52.298 11.736 -3.273 1.00 18.10 125 GLU C C 1
ATOM 2820 O O . GLU C 1 76 ? 51.490 10.980 -3.820 1.00 22.93 125 GLU C O 1
ATOM 2826 N N . VAL C 1 77 ? 51.950 12.583 -2.314 1.00 22.41 126 VAL C N 1
ATOM 2827 C CA . VAL C 1 77 ? 50.581 12.624 -1.826 1.00 24.02 126 VAL C CA 1
ATOM 2828 C C . VAL C 1 77 ? 49.733 13.263 -2.928 1.00 25.81 126 VAL C C 1
ATOM 2829 O O . VAL C 1 77 ? 48.618 12.808 -3.204 1.00 28.32 126 VAL C O 1
ATOM 2833 N N . LYS C 1 78 ? 50.293 14.270 -3.597 1.00 20.55 127 LYS C N 1
ATOM 2834 C CA . LYS C 1 78 ? 49.587 14.944 -4.681 1.00 16.02 127 LYS C CA 1
ATOM 2835 C C . LYS C 1 78 ? 49.049 13.916 -5.652 1.00 10.31 127 LYS C C 1
ATOM 2836 O O . LYS C 1 78 ? 47.850 13.851 -5.893 1.00 7.42 127 LYS C O 1
ATOM 2842 N N . MET C 1 79 ? 49.923 13.070 -6.164 1.00 9.00 128 MET C N 1
ATOM 2843 C CA . MET C 1 79 ? 49.476 12.062 -7.107 1.00 16.13 128 MET C CA 1
ATOM 2844 C C . MET C 1 79 ? 48.442 11.124 -6.489 1.00 17.43 128 MET C C 1
ATOM 2845 O O . MET C 1 79 ? 47.341 10.975 -7.029 1.00 17.93 128 MET C O 1
ATOM 2850 N N . VAL C 1 80 ? 48.759 10.569 -5.320 1.00 14.89 129 VAL C N 1
ATOM 2851 C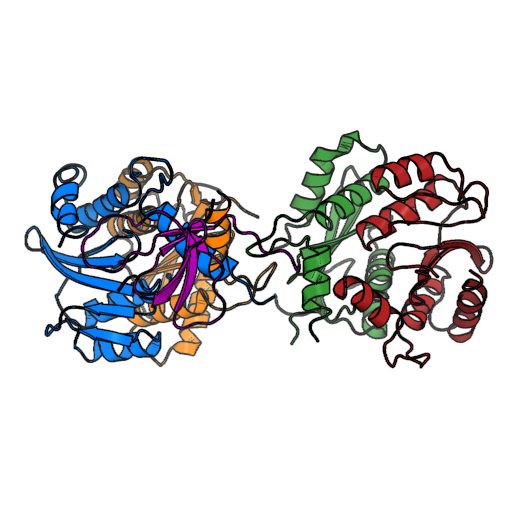 CA . VAL C 1 80 ? 47.866 9.630 -4.652 1.00 12.55 129 VAL C CA 1
ATOM 2852 C C . VAL C 1 80 ? 46.523 10.212 -4.159 1.00 11.57 129 VAL C C 1
ATOM 2853 O O . VAL C 1 80 ? 45.602 9.471 -3.802 1.00 11.46 129 VAL C O 1
ATOM 2857 N N . ALA C 1 81 ? 46.416 11.533 -4.116 1.00 6.67 130 ALA C N 1
ATOM 2858 C CA . ALA C 1 81 ? 45.156 12.162 -3.741 1.00 5.69 130 ALA C CA 1
ATOM 2859 C C . ALA C 1 81 ? 44.397 12.501 -5.055 1.00 10.94 130 ALA C C 1
ATOM 2860 O O . ALA C 1 81 ? 43.172 12.607 -5.071 1.00 2.00 130 ALA C O 1
ATOM 2862 N N . TRP C 1 82 ? 45.148 12.690 -6.146 1.00 16.18 131 TRP C N 1
ATOM 2863 C CA . TRP C 1 82 ? 44.585 12.995 -7.462 1.00 14.67 131 TRP C CA 1
ATOM 2864 C C . TRP C 1 82 ? 43.973 11.727 -8.002 1.00 13.44 131 TRP C C 1
ATOM 2865 O O .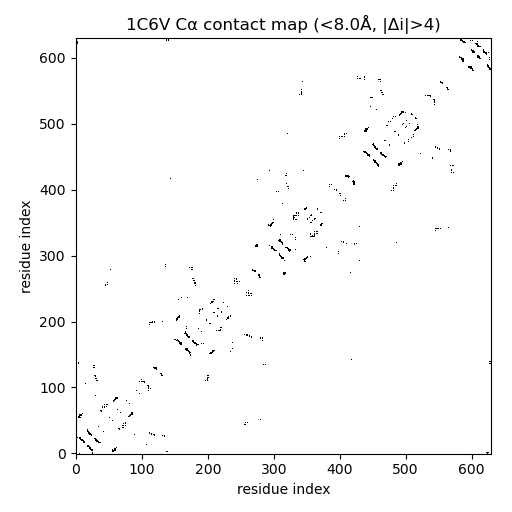 TRP C 1 82 ? 42.865 11.729 -8.527 1.00 15.20 131 TRP C O 1
ATOM 2876 N N . TRP C 1 83 ? 44.736 10.651 -7.888 1.00 12.71 132 TRP C N 1
ATOM 2877 C CA . TRP C 1 83 ? 44.327 9.325 -8.332 1.00 15.24 132 TRP C CA 1
ATOM 2878 C C . TRP C 1 83 ? 42.972 8.905 -7.740 1.00 14.78 132 TRP C C 1
ATOM 2879 O O . TRP C 1 83 ? 42.041 8.616 -8.477 1.00 16.24 132 TRP C O 1
ATOM 2890 N N . ALA C 1 84 ? 42.844 8.921 -6.418 1.00 13.12 133 ALA C N 1
ATOM 2891 C CA . ALA C 1 84 ? 41.597 8.523 -5.786 1.00 11.65 133 ALA C CA 1
ATOM 2892 C C . ALA C 1 84 ? 40.541 9.627 -5.634 1.00 14.17 133 ALA C C 1
ATOM 2893 O O . ALA C 1 84 ? 39.380 9.334 -5.396 1.00 20.24 133 ALA C O 1
ATOM 2895 N N . GLY C 1 85 ? 40.930 10.888 -5.757 1.00 17.37 134 GLY C N 1
ATOM 2896 C CA . GLY C 1 85 ? 39.953 11.963 -5.638 1.00 17.16 134 GLY C CA 1
ATOM 2897 C C . GLY C 1 85 ? 39.686 12.557 -4.261 1.00 17.30 134 GLY C C 1
ATOM 2898 O O . GLY C 1 85 ? 38.527 12.677 -3.879 1.00 19.47 134 GLY C O 1
ATOM 2899 N N . ILE C 1 86 ? 40.744 12.975 -3.558 1.00 12.41 135 ILE C N 1
ATOM 2900 C CA . ILE C 1 86 ? 40.659 13.588 -2.229 1.00 8.07 135 ILE C CA 1
ATOM 2901 C C . ILE C 1 86 ? 40.375 15.085 -2.484 1.00 12.11 135 ILE C C 1
ATOM 2902 O O . ILE C 1 86 ? 39.787 15.394 -3.502 1.00 13.93 135 ILE C O 1
ATOM 2907 N N . GLU C 1 87 ? 40.818 16.005 -1.620 1.00 19.26 136 GLU C N 1
ATOM 2908 C CA . GLU C 1 87 ? 40.569 17.457 -1.790 1.00 30.10 136 GLU C CA 1
ATOM 2909 C C . GLU C 1 87 ? 40.831 18.128 -0.418 1.00 43.25 136 GLU C C 1
ATOM 2910 O O . GLU C 1 87 ? 40.548 17.490 0.595 1.00 57.04 136 GLU C O 1
ATOM 2916 N N . HIS C 1 88 ? 41.317 19.378 -0.336 1.00 46.16 137 HIS C N 1
ATOM 2917 C CA . HIS C 1 88 ? 41.514 20.025 0.994 1.00 48.77 137 HIS C CA 1
ATOM 2918 C C . HIS C 1 88 ? 41.221 21.536 1.121 1.00 53.61 137 HIS C C 1
ATOM 2919 O O . HIS C 1 88 ? 41.999 22.347 0.636 1.00 59.25 137 HIS C O 1
ATOM 2926 N N . THR C 1 89 ? 40.187 21.923 1.872 1.00 58.79 138 THR C N 1
ATOM 2927 C CA . THR C 1 89 ? 39.847 23.358 2.010 1.00 66.96 138 THR C CA 1
ATOM 2928 C C . THR C 1 89 ? 39.572 23.858 3.433 1.00 68.59 138 THR C C 1
ATOM 2929 O O . THR C 1 89 ? 40.128 23.308 4.381 1.00 70.63 138 THR C O 1
ATOM 2933 N N . PHE C 1 90 ? 38.668 24.837 3.576 1.00 70.10 139 PHE C N 1
ATOM 2934 C CA . PHE C 1 90 ? 38.344 25.457 4.868 1.00 70.98 139 PHE C CA 1
ATOM 2935 C C . PHE C 1 90 ? 37.679 24.648 5.995 1.00 64.58 139 PHE C C 1
ATOM 2936 O O . PHE C 1 90 ? 36.714 23.894 5.801 1.00 64.86 139 PHE C O 1
ATOM 2944 N N . GLY C 1 91 ? 38.230 24.872 7.182 1.00 54.05 140 GLY C N 1
ATOM 2945 C CA . GLY C 1 91 ? 37.817 24.233 8.409 1.00 36.01 140 GLY C CA 1
ATOM 2946 C C . GLY C 1 91 ? 38.922 24.580 9.393 1.00 28.29 140 GLY C C 1
ATOM 2947 O O . GLY C 1 91 ? 39.971 25.123 8.955 1.00 16.59 140 GLY C O 1
ATOM 2948 N N . VAL C 1 102 ? 40.531 22.296 15.534 1.00 34.68 151 VAL C N 1
ATOM 2949 C CA . VAL C 1 102 ? 41.752 21.816 16.252 1.00 37.98 151 VAL C CA 1
ATOM 2950 C C . VAL C 1 102 ? 41.734 20.287 16.371 1.00 32.74 151 VAL C C 1
ATOM 2951 O O . VAL C 1 102 ? 40.657 19.679 16.439 1.00 18.30 151 VAL C O 1
ATOM 2955 N N . GLU C 1 103 ? 42.920 19.677 16.319 1.00 34.65 152 GLU C N 1
ATOM 2956 C CA . GLU C 1 103 ? 43.019 18.230 16.431 1.00 36.51 152 GLU C CA 1
ATOM 2957 C C . GLU C 1 103 ? 43.541 17.803 17.795 1.00 40.28 152 GLU C C 1
ATOM 2958 O O . GLU C 1 103 ? 44.667 18.134 18.187 1.00 38.49 152 GLU C O 1
ATOM 2964 N N . ALA C 1 104 ? 42.663 17.087 18.503 1.00 41.62 153 ALA C N 1
ATOM 2965 C CA . ALA C 1 104 ? 42.878 16.554 19.840 1.00 31.44 153 ALA C CA 1
ATOM 2966 C C . ALA C 1 104 ? 42.782 15.029 19.863 1.00 28.14 153 ALA C C 1
ATOM 2967 O O . ALA C 1 104 ? 43.025 14.413 20.897 1.00 28.58 153 ALA C O 1
ATOM 2969 N N . MET C 1 105 ? 42.414 14.416 18.739 1.00 28.94 154 MET C N 1
ATOM 2970 C CA . MET C 1 105 ? 42.313 12.952 18.668 1.00 27.16 154 MET C CA 1
ATOM 2971 C C . MET C 1 105 ? 43.650 12.349 19.044 1.00 23.77 154 MET C C 1
ATOM 2972 O O . MET C 1 105 ? 43.726 11.262 19.610 1.00 19.03 154 MET C O 1
ATOM 2977 N N . ASN C 1 106 ? 44.716 13.060 18.723 1.00 23.01 155 ASN C N 1
ATOM 2978 C CA . ASN C 1 106 ? 46.020 12.568 19.096 1.00 29.16 155 ASN C CA 1
ATOM 2979 C C . ASN C 1 106 ? 46.019 12.457 20.635 1.00 29.69 155 ASN C C 1
ATOM 2980 O O . ASN C 1 106 ? 46.367 11.413 21.178 1.00 31.37 155 ASN C O 1
ATOM 2985 N N . HIS C 1 107 ? 45.557 13.503 21.328 1.00 28.81 156 HIS C N 1
ATOM 2986 C CA . HIS C 1 107 ? 45.548 13.492 22.791 1.00 26.67 156 HIS C CA 1
ATOM 2987 C C . HIS C 1 107 ? 44.788 12.299 23.333 1.00 22.05 156 HIS C C 1
ATOM 2988 O O . HIS C 1 107 ? 45.279 11.616 24.230 1.00 20.46 156 HIS C O 1
ATOM 2995 N N . HIS C 1 108 ? 43.625 12.017 22.762 1.00 19.14 157 HIS C N 1
ATOM 2996 C CA . HIS C 1 108 ? 42.835 10.873 23.211 1.00 26.36 157 HIS C CA 1
ATOM 2997 C C . HIS C 1 108 ? 43.529 9.552 22.863 1.00 25.39 157 HIS C C 1
ATOM 2998 O O . HIS C 1 108 ? 43.486 8.605 23.649 1.00 25.98 157 HIS C O 1
ATOM 3005 N N . LEU C 1 109 ? 44.168 9.503 21.692 1.00 21.84 158 LEU C N 1
ATOM 3006 C CA . LEU C 1 109 ? 44.880 8.316 21.221 1.00 11.97 158 LEU C CA 1
ATOM 3007 C C . LEU C 1 109 ? 46.073 8.056 22.133 1.00 12.57 158 LEU C C 1
ATOM 3008 O O . LEU C 1 109 ? 46.348 6.913 22.506 1.00 13.11 158 LEU C O 1
ATOM 3013 N N . LYS C 1 110 ? 46.763 9.127 22.511 1.00 13.71 159 LYS C N 1
ATOM 3014 C CA . LYS C 1 110 ? 47.930 9.017 23.376 1.00 19.69 159 LYS C CA 1
ATOM 3015 C C . LYS C 1 110 ? 47.482 8.542 24.739 1.00 22.17 159 LYS C C 1
ATOM 3016 O O . LYS C 1 110 ? 48.131 7.698 25.355 1.00 20.87 159 LYS C O 1
ATOM 3022 N N . ASN C 1 111 ? 46.333 9.058 25.169 1.00 24.35 160 ASN C N 1
ATOM 3023 C CA . ASN C 1 111 ? 45.747 8.695 26.451 1.00 20.94 160 ASN C CA 1
ATOM 3024 C C . ASN C 1 111 ? 45.503 7.199 26.481 1.00 17.09 160 ASN C C 1
ATOM 3025 O O . ASN C 1 111 ? 46.154 6.488 27.222 1.00 21.24 160 ASN C O 1
ATOM 3030 N N . GLN C 1 112 ? 44.580 6.721 25.656 1.00 14.80 161 GLN C N 1
ATOM 3031 C CA . GLN C 1 112 ? 44.265 5.300 25.588 1.00 14.70 161 GLN C CA 1
ATOM 3032 C C . GLN C 1 112 ? 45.526 4.485 25.623 1.00 16.53 161 GLN C C 1
ATOM 3033 O O . GLN C 1 112 ? 45.574 3.436 26.241 1.00 19.51 161 GLN C O 1
ATOM 3039 N N . ILE C 1 113 ? 46.530 4.933 24.886 1.00 24.18 162 ILE C N 1
ATOM 3040 C CA . ILE C 1 113 ? 47.796 4.230 24.870 1.00 28.38 162 ILE C CA 1
ATOM 3041 C C . ILE C 1 113 ? 48.350 4.244 26.288 1.00 25.80 162 ILE C C 1
ATOM 3042 O O . ILE C 1 113 ? 48.579 3.184 26.863 1.00 25.83 162 ILE C O 1
ATOM 3047 N N . ASP C 1 114 ? 48.487 5.436 26.866 1.00 23.72 163 ASP C N 1
ATOM 3048 C CA . ASP C 1 114 ? 48.989 5.602 28.230 1.00 20.35 163 ASP C CA 1
ATOM 3049 C C . ASP C 1 114 ? 48.365 4.582 29.148 1.00 14.54 163 ASP C C 1
ATOM 3050 O O . ASP C 1 114 ? 49.053 3.692 29.647 1.00 15.98 163 ASP C O 1
ATOM 3055 N N . ARG C 1 115 ? 47.045 4.676 29.286 1.00 9.45 164 ARG C N 1
ATOM 3056 C CA . ARG C 1 115 ? 46.258 3.784 30.123 1.00 6.24 164 ARG C CA 1
ATOM 3057 C C . ARG C 1 115 ? 46.566 2.328 29.850 1.00 6.18 164 ARG C C 1
ATOM 3058 O O . ARG C 1 115 ? 46.480 1.493 30.742 1.00 12.31 164 ARG C O 1
ATOM 3066 N N . ILE C 1 116 ? 46.912 2.013 28.613 1.00 9.95 165 ILE C N 1
ATOM 3067 C CA . ILE C 1 116 ? 47.167 0.629 28.255 1.00 10.22 165 ILE C CA 1
ATOM 3068 C C . ILE C 1 116 ? 48.596 0.323 27.790 1.00 10.07 165 ILE C C 1
ATOM 3069 O O . ILE C 1 116 ? 48.865 -0.775 27.287 1.00 11.09 165 ILE C O 1
ATOM 3074 N N . ARG C 1 117 ? 49.522 1.245 28.056 1.00 9.35 166 ARG C N 1
ATOM 3075 C CA . ARG C 1 117 ? 50.923 1.098 27.643 1.00 17.25 166 ARG C CA 1
ATOM 3076 C C . ARG C 1 117 ? 51.569 -0.227 28.097 1.00 21.96 166 ARG C C 1
ATOM 3077 O O . ARG C 1 117 ? 52.261 -0.893 27.325 1.00 20.85 166 ARG C O 1
ATOM 3085 N N . GLU C 1 118 ? 51.257 -0.645 29.319 1.00 29.49 167 GLU C N 1
ATOM 3086 C CA . GLU C 1 118 ? 51.778 -1.889 29.902 1.00 33.42 167 GLU C CA 1
ATOM 3087 C C . GLU C 1 118 ? 51.552 -3.133 29.028 1.00 29.36 167 GLU C C 1
ATOM 3088 O O . GLU C 1 118 ? 52.439 -3.984 28.892 1.00 29.98 167 GLU C O 1
ATOM 3094 N N . GLN C 1 119 ? 50.353 -3.216 28.455 1.00 23.52 168 GLN C N 1
ATOM 3095 C CA . GLN C 1 119 ? 49.900 -4.324 27.623 1.00 14.53 168 GLN C CA 1
ATOM 3096 C C . GLN C 1 119 ? 50.849 -4.914 26.610 1.00 20.12 168 GLN C C 1
ATOM 3097 O O . GLN C 1 119 ? 50.897 -6.137 26.459 1.00 22.58 168 GLN C O 1
ATOM 3103 N N . ALA C 1 120 ? 51.531 -4.058 25.851 1.00 21.48 169 ALA C N 1
ATOM 3104 C CA . ALA C 1 120 ? 52.465 -4.529 24.832 1.00 19.15 169 ALA C CA 1
ATOM 3105 C C . ALA C 1 120 ? 53.647 -3.596 24.744 1.00 19.67 169 ALA C C 1
ATOM 3106 O O . ALA C 1 120 ? 53.504 -2.375 24.817 1.00 16.19 169 ALA C O 1
ATOM 3108 N N . ASN C 1 121 ? 54.812 -4.189 24.528 1.00 21.95 170 ASN C N 1
ATOM 3109 C CA . ASN C 1 121 ? 56.055 -3.439 24.470 1.00 24.18 170 ASN C CA 1
ATOM 3110 C C . ASN C 1 121 ? 56.110 -2.440 23.334 1.00 21.81 170 ASN C C 1
ATOM 3111 O O . ASN C 1 121 ? 56.157 -1.233 23.565 1.00 24.48 170 ASN C O 1
ATOM 3116 N N . SER C 1 122 ? 56.111 -2.962 22.117 1.00 14.66 171 SER C N 1
ATOM 3117 C CA . SER C 1 122 ? 56.205 -2.174 20.900 1.00 16.55 171 SER C CA 1
ATOM 3118 C C . SER C 1 122 ? 55.235 -1.003 20.737 1.00 13.17 171 SER C C 1
ATOM 3119 O O . SER C 1 122 ? 54.021 -1.188 20.739 1.00 12.60 171 SER C O 1
ATOM 3122 N N . VAL C 1 123 ? 55.769 0.192 20.512 1.00 10.83 172 VAL C N 1
ATOM 3123 C CA . VAL C 1 123 ? 54.909 1.356 20.317 1.00 15.09 172 VAL C CA 1
ATOM 3124 C C . VAL C 1 123 ? 54.023 1.062 19.128 1.00 18.42 172 VAL C C 1
ATOM 3125 O O . VAL C 1 123 ? 52.821 1.283 19.172 1.00 19.24 172 VAL C O 1
ATOM 3129 N N . GLU C 1 124 ? 54.620 0.530 18.072 1.00 21.77 173 GLU C N 1
ATOM 3130 C CA . GLU C 1 124 ? 53.855 0.199 16.884 1.00 25.68 173 GLU C CA 1
ATOM 3131 C C . GLU C 1 124 ? 52.649 -0.676 17.248 1.00 22.48 173 GLU C C 1
ATOM 3132 O O . GLU C 1 124 ? 51.534 -0.414 16.800 1.00 24.57 173 GLU C O 1
ATOM 3138 N N . THR C 1 125 ? 52.860 -1.666 18.110 1.00 14.78 174 THR C N 1
ATOM 3139 C CA . THR C 1 125 ? 51.787 -2.567 18.498 1.00 14.05 174 THR C CA 1
ATOM 3140 C C . THR C 1 125 ? 50.777 -1.952 19.455 1.00 16.99 174 THR C C 1
ATOM 3141 O O . THR C 1 125 ? 49.613 -2.346 19.471 1.00 25.33 174 THR C O 1
ATOM 3145 N N . ILE C 1 126 ? 51.182 -0.945 20.214 1.00 18.80 175 ILE C N 1
ATOM 3146 C CA . ILE C 1 126 ? 50.247 -0.320 21.138 1.00 13.53 175 ILE C CA 1
ATOM 3147 C C . ILE C 1 126 ? 49.343 0.735 20.502 1.00 12.56 175 ILE C C 1
ATOM 3148 O O . ILE C 1 126 ? 48.198 0.881 20.911 1.00 20.69 175 ILE C O 1
ATOM 3153 N N . VAL C 1 127 ? 49.826 1.456 19.495 1.00 8.57 176 VAL C N 1
ATOM 3154 C CA . VAL C 1 127 ? 48.972 2.441 18.835 1.00 5.10 176 VAL C CA 1
ATOM 3155 C C . VAL C 1 127 ? 47.850 1.637 18.160 1.00 4.37 176 VAL C C 1
ATOM 3156 O O . VAL C 1 127 ? 46.745 2.126 17.954 1.00 2.00 176 VAL C O 1
ATOM 3160 N N . LEU C 1 128 ? 48.139 0.385 17.842 1.00 3.53 177 LEU C N 1
ATOM 3161 C CA . LEU C 1 128 ? 47.141 -0.475 17.246 1.00 10.57 177 LEU C CA 1
ATOM 3162 C C . LEU C 1 128 ? 46.107 -0.834 18.293 1.00 13.42 177 LEU C C 1
ATOM 3163 O O . LEU C 1 128 ? 44.923 -0.585 18.089 1.00 23.68 177 LEU C O 1
ATOM 3168 N N . MET C 1 129 ? 46.544 -1.367 19.431 1.00 14.93 178 MET C N 1
ATOM 3169 C CA . MET C 1 129 ? 45.623 -1.724 20.530 1.00 16.05 178 MET C CA 1
ATOM 3170 C C . MET C 1 129 ? 44.676 -0.545 20.892 1.00 12.62 178 MET C C 1
ATOM 3171 O O . MET C 1 129 ? 43.449 -0.705 20.947 1.00 3.61 178 MET C O 1
ATOM 3176 N N . ALA C 1 130 ? 45.258 0.640 21.069 1.00 9.49 179 ALA C N 1
ATOM 3177 C CA . ALA C 1 130 ? 44.525 1.857 21.402 1.00 11.75 179 ALA C CA 1
ATOM 3178 C C . ALA C 1 130 ? 43.506 2.250 20.330 1.00 14.44 179 ALA C C 1
ATOM 3179 O O . ALA C 1 130 ? 42.455 2.816 20.628 1.00 10.56 179 ALA C O 1
ATOM 3181 N N . VAL C 1 131 ? 43.864 2.012 19.072 1.00 19.17 180 VAL C N 1
ATOM 3182 C CA . VAL C 1 131 ? 42.996 2.305 17.940 1.00 10.30 180 VAL C CA 1
ATOM 3183 C C . VAL C 1 131 ? 41.823 1.362 17.962 1.00 14.72 180 VAL C C 1
ATOM 3184 O O . VAL C 1 131 ? 40.722 1.723 17.560 1.00 20.13 180 VAL C O 1
ATOM 3188 N N . HIS C 1 132 ? 42.070 0.125 18.372 1.00 15.87 181 HIS C N 1
ATOM 3189 C CA . HIS C 1 132 ? 40.993 -0.840 18.472 1.00 16.91 181 HIS C CA 1
ATOM 3190 C C . HIS C 1 132 ? 40.111 -0.334 19.602 1.00 22.25 181 HIS C C 1
ATOM 3191 O O . HIS C 1 132 ? 38.928 -0.084 19.401 1.00 25.18 181 HIS C O 1
ATOM 3198 N N . CYS C 1 133 ? 40.713 -0.164 20.779 1.00 28.30 182 CYS C N 1
ATOM 3199 C CA . CYS C 1 133 ? 40.026 0.286 21.995 1.00 27.46 182 CYS C CA 1
ATOM 3200 C C . CYS C 1 133 ? 39.235 1.588 21.925 1.00 25.29 182 CYS C C 1
ATOM 3201 O O . CYS C 1 133 ? 38.433 1.856 22.805 1.00 28.28 182 CYS C O 1
ATOM 3204 N N . MET C 1 134 ? 39.487 2.412 20.917 1.00 22.05 183 MET C N 1
ATOM 3205 C CA . MET C 1 134 ? 38.741 3.653 20.772 1.00 20.86 183 MET C CA 1
ATOM 3206 C C . MET C 1 134 ? 37.560 3.354 19.860 1.00 22.59 183 MET C C 1
ATOM 3207 O O . MET C 1 134 ? 36.408 3.540 20.248 1.00 27.28 183 MET C O 1
ATOM 3212 N N . ASN C 1 135 ? 37.861 2.865 18.659 1.00 18.67 184 ASN C N 1
ATOM 3213 C CA . ASN C 1 135 ? 36.842 2.529 17.667 1.00 18.16 184 ASN C CA 1
ATOM 3214 C C . ASN C 1 135 ? 35.719 1.690 18.234 1.00 19.51 184 ASN C C 1
ATOM 3215 O O . ASN C 1 135 ? 34.572 2.118 18.263 1.00 24.83 184 ASN C O 1
ATOM 3220 N N . HIS C 1 136 ? 36.068 0.501 18.702 1.00 20.37 185 HIS C N 1
ATOM 3221 C CA . HIS C 1 136 ? 35.099 -0.421 19.264 1.00 23.43 185 HIS C CA 1
ATOM 3222 C C . HIS C 1 136 ? 34.757 -0.158 20.740 1.00 29.77 185 HIS C C 1
ATOM 3223 O O . HIS C 1 136 ? 34.639 -1.097 21.524 1.00 33.24 185 HIS C O 1
ATOM 3230 N N . LYS C 1 137 ? 34.604 1.111 21.122 1.00 34.69 186 LYS C N 1
ATOM 3231 C CA . LYS C 1 137 ? 34.256 1.443 22.512 1.00 38.52 186 LYS C CA 1
ATOM 3232 C C . LYS C 1 137 ? 33.221 2.566 22.689 1.00 42.24 186 LYS C C 1
ATOM 3233 O O . LYS C 1 137 ? 33.550 3.729 22.956 1.00 40.38 186 LYS C O 1
ATOM 3239 N N . ARG C 1 138 ? 31.962 2.151 22.632 1.00 49.43 187 ARG C N 1
ATOM 3240 C CA . ARG C 1 138 ? 30.763 2.989 22.756 1.00 52.47 187 ARG C CA 1
ATOM 3241 C C . ARG C 1 138 ? 30.624 3.960 23.922 1.00 55.07 187 ARG C C 1
ATOM 3242 O O . ARG C 1 138 ? 30.225 3.582 25.017 1.00 56.93 187 ARG C O 1
ATOM 3250 N N . ARG C 1 139 ? 30.907 5.241 23.674 1.00 59.39 188 ARG C N 1
ATOM 3251 C CA . ARG C 1 139 ? 30.752 6.195 24.753 1.00 64.55 188 ARG C CA 1
ATOM 3252 C C . ARG C 1 139 ? 29.534 7.014 24.420 1.00 63.60 188 ARG C C 1
ATOM 3253 O O . ARG C 1 139 ? 28.985 7.716 25.274 1.00 65.37 188 ARG C O 1
ATOM 3261 N N . GLY C 1 140 ? 29.140 6.949 23.157 1.00 60.48 189 GLY C N 1
ATOM 3262 C CA . GLY C 1 140 ? 27.963 7.636 22.698 1.00 57.46 189 GLY C CA 1
ATOM 3263 C C . GLY C 1 140 ? 28.017 9.128 22.499 1.00 53.40 189 GLY C C 1
ATOM 3264 O O . GLY C 1 140 ? 29.038 9.749 22.212 1.00 52.45 189 GLY C O 1
ATOM 3265 N N . GLY C 1 141 ? 26.842 9.688 22.669 1.00 53.11 190 GLY C N 1
ATOM 3266 C CA . GLY C 1 141 ? 26.621 11.100 22.502 1.00 53.54 190 GLY C CA 1
ATOM 3267 C C . GLY C 1 141 ? 25.260 10.993 21.873 1.00 51.70 190 GLY C C 1
ATOM 3268 O O . GLY C 1 141 ? 25.110 10.979 20.657 1.00 48.92 190 GLY C O 1
ATOM 3269 N N . ILE C 1 142 ? 24.283 10.741 22.740 1.00 53.28 191 ILE C N 1
ATOM 3270 C CA . ILE C 1 142 ? 22.907 10.561 22.333 1.00 54.49 191 ILE C CA 1
ATOM 3271 C C . ILE C 1 142 ? 22.809 9.416 21.312 1.00 51.02 191 ILE C C 1
ATOM 3272 O O . ILE C 1 142 ? 22.008 9.460 20.394 1.00 55.99 191 ILE C O 1
ATOM 3277 N N . GLY C 1 143 ? 23.641 8.396 21.487 1.00 45.86 192 GLY C N 1
ATOM 3278 C CA . GLY C 1 143 ? 23.630 7.238 20.618 1.00 38.36 192 GLY C CA 1
ATOM 3279 C C . GLY C 1 143 ? 24.510 6.218 21.320 1.00 38.04 192 GLY C C 1
ATOM 3280 O O . GLY C 1 143 ? 25.571 6.593 21.809 1.00 35.89 192 GLY C O 1
ATOM 3281 N N . ASP C 1 144 ? 24.025 5.002 21.497 1.00 37.27 193 ASP C N 1
ATOM 3282 C CA . ASP C 1 144 ? 24.795 3.947 22.168 1.00 41.88 193 ASP C CA 1
ATOM 3283 C C . ASP C 1 144 ? 26.152 3.612 21.513 1.00 40.83 193 ASP C C 1
ATOM 3284 O O . ASP C 1 144 ? 27.176 3.495 22.191 1.00 41.07 193 ASP C O 1
ATOM 3289 N N . MET C 1 145 ? 26.096 3.386 20.205 1.00 37.88 194 MET C N 1
ATOM 3290 C CA . MET C 1 145 ? 27.196 3.011 19.314 1.00 34.64 194 MET C CA 1
ATOM 3291 C C . MET C 1 145 ? 28.637 3.532 19.432 1.00 33.80 194 MET C C 1
ATOM 3292 O O . MET C 1 145 ? 28.893 4.712 19.691 1.00 30.60 194 MET C O 1
ATOM 3297 N N . THR C 1 146 ? 29.558 2.627 19.103 1.00 29.42 195 THR C N 1
ATOM 3298 C CA . THR C 1 146 ? 30.992 2.883 19.095 1.00 26.56 195 THR C CA 1
ATOM 3299 C C . THR C 1 146 ? 31.230 3.697 17.814 1.00 31.36 195 THR C C 1
ATOM 3300 O O . THR C 1 146 ? 30.406 3.642 16.899 1.00 36.01 195 THR C O 1
ATOM 3304 N N . PRO C 1 147 ? 32.352 4.447 17.707 1.00 31.76 196 PRO C N 1
ATOM 3305 C CA . PRO C 1 147 ? 32.530 5.205 16.458 1.00 27.82 196 PRO C CA 1
ATOM 3306 C C . PRO C 1 147 ? 32.538 4.294 15.231 1.00 27.20 196 PRO C C 1
ATOM 3307 O O . PRO C 1 147 ? 32.051 4.679 14.177 1.00 33.45 196 PRO C O 1
ATOM 3311 N N . ALA C 1 148 ? 33.042 3.070 15.365 1.00 20.36 197 ALA C N 1
ATOM 3312 C CA . ALA C 1 148 ? 33.038 2.156 14.233 1.00 20.45 197 ALA C CA 1
ATOM 3313 C C . ALA C 1 148 ? 31.586 1.978 13.763 1.00 27.41 197 ALA C C 1
ATOM 3314 O O . ALA C 1 148 ? 31.320 1.770 12.575 1.00 33.63 197 ALA C O 1
ATOM 3316 N N . GLU C 1 149 ? 30.649 2.102 14.697 1.00 30.95 198 GLU C N 1
ATOM 3317 C CA . GLU C 1 149 ? 29.225 1.974 14.399 1.00 32.20 198 GLU C CA 1
ATOM 3318 C C . GLU C 1 149 ? 28.637 3.313 14.023 1.00 29.26 198 GLU C C 1
ATOM 3319 O O . GLU C 1 149 ? 27.578 3.392 13.410 1.00 32.10 198 GLU C O 1
ATOM 3325 N N . ARG C 1 150 ? 29.285 4.379 14.448 1.00 25.76 199 ARG C N 1
ATOM 3326 C CA . ARG C 1 150 ? 28.791 5.690 14.108 1.00 24.65 199 ARG C CA 1
ATOM 3327 C C . ARG C 1 150 ? 29.095 5.864 12.624 1.00 21.53 199 ARG C C 1
ATOM 3328 O O . ARG C 1 150 ? 28.242 6.268 11.834 1.00 21.30 199 ARG C O 1
ATOM 3336 N N . LEU C 1 151 ? 30.299 5.470 12.241 1.00 18.81 200 LEU C N 1
ATOM 3337 C CA . LEU C 1 151 ? 30.737 5.566 10.858 1.00 22.00 200 LEU C CA 1
ATOM 3338 C C . LEU C 1 151 ? 29.721 4.872 9.943 1.00 23.46 200 LEU C C 1
ATOM 3339 O O . LEU C 1 151 ? 28.949 5.536 9.242 1.00 18.62 200 LEU C O 1
ATOM 3344 N N . ILE C 1 152 ? 29.689 3.543 10.007 1.00 23.50 201 ILE C N 1
ATOM 3345 C CA . ILE C 1 152 ? 28.786 2.751 9.193 1.00 24.84 201 ILE C CA 1
ATOM 3346 C C . ILE C 1 152 ? 27.360 3.300 9.197 1.00 29.08 201 ILE C C 1
ATOM 3347 O O . ILE C 1 152 ? 26.679 3.261 8.172 1.00 31.57 201 ILE C O 1
ATOM 3352 N N . ASN C 1 153 ? 26.923 3.847 10.327 1.00 31.07 202 ASN C N 1
ATOM 3353 C CA . ASN C 1 153 ? 25.580 4.413 10.400 1.00 33.57 202 ASN C CA 1
ATOM 3354 C C . ASN C 1 153 ? 25.461 5.433 9.282 1.00 36.08 202 ASN C C 1
ATOM 3355 O O . ASN C 1 153 ? 24.688 5.247 8.351 1.00 44.43 202 ASN C O 1
ATOM 3360 N N . MET C 1 154 ? 26.286 6.470 9.326 1.00 36.15 203 MET C N 1
ATOM 3361 C CA . MET C 1 154 ? 26.239 7.486 8.278 1.00 35.86 203 MET C CA 1
ATOM 3362 C C . MET C 1 154 ? 26.612 6.891 6.924 1.00 36.54 203 MET C C 1
ATOM 3363 O O . MET C 1 154 ? 25.765 6.770 6.044 1.00 34.05 203 MET C O 1
ATOM 3368 N N . ILE C 1 155 ? 27.866 6.462 6.798 1.00 40.61 204 ILE C N 1
ATOM 3369 C CA . ILE C 1 155 ? 28.398 5.888 5.562 1.00 38.21 204 ILE C CA 1
ATOM 3370 C C . ILE C 1 155 ? 27.447 4.919 4.885 1.00 37.67 204 ILE C C 1
ATOM 3371 O O . ILE C 1 155 ? 27.503 4.758 3.668 1.00 35.73 204 ILE C O 1
ATOM 3376 N N . THR C 1 156 ? 26.567 4.299 5.670 1.00 39.19 205 THR C N 1
ATOM 3377 C CA . THR C 1 156 ? 25.568 3.388 5.128 1.00 42.39 205 THR C CA 1
ATOM 3378 C C . THR C 1 156 ? 24.190 3.905 5.514 1.00 41.30 205 THR C C 1
ATOM 3379 O O . THR C 1 156 ? 23.429 3.241 6.221 1.00 38.88 205 THR C O 1
ATOM 3383 N N . THR C 1 157 ? 23.922 5.140 5.105 1.00 43.04 206 THR C N 1
ATOM 3384 C CA . THR C 1 157 ? 22.637 5.780 5.343 1.00 47.00 206 THR C CA 1
ATOM 3385 C C . THR C 1 157 ? 22.092 6.199 3.971 1.00 52.49 206 THR C C 1
ATOM 3386 O O . THR C 1 157 ? 20.905 6.517 3.830 1.00 54.63 206 THR C O 1
ATOM 3390 N N . GLU C 1 158 ? 22.988 6.179 2.979 1.00 54.22 207 GLU C N 1
ATOM 3391 C CA . GLU C 1 158 ? 22.704 6.508 1.579 1.00 54.32 207 GLU C CA 1
ATOM 3392 C C . GLU C 1 158 ? 24.008 6.710 0.817 1.00 53.35 207 GLU C C 1
ATOM 3393 O O . GLU C 1 158 ? 25.026 6.983 1.494 1.00 52.94 207 GLU C O 1
ATOM 3399 N N . ASN D 1 6 ? 29.236 -22.195 4.472 1.00 87.84 55 ASN D N 1
ATOM 3400 C CA . ASN D 1 6 ? 28.741 -20.792 4.447 1.00 86.94 55 ASN D CA 1
ATOM 3401 C C . ASN D 1 6 ? 29.442 -20.059 5.575 1.00 86.46 55 ASN D C 1
ATOM 3402 O O . ASN D 1 6 ? 29.634 -20.616 6.659 1.00 85.77 55 ASN D O 1
ATOM 3404 N N . SER D 1 7 ? 29.880 -18.840 5.290 1.00 86.03 56 SER D N 1
ATOM 3405 C CA . SER D 1 7 ? 30.566 -18.022 6.279 1.00 84.70 56 SER D CA 1
ATOM 3406 C C . SER D 1 7 ? 29.546 -17.095 6.951 1.00 81.20 56 SER D C 1
ATOM 3407 O O . SER D 1 7 ? 28.366 -17.440 7.061 1.00 81.41 56 SER D O 1
ATOM 3410 N N . ASP D 1 8 ? 30.000 -15.925 7.386 1.00 74.89 57 ASP D N 1
ATOM 3411 C CA . ASP D 1 8 ? 29.134 -14.949 8.032 1.00 67.80 57 ASP D CA 1
ATOM 3412 C C . ASP D 1 8 ? 29.891 -13.623 8.046 1.00 59.53 57 ASP D C 1
ATOM 3413 O O . ASP D 1 8 ? 30.964 -13.522 7.443 1.00 58.61 57 ASP D O 1
ATOM 3418 N N . LEU D 1 9 ? 29.356 -12.618 8.736 1.00 50.29 58 LEU D N 1
ATOM 3419 C CA . LEU D 1 9 ? 29.991 -11.307 8.796 1.00 41.19 58 LEU D CA 1
ATOM 3420 C C . LEU D 1 9 ? 31.201 -11.245 9.724 1.00 39.24 58 LEU D C 1
ATOM 3421 O O . LEU D 1 9 ? 31.8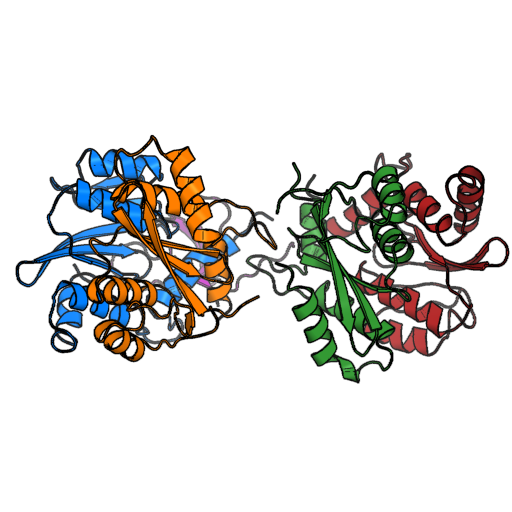41 -10.201 9.839 1.00 40.14 58 LEU D O 1
ATOM 3426 N N . GLY D 1 10 ? 31.524 -12.348 10.384 1.00 35.35 59 GLY D N 1
ATOM 3427 C CA . GLY D 1 10 ? 32.675 -12.323 11.265 1.00 36.25 59 GLY D CA 1
ATOM 3428 C C . GLY D 1 10 ? 33.918 -13.047 10.776 1.00 36.34 59 GLY D C 1
ATOM 3429 O O . GLY D 1 10 ? 35.045 -12.670 11.109 1.00 36.81 59 GLY D O 1
ATOM 3430 N N . THR D 1 11 ? 33.714 -14.102 9.998 1.00 34.99 60 THR D N 1
ATOM 3431 C CA . THR D 1 11 ? 34.804 -14.920 9.484 1.00 32.48 60 THR D CA 1
ATOM 3432 C C . THR D 1 11 ? 35.663 -14.272 8.397 1.00 28.00 60 THR D C 1
ATOM 3433 O O . THR D 1 11 ? 35.137 -13.649 7.472 1.00 31.55 60 THR D O 1
ATOM 3437 N N . TRP D 1 12 ? 36.982 -14.415 8.524 1.00 22.14 61 TRP D N 1
ATOM 3438 C CA . TRP D 1 12 ? 37.945 -13.891 7.547 1.00 19.23 61 TRP D CA 1
ATOM 3439 C C . TRP D 1 12 ? 38.989 -14.964 7.277 1.00 23.15 61 TRP D C 1
ATOM 3440 O O . TRP D 1 12 ? 39.021 -16.002 7.951 1.00 28.50 61 TRP D O 1
ATOM 3451 N N . GLN D 1 13 ? 39.866 -14.695 6.316 1.00 21.39 62 GLN D N 1
ATOM 3452 C CA . GLN D 1 13 ? 40.918 -15.628 5.929 1.00 16.99 62 GLN D CA 1
ATOM 3453 C C . GLN D 1 13 ? 42.102 -14.819 5.460 1.00 15.57 62 GLN D C 1
ATOM 3454 O O . GLN D 1 13 ? 41.950 -13.659 5.090 1.00 20.60 62 GLN D O 1
ATOM 3460 N N . MET D 1 14 ? 43.275 -15.425 5.438 1.00 11.72 63 MET D N 1
ATOM 3461 C CA . MET D 1 14 ? 44.449 -14.711 4.966 1.00 16.83 63 M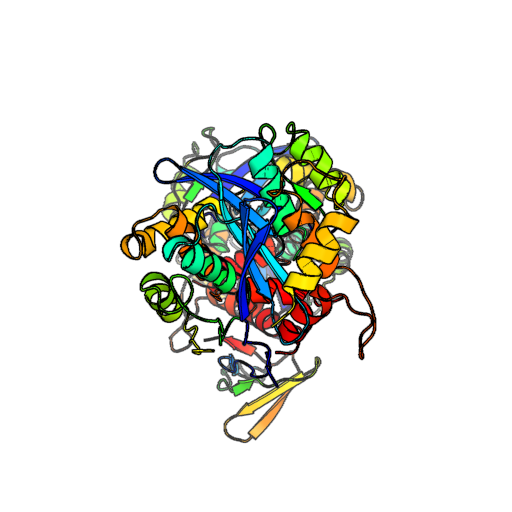ET D CA 1
ATOM 3462 C C . MET D 1 14 ? 45.543 -15.678 4.561 1.00 18.56 63 MET D C 1
ATOM 3463 O O . MET D 1 14 ? 45.417 -16.879 4.789 1.00 23.87 63 MET D O 1
ATOM 3468 N N . ASP D 1 15 ? 46.581 -15.158 3.918 1.00 15.04 64 ASP D N 1
ATOM 3469 C CA . ASP D 1 15 ? 47.705 -15.960 3.467 1.00 15.11 64 ASP D CA 1
ATOM 3470 C C . ASP D 1 15 ? 48.742 -14.949 3.057 1.00 19.89 64 ASP D C 1
ATOM 3471 O O . ASP D 1 15 ? 48.448 -13.748 3.011 1.00 17.38 64 ASP D O 1
ATOM 3476 N N . CYS D 1 16 ? 49.952 -15.425 2.774 1.00 26.22 65 CYS D N 1
ATOM 3477 C CA . CYS D 1 16 ? 51.058 -14.556 2.367 1.00 33.11 65 CYS D CA 1
ATOM 3478 C C . CYS D 1 16 ? 51.789 -15.099 1.136 1.00 37.36 65 CYS D C 1
ATOM 3479 O O . CYS D 1 16 ? 52.476 -16.125 1.202 1.00 40.38 65 CYS D O 1
ATOM 3482 N N . THR D 1 17 ? 51.609 -14.446 -0.002 1.00 38.40 66 THR D N 1
ATOM 3483 C CA . THR D 1 17 ? 52.292 -14.897 -1.202 1.00 40.42 66 THR D CA 1
ATOM 3484 C C . THR D 1 17 ? 53.359 -13.877 -1.526 1.00 44.44 66 THR D C 1
ATOM 3485 O O . THR D 1 17 ? 53.341 -12.768 -0.994 1.00 49.14 66 THR D O 1
ATOM 3489 N N . HIS D 1 18 ? 54.322 -14.258 -2.350 1.00 44.17 67 HIS D N 1
ATOM 3490 C CA . HIS D 1 18 ? 55.365 -13.318 -2.710 1.00 45.36 67 HIS D CA 1
ATOM 3491 C C . HIS D 1 18 ? 54.843 -12.521 -3.892 1.00 42.92 67 HIS D C 1
ATOM 3492 O O . HIS D 1 18 ? 53.814 -12.880 -4.482 1.00 43.77 67 HIS D O 1
ATOM 3499 N N . LEU D 1 19 ? 55.508 -11.415 -4.196 1.00 41.42 68 LEU D N 1
ATOM 3500 C CA . LEU D 1 19 ? 55.129 -10.562 -5.311 1.00 43.09 68 LEU D CA 1
ATOM 3501 C C . LEU D 1 19 ? 56.420 -9.889 -5.746 1.00 44.30 68 LEU D C 1
ATOM 3502 O O . LEU D 1 19 ? 56.883 -8.951 -5.090 1.00 46.79 68 LEU D O 1
ATOM 3507 N N . GLU D 1 20 ? 57.000 -10.404 -6.832 1.00 44.03 69 GLU D N 1
ATOM 3508 C CA . GLU D 1 20 ? 58.259 -9.910 -7.404 1.00 40.28 69 GLU D CA 1
ATOM 3509 C C . GLU D 1 20 ? 59.318 -9.692 -6.330 1.00 34.09 69 GLU D C 1
ATOM 3510 O O . GLU D 1 20 ? 59.747 -8.559 -6.077 1.00 28.73 69 GLU D O 1
ATOM 3516 N N . GLY D 1 21 ? 59.725 -10.796 -5.702 1.00 29.93 70 GLY D N 1
ATOM 3517 C CA . GLY D 1 21 ? 60.723 -10.739 -4.645 1.00 30.92 70 GLY D CA 1
ATOM 3518 C C . GLY D 1 21 ? 60.105 -10.482 -3.281 1.00 28.84 70 GLY D C 1
ATOM 3519 O O . GLY D 1 21 ? 60.184 -11.327 -2.386 1.00 26.63 70 GLY D O 1
ATOM 3520 N N . LYS D 1 22 ? 59.443 -9.339 -3.143 1.00 26.24 71 LYS D N 1
ATOM 3521 C CA . LYS D 1 22 ? 58.796 -8.971 -1.895 1.00 28.40 71 LYS D CA 1
ATOM 3522 C C . LYS D 1 22 ? 57.715 -9.981 -1.476 1.00 32.53 71 LYS D C 1
ATOM 3523 O O . LYS D 1 22 ? 57.203 -10.742 -2.306 1.00 31.11 71 LYS D O 1
ATOM 3529 N N . ILE D 1 23 ? 57.400 -9.992 -0.177 1.00 33.47 72 ILE D N 1
ATOM 3530 C CA . ILE D 1 23 ? 56.396 -10.886 0.400 1.00 29.80 72 ILE D CA 1
ATOM 3531 C C . ILE D 1 23 ? 55.151 -10.053 0.674 1.00 28.50 72 ILE D C 1
ATOM 3532 O O . ILE D 1 23 ? 55.263 -8.890 1.057 1.00 28.71 72 ILE D O 1
ATOM 3537 N N . VAL D 1 24 ? 53.973 -10.645 0.513 1.00 26.09 73 VAL D N 1
ATOM 3538 C CA . VAL D 1 24 ? 52.723 -9.927 0.744 1.00 25.38 73 VAL D CA 1
ATOM 3539 C C . VAL D 1 24 ? 51.709 -10.759 1.505 1.00 29.86 73 VAL D C 1
ATOM 3540 O O . VAL D 1 24 ? 51.443 -11.916 1.144 1.00 27.04 73 VAL D O 1
ATOM 3544 N N . ILE D 1 25 ? 51.185 -10.162 2.584 1.00 32.34 74 ILE D N 1
ATOM 3545 C CA . ILE D 1 25 ? 50.172 -10.784 3.440 1.00 25.19 74 ILE D CA 1
ATOM 3546 C C . ILE D 1 25 ? 48.853 -10.199 2.974 1.00 21.84 74 ILE D C 1
ATOM 3547 O O . ILE D 1 25 ? 48.715 -8.974 2.814 1.00 20.65 74 ILE D O 1
ATOM 3552 N N . VAL D 1 26 ? 47.915 -11.082 2.671 1.00 17.71 75 VAL D N 1
ATOM 3553 C CA . VAL D 1 26 ? 46.610 -10.666 2.194 1.00 13.29 75 VAL D CA 1
ATOM 3554 C C . VAL D 1 26 ? 45.602 -11.311 3.102 1.00 11.37 75 VAL D C 1
ATOM 3555 O O . VAL D 1 26 ? 45.864 -12.375 3.671 1.00 12.17 75 VAL D O 1
ATOM 3559 N N . ALA D 1 27 ? 44.464 -10.649 3.241 1.00 6.17 76 ALA D N 1
ATOM 3560 C CA . ALA D 1 27 ? 43.387 -11.112 4.081 1.00 5.27 76 ALA D CA 1
ATOM 3561 C C . ALA D 1 27 ? 42.111 -10.631 3.417 1.00 11.08 76 ALA D C 1
ATOM 3562 O O . ALA D 1 27 ? 41.976 -9.437 3.138 1.00 11.13 76 ALA D O 1
ATOM 3564 N N . VAL D 1 28 ? 41.181 -11.555 3.165 1.00 15.62 77 VAL D N 1
ATOM 3565 C CA . VAL D 1 28 ? 39.909 -11.244 2.502 1.00 16.53 77 VAL D CA 1
ATOM 3566 C C . VAL D 1 28 ? 38.673 -11.696 3.281 1.00 18.78 77 VAL D C 1
ATOM 3567 O O . VAL D 1 28 ? 38.612 -12.835 3.745 1.00 20.92 77 VAL D O 1
ATOM 3571 N N . HIS D 1 29 ? 37.681 -10.815 3.409 1.00 20.52 78 HIS D N 1
ATOM 3572 C CA . HIS D 1 29 ? 36.448 -11.150 4.124 1.00 21.55 78 HIS D CA 1
ATOM 3573 C C . HIS D 1 29 ? 35.583 -12.060 3.280 1.00 26.18 78 HIS D C 1
ATOM 3574 O O . HIS D 1 29 ? 34.744 -11.577 2.520 1.00 34.94 78 HIS D O 1
ATOM 3581 N N . VAL D 1 30 ? 35.717 -13.362 3.481 1.00 28.31 79 VAL D N 1
ATOM 3582 C CA . VAL D 1 30 ? 34.959 -14.348 2.718 1.00 33.09 79 VAL D CA 1
ATOM 3583 C C . VAL D 1 30 ? 33.482 -14.061 2.381 1.00 37.38 79 VAL D C 1
ATOM 3584 O O . VAL D 1 30 ? 33.043 -14.358 1.270 1.00 41.65 79 VAL D O 1
ATOM 3588 N N . ALA D 1 31 ? 32.729 -13.465 3.308 1.00 39.66 80 ALA D N 1
ATOM 3589 C CA . ALA D 1 31 ? 31.306 -13.171 3.069 1.00 37.79 80 ALA D CA 1
ATOM 3590 C C . ALA D 1 31 ? 31.009 -12.326 1.825 1.00 35.04 80 ALA D C 1
ATOM 3591 O O . ALA D 1 31 ? 30.027 -12.575 1.121 1.00 36.36 80 ALA D O 1
ATOM 3593 N N . SER D 1 32 ? 31.793 -11.276 1.612 1.00 29.79 81 SER D N 1
ATOM 3594 C CA . SER D 1 32 ? 31.613 -10.441 0.434 1.00 26.25 81 SER D CA 1
ATOM 3595 C C . SER D 1 32 ? 32.738 -10.929 -0.425 1.00 27.57 81 SER D C 1
ATOM 3596 O O . SER D 1 32 ? 32.801 -12.114 -0.723 1.00 33.79 81 SER D O 1
ATOM 3599 N N . GLY D 1 33 ? 33.677 -10.045 -0.735 1.00 32.23 82 GLY D N 1
ATOM 3600 C CA . GLY D 1 33 ? 34.834 -10.406 -1.538 1.00 30.47 82 GLY D CA 1
ATOM 3601 C C . GLY D 1 33 ? 35.858 -9.322 -1.294 1.00 27.33 82 GLY D C 1
ATOM 3602 O O . GLY D 1 33 ? 36.659 -8.987 -2.170 1.00 23.22 82 GLY D O 1
ATOM 3603 N N . PHE D 1 34 ? 35.784 -8.761 -0.089 1.00 25.09 83 PHE D N 1
ATOM 3604 C CA . PHE D 1 34 ? 36.651 -7.687 0.356 1.00 27.77 83 PHE D CA 1
ATOM 3605 C C . PHE D 1 34 ? 38.076 -8.194 0.540 1.00 30.94 83 PHE D C 1
ATOM 3606 O O . PHE D 1 34 ? 38.300 -9.224 1.192 1.00 32.44 83 PHE D O 1
ATOM 3614 N N . ILE D 1 35 ? 39.029 -7.491 -0.065 1.00 27.01 84 ILE D N 1
ATOM 3615 C CA . ILE D 1 35 ? 40.424 -7.862 0.050 1.00 23.03 84 ILE D CA 1
ATOM 3616 C C . ILE D 1 35 ? 41.093 -6.730 0.783 1.00 24.52 84 ILE D C 1
ATOM 3617 O O . ILE D 1 35 ? 40.843 -5.567 0.485 1.00 28.18 84 ILE D O 1
ATOM 3622 N N . GLU D 1 36 ? 41.877 -7.083 1.790 1.00 23.79 85 GLU D N 1
ATOM 3623 C CA . GLU D 1 36 ? 42.647 -6.135 2.573 1.00 24.88 85 GLU D CA 1
ATOM 3624 C C . GLU D 1 36 ? 44.034 -6.737 2.409 1.00 23.83 85 GLU D C 1
ATOM 3625 O O . GLU D 1 36 ? 44.178 -7.964 2.475 1.00 28.26 85 GLU D O 1
ATOM 3631 N N . ALA D 1 37 ? 45.034 -5.914 2.104 1.00 18.08 86 ALA D N 1
ATOM 3632 C CA . ALA D 1 37 ? 46.395 -6.419 1.910 1.00 12.69 86 ALA D CA 1
ATOM 3633 C C . ALA D 1 37 ? 47.369 -5.284 1.942 1.00 11.65 86 ALA D C 1
ATOM 3634 O O . ALA D 1 37 ? 46.991 -4.132 1.748 1.00 7.70 86 ALA D O 1
ATOM 3636 N N . GLU D 1 38 ? 48.625 -5.640 2.179 1.00 18.45 87 GLU D N 1
ATOM 3637 C CA . GLU D 1 38 ? 49.760 -4.715 2.263 1.00 25.46 87 GLU D CA 1
ATOM 3638 C C . GLU D 1 38 ? 51.015 -5.595 2.121 1.00 28.15 87 GLU D C 1
ATOM 3639 O O . GLU D 1 38 ? 50.918 -6.817 1.941 1.00 31.58 87 GLU D O 1
ATOM 3645 N N . VAL D 1 39 ? 52.188 -4.993 2.222 1.00 26.64 88 VAL D N 1
ATOM 3646 C CA . VAL D 1 39 ? 53.420 -5.764 2.118 1.00 28.16 88 VAL D CA 1
ATOM 3647 C C . VAL D 1 39 ? 54.080 -5.840 3.514 1.00 31.70 88 VAL D C 1
ATOM 3648 O O . VAL D 1 39 ? 53.997 -4.889 4.305 1.00 33.02 88 VAL D O 1
ATOM 3652 N N . ILE D 1 40 ? 54.687 -6.984 3.833 1.00 31.03 89 ILE D N 1
ATOM 3653 C CA . ILE D 1 40 ? 55.368 -7.178 5.119 1.00 23.74 89 ILE D CA 1
ATOM 3654 C C . ILE D 1 40 ? 56.828 -7.559 4.838 1.00 23.09 89 ILE D C 1
ATOM 3655 O O . ILE D 1 40 ? 57.111 -8.474 4.063 1.00 26.48 89 ILE D O 1
ATOM 3660 N N . PRO D 1 41 ? 57.774 -6.798 5.396 1.00 19.69 90 PRO D N 1
ATOM 3661 C CA . PRO D 1 41 ? 59.216 -6.988 5.242 1.00 18.69 90 PRO D CA 1
ATOM 3662 C C . PRO D 1 41 ? 59.794 -8.379 5.517 1.00 20.23 90 PRO D C 1
ATOM 3663 O O . PRO D 1 41 ? 60.911 -8.676 5.099 1.00 18.13 90 PRO D O 1
ATOM 3667 N N . GLN D 1 42 ? 59.078 -9.204 6.268 1.00 24.86 91 GLN D N 1
ATOM 3668 C CA . GLN D 1 42 ? 59.520 -10.574 6.529 1.00 32.08 91 GLN D CA 1
ATOM 3669 C C . GLN D 1 42 ? 58.318 -11.439 6.939 1.00 33.26 91 GLN D C 1
ATOM 3670 O O . GLN D 1 42 ? 57.390 -10.964 7.596 1.00 34.97 91 GLN D O 1
ATOM 3676 N N . GLU D 1 43 ? 58.306 -12.688 6.493 1.00 34.64 92 GLU D N 1
ATOM 3677 C CA . GLU D 1 43 ? 57.208 -13.611 6.775 1.00 39.15 92 GLU D CA 1
ATOM 3678 C C . GLU D 1 43 ? 57.273 -14.149 8.211 1.00 41.53 92 GLU D C 1
ATOM 3679 O O . GLU D 1 43 ? 57.169 -15.355 8.445 1.00 46.57 92 GLU D O 1
ATOM 3685 N N . THR D 1 44 ? 57.427 -13.245 9.172 1.00 38.66 93 THR D N 1
ATOM 3686 C CA . THR D 1 44 ? 57.544 -13.601 10.586 1.00 29.81 93 THR D CA 1
ATOM 3687 C C . THR D 1 44 ? 56.221 -13.767 11.339 1.00 31.96 93 THR D C 1
ATOM 3688 O O . THR D 1 44 ? 55.143 -13.498 10.806 1.00 29.83 93 THR D O 1
ATOM 3692 N N . GLY D 1 45 ? 56.332 -14.141 12.613 1.00 34.55 94 GLY D N 1
ATOM 3693 C CA . GLY D 1 45 ? 55.160 -14.303 13.456 1.00 34.15 94 GLY D CA 1
ATOM 3694 C C . GLY D 1 45 ? 54.683 -12.940 13.928 1.00 33.87 94 GLY D C 1
ATOM 3695 O O . GLY D 1 45 ? 53.489 -12.716 14.150 1.00 32.75 94 GLY D O 1
ATOM 3696 N N . ARG D 1 46 ? 55.628 -12.011 14.040 1.00 30.61 95 ARG D N 1
ATOM 3697 C CA . ARG D 1 46 ? 55.331 -10.654 14.473 1.00 31.18 95 ARG D CA 1
ATOM 3698 C C . ARG D 1 46 ? 54.449 -9.939 13.445 1.00 32.96 95 ARG D C 1
ATOM 3699 O O . ARG D 1 46 ? 53.326 -9.519 13.739 1.00 36.78 95 ARG D O 1
ATOM 3707 N N . GLN D 1 47 ? 54.978 -9.820 12.231 1.00 29.30 96 GLN D N 1
ATOM 3708 C CA . GLN D 1 47 ? 54.298 -9.152 11.136 1.00 19.74 96 GLN D CA 1
ATOM 3709 C C . GLN D 1 47 ? 52.890 -9.673 10.835 1.00 20.80 96 GLN D C 1
ATOM 3710 O O . GLN D 1 47 ? 51.996 -8.888 10.495 1.00 16.27 96 GLN D O 1
ATOM 3716 N N . THR D 1 48 ? 52.691 -10.984 10.978 1.00 21.20 97 THR D N 1
ATOM 3717 C CA . THR D 1 48 ? 51.377 -11.591 10.763 1.00 23.56 97 THR D CA 1
ATOM 3718 C C . THR D 1 48 ? 50.416 -11.028 11.815 1.00 27.85 97 THR D C 1
ATOM 3719 O O . THR D 1 48 ? 49.419 -10.369 11.476 1.00 29.71 97 THR D O 1
ATOM 3723 N N . ALA D 1 49 ? 50.745 -11.262 13.088 1.00 26.73 98 ALA D N 1
ATOM 3724 C CA . ALA D 1 49 ? 49.937 -10.788 14.209 1.00 24.44 98 ALA D CA 1
ATOM 3725 C C . ALA D 1 49 ? 49.691 -9.278 14.131 1.00 25.79 98 ALA D C 1
ATOM 3726 O O . ALA D 1 49 ? 48.659 -8.775 14.610 1.00 28.49 98 ALA D O 1
ATOM 3728 N N . LEU D 1 50 ? 50.637 -8.558 13.528 1.00 19.32 99 LEU D N 1
ATOM 3729 C CA . LEU D 1 50 ? 50.508 -7.118 13.375 1.00 14.02 99 LEU D CA 1
ATOM 3730 C C . LEU D 1 50 ? 49.458 -6.781 12.321 1.00 13.33 99 LEU D C 1
ATOM 3731 O O . LEU D 1 50 ? 48.778 -5.754 12.419 1.00 7.69 99 LEU D O 1
ATOM 3736 N N . PHE D 1 51 ? 49.329 -7.640 11.312 1.00 17.14 100 PHE D N 1
ATOM 3737 C CA . PHE D 1 51 ? 48.331 -7.413 10.270 1.00 26.16 100 PHE D CA 1
ATOM 3738 C C . PHE D 1 51 ? 46.942 -7.791 10.793 1.00 29.55 100 PHE D C 1
ATOM 3739 O O . PHE D 1 51 ? 45.914 -7.354 10.240 1.00 32.18 100 PHE D O 1
ATOM 3747 N N . LEU D 1 52 ? 46.919 -8.602 11.852 1.00 23.66 101 LEU D N 1
ATOM 3748 C CA . LEU D 1 52 ? 45.671 -9.020 12.482 1.00 18.99 101 LEU D CA 1
ATOM 3749 C C . LEU D 1 52 ? 45.205 -7.903 13.427 1.00 18.10 101 LEU D C 1
ATOM 3750 O O . LEU D 1 52 ? 44.042 -7.507 13.392 1.00 12.21 101 LEU D O 1
ATOM 3755 N N . LEU D 1 53 ? 46.116 -7.400 14.263 1.00 18.34 102 LEU D N 1
ATOM 3756 C CA . LEU D 1 53 ? 45.806 -6.335 15.229 1.00 20.93 102 LEU D CA 1
ATOM 3757 C C . LEU D 1 53 ? 45.148 -5.124 14.545 1.00 21.23 102 LEU D C 1
ATOM 3758 O O . LEU D 1 53 ? 44.140 -4.589 15.008 1.00 19.98 102 LEU D O 1
ATOM 3763 N N . LYS D 1 54 ? 45.746 -4.698 13.438 1.00 24.48 103 LYS D N 1
ATOM 3764 C CA . LYS D 1 54 ? 45.275 -3.552 12.660 1.00 18.45 103 LYS D CA 1
ATOM 3765 C C . LYS D 1 54 ? 43.887 -3.839 12.094 1.00 12.36 103 LYS D C 1
ATOM 3766 O O . LYS D 1 54 ? 42.992 -3.000 12.135 1.00 9.24 103 LYS D O 1
ATOM 3772 N N . LEU D 1 55 ? 43.729 -5.047 11.581 1.00 11.12 104 LEU D N 1
ATOM 3773 C CA . LEU D 1 55 ? 42.480 -5.516 11.001 1.00 9.26 104 LEU D CA 1
ATOM 3774 C C . LEU D 1 55 ? 41.331 -5.422 12.029 1.00 9.09 104 LEU D C 1
ATOM 3775 O O . LEU D 1 55 ? 40.356 -4.692 11.813 1.00 7.23 104 LEU D O 1
ATOM 3780 N N . ALA D 1 56 ? 41.501 -6.102 13.168 1.00 10.43 105 ALA D N 1
ATOM 3781 C CA . ALA D 1 56 ? 40.521 -6.150 14.262 1.00 7.55 105 ALA D CA 1
ATOM 3782 C C . ALA D 1 56 ? 40.092 -4.801 14.849 1.00 8.49 105 ALA D C 1
ATOM 3783 O O . ALA D 1 56 ? 38.978 -4.661 15.360 1.00 9.73 105 ALA D O 1
ATOM 3785 N N . GLY D 1 57 ? 40.981 -3.820 14.841 1.00 8.08 106 GLY D N 1
ATOM 3786 C CA . GLY D 1 57 ? 40.601 -2.520 15.354 1.00 16.76 106 GLY D CA 1
ATOM 3787 C C . GLY D 1 57 ? 39.718 -1.743 14.375 1.00 23.65 106 GLY D C 1
ATOM 3788 O O . GLY D 1 57 ? 39.125 -0.714 14.738 1.00 22.71 106 GLY D O 1
ATOM 3789 N N . ARG D 1 58 ? 39.560 -2.281 13.166 1.00 27.37 107 ARG D N 1
ATOM 3790 C CA . ARG D 1 58 ? 38.783 -1.625 12.115 1.00 30.64 107 ARG D CA 1
ATOM 3791 C C . ARG D 1 58 ? 37.479 -2.300 11.698 1.00 33.29 107 ARG D C 1
ATOM 3792 O O . ARG D 1 58 ? 36.439 -1.647 11.546 1.00 34.10 107 ARG D O 1
ATOM 3800 N N . TRP D 1 59 ? 37.560 -3.596 11.437 1.00 34.13 108 TRP D N 1
ATOM 3801 C CA . TRP D 1 59 ? 36.404 -4.361 11.004 1.00 33.53 108 TRP D CA 1
ATOM 3802 C C . TRP D 1 59 ? 35.991 -5.339 12.106 1.00 31.11 108 TRP D C 1
ATOM 3803 O O . TRP D 1 59 ? 36.744 -5.569 13.043 1.00 31.69 108 TRP D O 1
ATOM 3814 N N . PRO D 1 60 ? 34.766 -5.887 12.032 1.00 30.98 109 PRO D N 1
ATOM 3815 C CA . PRO D 1 60 ? 34.241 -6.842 13.019 1.00 26.36 109 PRO D CA 1
ATOM 3816 C C . PRO D 1 60 ? 34.627 -8.307 12.750 1.00 23.97 109 PRO D C 1
ATOM 3817 O O . PRO D 1 60 ? 33.779 -9.112 12.348 1.00 21.72 109 PRO D O 1
ATOM 3821 N N . ILE D 1 61 ? 35.888 -8.651 13.008 1.00 20.70 110 ILE D N 1
ATOM 3822 C CA . ILE D 1 61 ? 36.397 -10.013 12.799 1.00 23.91 110 ILE D CA 1
ATOM 3823 C C . ILE D 1 61 ? 36.133 -10.983 13.976 1.00 22.02 110 ILE D C 1
ATOM 3824 O O . ILE D 1 61 ? 36.725 -10.861 15.043 1.00 19.87 110 ILE D O 1
ATOM 3829 N N . THR D 1 62 ? 35.285 -11.980 13.754 1.00 19.69 111 THR D N 1
ATOM 3830 C CA . THR D 1 62 ? 34.960 -12.937 14.801 1.00 20.21 111 THR D CA 1
ATOM 3831 C C . THR D 1 62 ? 35.241 -14.394 14.402 1.00 22.33 111 THR D C 1
ATOM 3832 O O . THR D 1 62 ? 34.538 -15.311 14.835 1.00 21.30 111 THR D O 1
ATOM 3836 N N . HIS D 1 63 ? 36.256 -14.594 13.556 1.00 24.91 112 HIS D N 1
ATOM 3837 C CA . HIS D 1 63 ? 36.678 -15.934 13.102 1.00 28.47 112 HIS D CA 1
ATOM 3838 C C . HIS D 1 63 ? 37.725 -15.889 11.998 1.00 30.21 112 HIS D C 1
ATOM 3839 O O . HIS D 1 63 ? 37.370 -15.884 10.816 1.00 29.70 112 HIS D O 1
ATOM 3846 N N . LEU D 1 64 ? 39.001 -15.990 12.364 1.00 27.52 113 LEU D N 1
ATOM 3847 C CA . LEU D 1 64 ? 40.058 -15.965 11.357 1.00 27.94 113 LEU D CA 1
ATOM 3848 C C . LEU D 1 64 ? 40.316 -17.366 10.821 1.00 28.80 113 LEU D C 1
ATOM 3849 O O . LEU D 1 64 ? 39.824 -18.345 11.386 1.00 26.94 113 LEU D O 1
ATOM 3854 N N . HIS D 1 65 ? 41.055 -17.450 9.713 1.00 33.24 114 HIS D N 1
ATOM 3855 C CA . HIS D 1 65 ? 41.420 -18.730 9.101 1.00 33.93 114 HIS D CA 1
ATOM 3856 C C . HIS D 1 65 ? 42.667 -18.636 8.200 1.00 33.84 114 HIS D C 1
ATOM 3857 O O . HIS D 1 65 ? 42.781 -17.749 7.340 1.00 32.15 114 HIS D O 1
ATOM 3864 N N . THR D 1 66 ? 43.611 -19.542 8.427 1.00 31.59 115 THR D N 1
ATOM 3865 C CA . THR D 1 66 ? 44.849 -19.560 7.674 1.00 34.37 115 THR D CA 1
ATOM 3866 C C . THR D 1 66 ? 45.382 -20.971 7.592 1.00 40.68 115 THR D C 1
ATOM 3867 O O . THR D 1 66 ? 44.788 -21.887 8.168 1.00 40.65 115 THR D O 1
ATOM 3871 N N . ASP D 1 67 ? 46.479 -21.123 6.842 1.00 45.33 116 ASP D N 1
ATOM 3872 C CA . ASP D 1 67 ? 47.183 -22.390 6.624 1.00 43.58 116 ASP D CA 1
ATOM 3873 C C . ASP D 1 67 ? 48.056 -22.665 7.837 1.00 43.25 116 ASP D C 1
ATOM 3874 O O . ASP D 1 67 ? 47.567 -22.638 8.962 1.00 48.15 116 ASP D O 1
ATOM 3879 N N . ASN D 1 68 ? 49.352 -22.887 7.647 1.00 42.68 117 ASN D N 1
ATOM 3880 C CA . ASN D 1 68 ? 50.191 -23.133 8.812 1.00 43.96 117 ASN D CA 1
ATOM 3881 C C . ASN D 1 68 ? 51.664 -22.735 8.766 1.00 44.16 117 ASN D C 1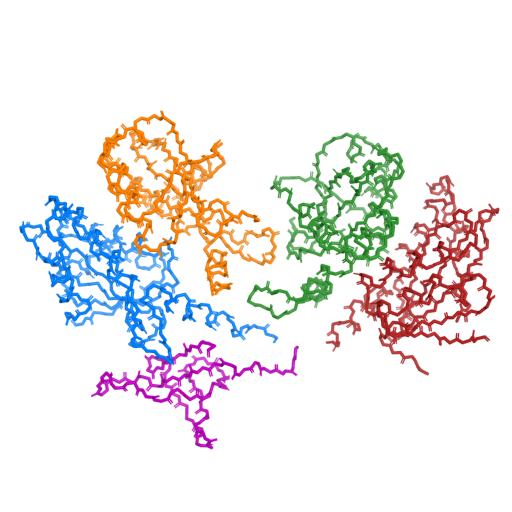
ATOM 3882 O O . ASN D 1 68 ? 52.320 -22.801 7.727 1.00 43.25 117 ASN D O 1
ATOM 3887 N N . GLY D 1 69 ? 52.175 -22.362 9.935 1.00 44.79 118 GLY D N 1
ATOM 3888 C CA . GLY D 1 69 ? 53.552 -21.938 10.067 1.00 45.13 118 GLY D CA 1
ATOM 3889 C C . GLY D 1 69 ? 53.622 -20.630 10.838 1.00 47.97 118 GLY D C 1
ATOM 3890 O O . GLY D 1 69 ? 52.683 -20.278 11.565 1.00 47.55 118 GLY D O 1
ATOM 3891 N N . ALA D 1 70 ? 54.703 -19.879 10.623 1.00 48.02 119 ALA D N 1
ATOM 3892 C CA . ALA D 1 70 ? 54.940 -18.592 11.284 1.00 46.15 119 ALA D CA 1
ATOM 3893 C C . ALA D 1 70 ? 53.736 -17.647 11.253 1.00 44.65 119 ALA D C 1
ATOM 3894 O O . ALA D 1 70 ? 53.666 -16.686 12.015 1.00 46.54 119 ALA D O 1
ATOM 3896 N N . ASN D 1 71 ? 52.819 -17.889 10.332 1.00 42.21 120 ASN D N 1
ATOM 3897 C CA . ASN D 1 71 ? 51.624 -17.072 10.247 1.00 42.91 120 ASN D CA 1
ATOM 3898 C C . ASN D 1 71 ? 50.633 -17.619 11.264 1.00 41.05 120 ASN D C 1
ATOM 3899 O O . ASN D 1 71 ? 50.264 -16.938 12.209 1.00 39.65 120 ASN D O 1
ATOM 3904 N N . PHE D 1 72 ? 50.313 -18.897 11.120 1.00 40.88 121 PHE D N 1
ATOM 3905 C CA . PHE D 1 72 ? 49.317 -19.543 11.954 1.00 45.01 121 PHE D CA 1
ATOM 3906 C C . PHE D 1 72 ? 49.561 -19.616 13.459 1.00 46.37 121 PHE D C 1
ATOM 3907 O O . PHE D 1 72 ? 49.181 -18.703 14.192 1.00 46.38 121 PHE D O 1
ATOM 3915 N N . ALA D 1 73 ? 50.161 -20.716 13.912 1.00 47.54 122 ALA D N 1
ATOM 3916 C CA . ALA D 1 73 ? 50.425 -20.957 15.333 1.00 45.54 122 ALA D CA 1
ATOM 3917 C C . ALA D 1 73 ? 50.938 -19.746 16.113 1.00 43.42 122 ALA D C 1
ATOM 3918 O O . ALA D 1 73 ? 50.514 -19.509 17.247 1.00 41.55 122 ALA D O 1
ATOM 3920 N N . SER D 1 74 ? 51.850 -19.008 15.485 1.00 41.27 123 SER D N 1
ATOM 3921 C CA . SER D 1 74 ? 52.484 -17.811 16.034 1.00 39.70 123 SER D CA 1
ATOM 3922 C C . SER D 1 74 ? 51.983 -17.336 17.382 1.00 38.70 123 SER D C 1
ATOM 3923 O O . SER D 1 74 ? 50.847 -16.892 17.523 1.00 37.45 123 SER D O 1
ATOM 3926 N N . GLN D 1 75 ? 52.867 -17.424 18.367 1.00 40.76 124 GLN D N 1
ATOM 3927 C CA . GLN D 1 75 ? 52.588 -17.001 19.732 1.00 40.07 124 GLN D CA 1
ATOM 3928 C C . GLN D 1 75 ? 51.982 -15.591 19.737 1.00 38.97 124 GLN D C 1
ATOM 3929 O O . GLN D 1 75 ? 51.063 -15.302 20.513 1.00 33.29 124 GLN D O 1
ATOM 3935 N N . GLU D 1 76 ? 52.472 -14.742 18.834 1.00 38.74 125 GLU D N 1
ATOM 3936 C CA . GLU D 1 76 ? 51.986 -13.378 18.706 1.00 41.59 125 GLU D CA 1
ATOM 3937 C C . GLU D 1 76 ? 50.543 -13.444 18.233 1.00 45.30 125 GLU D C 1
ATOM 3938 O O . GLU D 1 76 ? 49.668 -12.763 18.773 1.00 48.22 125 GLU D O 1
ATOM 3944 N N . VAL D 1 77 ? 50.298 -14.280 17.226 1.00 45.73 126 VAL D N 1
ATOM 3945 C CA . VAL D 1 77 ? 48.962 -14.452 16.655 1.00 43.84 126 VAL D CA 1
ATOM 3946 C C . VAL D 1 77 ? 47.963 -15.076 17.642 1.00 41.09 126 VAL D C 1
ATOM 3947 O O . VAL D 1 77 ? 46.752 -14.991 17.443 1.00 41.37 126 VAL D O 1
ATOM 3951 N N . LYS D 1 78 ? 48.472 -15.687 18.707 1.00 38.73 127 LYS D N 1
ATOM 3952 C CA . LYS D 1 78 ? 47.621 -16.257 19.747 1.00 36.63 127 LYS D CA 1
ATOM 3953 C C . LYS D 1 78 ? 47.377 -15.120 20.746 1.00 36.75 127 LYS D C 1
ATOM 3954 O O . LYS D 1 78 ? 46.238 -14.809 21.108 1.00 34.20 127 LYS D O 1
ATOM 3960 N N . MET D 1 79 ? 48.469 -14.468 21.130 1.00 35.49 128 MET D N 1
ATOM 3961 C CA . MET D 1 79 ? 48.463 -13.352 22.076 1.00 36.25 128 MET D CA 1
ATOM 3962 C C . MET D 1 79 ? 47.646 -12.158 21.541 1.00 33.28 128 MET D C 1
ATOM 3963 O O . MET D 1 79 ? 47.276 -11.232 22.284 1.00 27.27 128 MET D O 1
ATOM 3968 N N . VAL D 1 80 ? 47.395 -12.184 20.238 1.00 29.07 129 VAL D N 1
ATOM 3969 C CA . VAL D 1 80 ? 46.643 -11.143 19.570 1.00 25.40 129 VAL D CA 1
ATOM 3970 C C . VAL D 1 80 ? 45.199 -11.579 19.361 1.00 24.72 129 VAL D C 1
ATOM 3971 O O . VAL D 1 80 ? 44.269 -10.783 19.527 1.00 21.81 129 VAL D O 1
ATOM 3975 N N . ALA D 1 81 ? 45.012 -12.851 19.025 1.00 27.77 130 ALA D N 1
ATOM 3976 C CA . ALA D 1 81 ? 43.672 -13.394 18.803 1.00 29.09 130 ALA D CA 1
ATOM 3977 C C . ALA D 1 81 ? 42.909 -13.412 20.123 1.00 31.27 130 ALA D C 1
ATOM 3978 O O . ALA D 1 81 ? 41.693 -13.200 20.154 1.00 33.13 130 ALA D O 1
ATOM 3980 N N . TRP D 1 82 ? 43.641 -13.626 21.216 1.00 30.77 131 TRP D N 1
ATOM 3981 C CA . TRP D 1 82 ? 43.050 -13.656 22.550 1.00 23.99 131 TRP D CA 1
ATOM 3982 C C . TRP D 1 82 ? 42.581 -12.271 22.919 1.00 20.51 131 TRP D C 1
ATOM 3983 O O . TRP D 1 82 ? 41.476 -12.103 23.410 1.00 21.03 131 TRP D O 1
ATOM 3994 N N . TRP D 1 83 ? 43.428 -11.282 22.658 1.00 19.85 132 TRP D N 1
ATOM 3995 C CA . TRP D 1 83 ? 43.132 -9.891 22.989 1.00 20.38 132 TRP D CA 1
ATOM 3996 C C . TRP D 1 83 ? 41.886 -9.376 22.307 1.00 23.70 132 TRP D C 1
ATOM 3997 O O . TRP D 1 83 ? 41.145 -8.580 22.889 1.00 25.26 132 TRP D O 1
ATOM 4008 N N . ALA D 1 84 ? 41.651 -9.844 21.083 1.00 24.31 133 ALA D N 1
ATOM 4009 C CA . ALA D 1 84 ? 40.496 -9.419 20.305 1.00 22.19 133 ALA D CA 1
ATOM 4010 C C . ALA D 1 84 ? 39.386 -10.471 20.171 1.00 21.92 133 ALA D C 1
ATOM 4011 O O . ALA D 1 84 ? 38.454 -10.309 19.385 1.00 20.83 133 ALA D O 1
ATOM 4013 N N . GLY D 1 85 ? 39.502 -11.567 20.910 1.00 23.24 134 GLY D N 1
ATOM 4014 C CA . GLY D 1 85 ? 38.481 -12.605 20.868 1.00 22.02 134 GLY D CA 1
ATOM 4015 C C . GLY D 1 85 ? 38.377 -13.358 19.558 1.00 19.14 134 GLY D C 1
ATOM 4016 O O . GLY D 1 85 ? 37.422 -14.102 19.337 1.00 19.56 134 GLY D O 1
ATOM 4017 N N . ILE D 1 86 ? 39.373 -13.170 18.701 1.00 18.73 135 ILE D N 1
ATOM 4018 C CA . ILE D 1 86 ? 39.451 -13.817 17.400 1.00 17.86 135 ILE D CA 1
ATOM 4019 C C . ILE D 1 86 ? 39.981 -15.247 17.563 1.00 20.96 135 ILE D C 1
ATOM 4020 O O . ILE D 1 86 ? 41.068 -15.444 18.098 1.00 23.22 135 ILE D O 1
ATOM 4025 N N . GLU D 1 87 ? 39.206 -16.232 17.112 1.00 23.32 136 GLU D N 1
ATOM 4026 C CA . GLU D 1 87 ? 39.591 -17.645 17.187 1.00 25.95 136 GLU D CA 1
ATOM 4027 C C . GLU D 1 87 ? 40.575 -17.978 16.076 1.00 31.72 136 GLU D C 1
ATOM 4028 O O . GLU D 1 87 ? 41.133 -17.073 15.444 1.00 35.46 136 GLU D O 1
ATOM 4034 N N . HIS D 1 88 ? 40.761 -19.275 15.816 1.00 36.42 137 HIS D N 1
ATOM 4035 C CA . HIS D 1 88 ? 41.653 -19.752 14.749 1.00 42.05 137 HIS D CA 1
ATOM 4036 C C . HIS D 1 88 ? 41.334 -21.162 14.278 1.00 45.02 137 HIS D C 1
ATOM 4037 O O . HIS D 1 88 ? 40.926 -22.020 15.065 1.00 46.59 137 HIS D O 1
ATOM 4044 N N . THR D 1 89 ? 41.548 -21.408 12.991 1.00 46.23 138 THR D N 1
ATOM 4045 C CA . THR D 1 89 ? 41.279 -22.718 12.431 1.00 46.23 138 THR D CA 1
ATOM 4046 C C . THR D 1 89 ? 42.462 -23.213 11.594 1.00 47.60 138 THR D C 1
ATOM 4047 O O . THR D 1 89 ? 42.987 -22.494 10.752 1.00 42.28 138 THR D O 1
ATOM 4051 N N . PHE D 1 90 ? 42.867 -24.448 11.881 1.00 55.86 139 PHE D N 1
ATOM 4052 C CA . PHE D 1 90 ? 43.991 -25.140 11.252 1.00 62.16 139 PHE D CA 1
ATOM 4053 C C . PHE D 1 90 ? 44.163 -24.919 9.759 1.00 63.03 139 PHE D C 1
ATOM 4054 O O . PHE D 1 90 ? 45.084 -24.230 9.343 1.00 64.45 139 PHE D O 1
ATOM 4062 N N . GLY D 1 91 ? 43.304 -25.542 8.959 1.00 64.02 140 GLY D N 1
ATOM 4063 C CA . GLY D 1 91 ? 43.406 -25.399 7.518 1.00 64.46 140 GLY D CA 1
ATOM 4064 C C . GLY D 1 91 ? 44.546 -26.237 6.968 1.00 64.38 140 GLY D C 1
ATOM 4065 O O . GLY D 1 91 ? 44.839 -27.306 7.553 1.00 64.25 140 GLY D O 1
ATOM 4066 N N . GLU D 1 103 ? 39.315 -19.167 -0.818 1.00 46.40 152 GLU D N 1
ATOM 4067 C CA . GLU D 1 103 ? 40.702 -18.918 -0.333 1.00 48.54 152 GLU D CA 1
ATOM 4068 C C . GLU D 1 103 ? 41.616 -18.402 -1.437 1.00 46.81 152 GLU D C 1
ATOM 4069 O O . GLU D 1 103 ? 42.367 -17.452 -1.219 1.00 45.32 152 GLU D O 1
ATOM 4075 N N . ALA D 1 104 ? 41.522 -19.031 -2.612 1.00 45.91 153 ALA D N 1
ATOM 4076 C CA . ALA D 1 104 ? 42.319 -18.698 -3.800 1.00 40.58 153 ALA D CA 1
ATOM 4077 C C . ALA D 1 104 ? 42.032 -17.325 -4.434 1.00 37.15 153 ALA D C 1
ATOM 4078 O O . ALA D 1 104 ? 41.727 -17.216 -5.626 1.00 32.59 153 ALA D O 1
ATOM 4080 N N . MET D 1 105 ? 42.213 -16.269 -3.654 1.00 36.81 154 MET D N 1
ATOM 4081 C CA . MET D 1 105 ? 41.952 -14.926 -4.134 1.00 36.21 154 MET D CA 1
ATOM 4082 C C . MET D 1 105 ? 43.208 -14.091 -4.391 1.00 39.38 154 MET D C 1
ATOM 4083 O O . MET D 1 105 ? 43.122 -12.932 -4.786 1.00 40.95 154 MET D O 1
ATOM 4088 N N . ASN D 1 106 ? 44.380 -14.649 -4.125 1.00 45.39 155 ASN D N 1
ATOM 4089 C CA . ASN D 1 106 ? 45.608 -13.911 -4.413 1.00 51.67 155 ASN D CA 1
ATOM 4090 C C . ASN D 1 106 ? 45.939 -14.079 -5.910 1.00 54.24 155 ASN D C 1
ATOM 4091 O O . ASN D 1 106 ? 46.674 -13.280 -6.501 1.00 51.80 155 ASN D O 1
ATOM 4096 N N . HIS D 1 107 ? 45.342 -15.097 -6.530 1.00 56.25 156 HIS D N 1
ATOM 4097 C CA . HIS D 1 107 ? 45.527 -15.341 -7.961 1.00 56.92 156 HIS D CA 1
ATOM 4098 C C . HIS D 1 107 ? 44.865 -14.142 -8.673 1.00 52.98 156 HIS D C 1
ATOM 4099 O O . HIS D 1 107 ? 45.211 -13.811 -9.801 1.00 50.32 156 HIS D O 1
ATOM 4106 N N . HIS D 1 108 ? 43.900 -13.513 -8.008 1.00 47.92 157 HIS D N 1
ATOM 4107 C CA . HIS D 1 108 ? 43.229 -12.349 -8.564 1.00 46.02 157 HIS D CA 1
ATOM 4108 C C . HIS D 1 108 ? 44.135 -11.165 -8.285 1.00 44.17 157 HIS D C 1
ATOM 4109 O O . HIS D 1 108 ? 44.316 -10.301 -9.134 1.00 46.81 157 HIS D O 1
ATOM 4116 N N . LEU D 1 109 ? 44.671 -11.124 -7.068 1.00 42.28 158 LEU D N 1
ATOM 4117 C CA . LEU D 1 109 ? 45.561 -10.052 -6.621 1.00 40.57 158 LEU D CA 1
ATOM 4118 C C . LEU D 1 109 ? 46.650 -9.814 -7.667 1.00 36.52 158 LEU D C 1
ATOM 4119 O O . LEU D 1 109 ? 46.791 -8.707 -8.199 1.00 33.27 158 LEU D O 1
ATOM 4124 N N . LYS D 1 110 ? 47.397 -10.870 -7.969 1.00 31.19 159 LYS D N 1
ATOM 4125 C CA . LYS D 1 110 ? 48.455 -10.796 -8.955 1.00 25.48 159 LYS D CA 1
ATOM 4126 C C . LYS D 1 110 ? 47.861 -10.417 -10.301 1.00 30.57 159 LYS D C 1
ATOM 4127 O O . LYS D 1 110 ? 48.311 -9.459 -10.921 1.00 35.11 159 LYS D O 1
ATOM 4133 N N . ASN D 1 111 ? 46.812 -11.119 -10.728 1.00 34.32 160 ASN D N 1
ATOM 4134 C CA . ASN D 1 111 ? 46.171 -10.815 -12.014 1.00 34.60 160 ASN D CA 1
ATOM 4135 C C . ASN D 1 111 ? 45.775 -9.335 -12.125 1.00 30.11 160 ASN D C 1
ATOM 4136 O O . ASN D 1 111 ? 45.786 -8.769 -13.209 1.00 34.34 160 ASN D O 1
ATOM 4141 N N . GLN D 1 112 ? 45.468 -8.691 -11.005 1.00 24.94 161 GLN D N 1
ATOM 4142 C CA . GLN D 1 112 ? 45.107 -7.284 -11.039 1.00 18.12 161 GLN D CA 1
ATOM 4143 C C . GLN D 1 112 ? 46.344 -6.404 -10.967 1.00 18.38 161 GLN D C 1
ATOM 4144 O O . GLN D 1 112 ? 46.289 -5.255 -11.373 1.00 13.22 161 GLN D O 1
ATOM 4150 N N . ILE D 1 113 ? 47.459 -6.924 -10.451 1.00 24.04 162 ILE D N 1
ATOM 4151 C CA . ILE D 1 113 ? 48.672 -6.110 -10.358 1.00 32.07 162 ILE D CA 1
ATOM 4152 C C . ILE D 1 113 ? 49.330 -5.782 -11.696 1.00 39.99 162 ILE D C 1
ATOM 4153 O O . ILE D 1 113 ? 49.615 -4.616 -11.970 1.00 44.14 162 ILE D O 1
ATOM 4158 N N . ASP D 1 114 ? 49.555 -6.792 -12.538 1.00 44.88 163 ASP D N 1
ATOM 4159 C CA . ASP D 1 114 ? 50.190 -6.558 -13.835 1.00 41.15 163 ASP D CA 1
ATOM 4160 C C . ASP D 1 114 ? 49.261 -5.728 -14.682 1.00 32.69 163 ASP D C 1
ATOM 4161 O O . ASP D 1 114 ? 49.672 -4.778 -15.320 1.00 27.00 163 ASP D O 1
ATOM 4166 N N . ARG D 1 115 ? 47.981 -6.048 -14.598 1.00 31.77 164 ARG D N 1
ATOM 4167 C CA . ARG D 1 115 ? 46.952 -5.333 -15.341 1.00 33.89 164 ARG D CA 1
ATOM 4168 C C . ARG D 1 115 ? 46.965 -3.821 -15.069 1.00 30.14 164 ARG D C 1
ATOM 4169 O O . ARG D 1 115 ? 46.422 -3.042 -15.855 1.00 32.29 164 ARG D O 1
ATOM 4177 N N . ILE D 1 116 ? 47.618 -3.410 -13.985 1.00 23.96 165 ILE D N 1
ATOM 4178 C CA . ILE D 1 116 ? 47.677 -2.000 -13.612 1.00 22.05 165 ILE D CA 1
ATOM 4179 C C . ILE D 1 116 ? 49.132 -1.594 -13.318 1.00 20.29 165 ILE D C 1
ATOM 4180 O O . ILE D 1 116 ? 49.424 -0.432 -13.041 1.00 19.87 165 ILE D O 1
ATOM 4185 N N . ARG D 1 117 ? 50.047 -2.537 -13.508 1.00 17.35 166 ARG D N 1
ATOM 4186 C CA . ARG D 1 117 ? 51.471 -2.357 -13.227 1.00 21.23 166 ARG D CA 1
ATOM 4187 C C . ARG D 1 117 ? 52.237 -1.064 -13.508 1.00 23.98 166 ARG D C 1
ATOM 4188 O O . ARG D 1 117 ? 53.116 -0.712 -12.720 1.00 27.96 166 ARG D O 1
ATOM 4196 N N . GLU D 1 118 ? 51.934 -0.352 -14.588 1.00 24.50 167 GLU D N 1
ATOM 4197 C CA . GLU D 1 118 ? 52.689 0.868 -14.906 1.00 31.42 167 GLU D CA 1
ATOM 4198 C C . GLU D 1 118 ? 52.353 2.160 -14.139 1.00 28.93 167 GLU D C 1
ATOM 4199 O O . GLU D 1 118 ? 53.097 3.143 -14.210 1.00 28.33 167 GLU D O 1
ATOM 4205 N N . GLN D 1 119 ? 51.250 2.155 -13.402 1.00 25.58 168 GLN D N 1
ATOM 4206 C CA . GLN D 1 119 ? 50.806 3.329 -12.648 1.00 23.07 168 GLN D CA 1
ATOM 4207 C C . GLN D 1 119 ? 51.826 3.876 -11.648 1.00 23.37 168 GLN D C 1
ATOM 4208 O O . GLN D 1 119 ? 51.994 5.099 -11.507 1.00 19.28 168 GLN D O 1
ATOM 4214 N N . ALA D 1 120 ? 52.461 2.971 -10.914 1.00 23.57 169 ALA D N 1
ATOM 4215 C CA . ALA D 1 120 ? 53.438 3.364 -9.912 1.00 23.46 169 ALA D CA 1
ATOM 4216 C C . ALA D 1 120 ? 54.575 2.367 -9.833 1.00 23.48 169 ALA D C 1
ATOM 4217 O O . ALA D 1 120 ? 54.409 1.171 -10.112 1.00 18.20 169 ALA D O 1
ATOM 4219 N N . ASN D 1 121 ? 55.715 2.874 -9.390 1.00 23.88 170 ASN D N 1
ATOM 4220 C CA . ASN D 1 121 ? 56.924 2.086 -9.291 1.00 27.39 170 ASN D CA 1
ATOM 4221 C C . ASN D 1 121 ? 56.892 0.915 -8.311 1.00 29.78 170 ASN D C 1
ATOM 4222 O O . ASN D 1 121 ? 56.601 -0.222 -8.694 1.00 32.19 170 ASN D O 1
ATOM 4227 N N . SER D 1 122 ? 57.181 1.204 -7.046 1.00 28.63 171 SER D N 1
ATOM 4228 C CA . SER D 1 122 ? 57.255 0.200 -5.987 1.00 24.56 171 SER D CA 1
ATOM 4229 C C . SER D 1 122 ? 56.120 -0.798 -5.845 1.00 22.86 171 SER D C 1
ATOM 4230 O O . SER D 1 122 ? 54.985 -0.518 -6.202 1.00 23.14 171 SER D O 1
ATOM 4233 N N . VAL D 1 123 ? 56.442 -1.971 -5.311 1.00 24.25 172 VAL D N 1
ATOM 4234 C CA . VAL D 1 123 ? 55.430 -2.984 -5.030 1.00 27.85 172 VAL D CA 1
ATOM 4235 C C . VAL D 1 123 ? 54.618 -2.416 -3.840 1.00 31.35 172 VAL D C 1
ATOM 4236 O O . VAL D 1 123 ? 53.408 -2.630 -3.720 1.00 27.81 172 VAL D O 1
ATOM 4240 N N . GLU D 1 124 ? 55.305 -1.640 -2.997 1.00 34.92 173 GLU D N 1
ATOM 4241 C CA . GLU D 1 124 ? 54.725 -1.009 -1.812 1.00 28.96 173 GLU D CA 1
ATOM 4242 C C . GLU D 1 124 ? 53.628 -0.010 -2.166 1.00 23.66 173 GLU D C 1
ATOM 4243 O O . GLU D 1 124 ? 53.040 0.590 -1.278 1.00 27.81 173 GLU D O 1
ATOM 4249 N N . THR D 1 125 ? 53.364 0.181 -3.455 1.00 17.56 174 THR D N 1
ATOM 4250 C CA . THR D 1 125 ? 52.305 1.089 -3.886 1.00 14.52 174 THR D CA 1
ATOM 4251 C C . THR D 1 125 ? 51.408 0.420 -4.917 1.00 14.05 174 THR D C 1
ATOM 4252 O O . THR D 1 125 ? 50.279 0.842 -5.146 1.00 16.05 174 THR D O 1
ATOM 4256 N N . ILE D 1 126 ? 51.903 -0.658 -5.509 1.00 16.51 175 ILE D N 1
ATOM 4257 C CA . ILE D 1 126 ? 51.147 -1.391 -6.509 1.00 15.30 175 ILE D CA 1
ATOM 4258 C C . ILE D 1 126 ? 50.010 -2.184 -5.834 1.00 12.17 175 ILE D C 1
ATOM 4259 O O . ILE D 1 126 ? 48.847 -1.995 -6.169 1.00 11.07 175 ILE D O 1
ATOM 4264 N N . VAL D 1 127 ? 50.336 -2.981 -4.817 1.00 13.57 176 VAL D N 1
ATOM 4265 C CA . VAL D 1 127 ? 49.342 -3.786 -4.102 1.00 11.03 176 VAL D CA 1
ATOM 4266 C C . VAL D 1 127 ? 48.262 -2.929 -3.436 1.00 14.59 176 VAL D C 1
ATOM 4267 O O . VAL D 1 127 ? 47.152 -3.404 -3.168 1.00 16.07 176 VAL D O 1
ATOM 4271 N N . LEU D 1 128 ? 48.580 -1.673 -3.149 1.00 15.37 177 LEU D N 1
ATOM 4272 C CA . LEU D 1 128 ? 47.578 -0.794 -2.553 1.00 16.58 177 LEU D CA 1
ATOM 4273 C C . LEU D 1 128 ? 46.549 -0.398 -3.630 1.00 15.37 177 LEU D C 1
ATOM 4274 O O . LEU D 1 128 ? 45.343 -0.452 -3.397 1.00 16.23 177 LEU D O 1
ATOM 4279 N N . MET D 1 129 ? 47.033 -0.066 -4.823 1.00 14.33 178 MET D N 1
ATOM 4280 C CA . MET D 1 129 ? 46.162 0.288 -5.938 1.00 10.02 178 MET D CA 1
ATOM 4281 C C . MET D 1 129 ? 45.283 -0.917 -6.299 1.00 8.88 178 MET D C 1
ATOM 4282 O O . MET D 1 129 ? 44.075 -0.767 -6.468 1.00 13.26 178 MET D O 1
ATOM 4287 N N . ALA D 1 130 ? 45.883 -2.106 -6.376 1.00 4.27 179 ALA D N 1
ATOM 4288 C CA . ALA D 1 130 ? 45.154 -3.341 -6.687 1.00 3.47 179 ALA D CA 1
ATOM 4289 C C . ALA D 1 130 ? 43.919 -3.571 -5.806 1.00 5.86 179 ALA D C 1
ATOM 4290 O O . ALA D 1 130 ? 42.868 -3.986 -6.293 1.00 9.57 179 ALA D O 1
ATOM 4292 N N . VAL D 1 131 ? 44.047 -3.331 -4.507 1.00 7.95 180 VAL D N 1
ATOM 4293 C CA . VAL D 1 131 ? 42.921 -3.505 -3.583 1.00 5.87 180 VAL D CA 1
ATOM 4294 C C . VAL D 1 131 ? 41.878 -2.412 -3.792 1.00 2.00 180 VAL D C 1
ATOM 4295 O O . VAL D 1 131 ? 40.692 -2.682 -3.874 1.00 2.00 180 VAL D O 1
ATOM 4299 N N . HIS D 1 132 ? 42.331 -1.173 -3.886 1.00 4.53 181 HIS D N 1
ATOM 4300 C CA . HIS D 1 132 ? 41.441 -0.040 -4.097 1.00 8.81 181 HIS D CA 1
ATOM 4301 C C . HIS D 1 132 ? 40.528 -0.315 -5.289 1.00 16.74 181 HIS D C 1
ATOM 4302 O O . HIS D 1 132 ? 39.423 0.230 -5.370 1.00 20.89 181 HIS D O 1
ATOM 4309 N N . CYS D 1 133 ? 41.015 -1.150 -6.207 1.00 21.03 182 CYS D N 1
ATOM 4310 C CA . CYS D 1 133 ? 40.307 -1.554 -7.420 1.00 21.57 182 CYS D CA 1
ATOM 4311 C C . CYS D 1 133 ? 39.441 -2.801 -7.263 1.00 22.74 182 CYS D C 1
ATOM 4312 O O . CYS D 1 133 ? 38.381 -2.894 -7.868 1.00 24.50 182 CYS D O 1
ATOM 4315 N N . MET D 1 134 ? 39.911 -3.781 -6.500 1.00 22.63 183 MET D N 1
ATOM 4316 C CA . MET D 1 134 ? 39.135 -4.997 -6.271 1.00 18.82 183 MET D CA 1
ATOM 4317 C C . MET D 1 134 ? 38.033 -4.752 -5.254 1.00 19.89 183 MET D C 1
ATOM 4318 O O . MET D 1 134 ? 37.184 -5.599 -5.055 1.00 18.30 183 MET D O 1
ATOM 4323 N N . ASN D 1 135 ? 38.131 -3.645 -4.525 1.00 27.23 184 ASN D N 1
ATOM 4324 C CA . ASN D 1 135 ? 37.119 -3.281 -3.533 1.00 34.54 184 ASN D CA 1
ATOM 4325 C C . ASN D 1 135 ? 36.111 -2.365 -4.214 1.00 38.63 184 ASN D C 1
ATOM 4326 O O . ASN D 1 135 ? 34.960 -2.259 -3.787 1.00 40.86 184 ASN D O 1
ATOM 4331 N N . HIS D 1 136 ? 36.555 -1.687 -5.266 1.00 43.47 185 HIS D N 1
ATOM 4332 C CA . HIS D 1 136 ? 35.698 -0.763 -5.981 1.00 50.70 185 HIS D CA 1
ATOM 4333 C C . HIS D 1 136 ? 35.579 -1.079 -7.473 1.00 57.27 185 HIS D C 1
ATOM 4334 O O . HIS D 1 136 ? 36.016 -0.307 -8.330 1.00 61.13 185 HIS D O 1
ATOM 4341 N N . LYS D 1 137 ? 35.043 -2.259 -7.765 1.00 61.36 186 LYS D N 1
ATOM 4342 C CA . LYS D 1 137 ? 34.793 -2.707 -9.134 1.00 64.67 186 LYS D CA 1
ATOM 4343 C C . LYS D 1 137 ? 33.535 -3.553 -9.027 1.00 66.83 186 LYS D C 1
ATOM 4344 O O . LYS D 1 137 ? 33.561 -4.681 -8.533 1.00 66.95 186 LYS D O 1
ATOM 4350 N N . ARG D 1 138 ? 32.417 -2.938 -9.393 1.00 69.01 187 ARG D N 1
ATOM 4351 C CA . ARG D 1 138 ? 31.116 -3.580 -9.313 1.00 71.82 187 ARG D CA 1
ATOM 4352 C C . ARG D 1 138 ? 30.991 -4.774 -10.240 1.00 75.04 187 ARG D C 1
ATOM 4353 O O . ARG D 1 138 ? 31.856 -5.031 -11.086 1.00 73.98 187 ARG D O 1
ATOM 4361 N N . ARG D 1 139 ? 29.900 -5.507 -10.062 1.00 79.19 188 ARG D N 1
ATOM 4362 C CA . ARG D 1 139 ? 29.608 -6.656 -10.890 1.00 81.37 188 ARG D CA 1
ATOM 4363 C C . ARG D 1 139 ? 28.167 -7.149 -10.736 1.00 82.11 188 ARG D C 1
ATOM 4364 O O . ARG D 1 139 ? 27.211 -6.385 -10.930 1.00 80.21 188 ARG D O 1
ATOM 4372 N N . GLY D 1 140 ? 28.021 -8.443 -10.478 1.00 82.37 189 GLY D N 1
ATOM 4373 C CA . GLY D 1 140 ? 26.705 -9.022 -10.331 1.00 80.20 189 GLY D CA 1
ATOM 4374 C C . GLY D 1 140 ? 26.690 -9.959 -9.149 1.00 76.30 189 GLY D C 1
ATOM 4375 O O . GLY D 1 140 ? 27.108 -9.581 -8.055 1.00 74.07 189 GLY D O 1
ATOM 4376 N N . GLY D 1 141 ? 26.277 -11.202 -9.385 1.00 72.88 190 GLY D N 1
ATOM 4377 C CA . GLY D 1 141 ? 26.200 -12.158 -8.301 1.00 72.08 190 GLY D CA 1
ATOM 4378 C C . GLY D 1 141 ? 25.307 -11.515 -7.262 1.00 71.20 190 GLY D C 1
ATOM 4379 O O . GLY D 1 141 ? 25.738 -11.227 -6.142 1.00 70.53 190 GLY D O 1
ATOM 4380 N N . ILE D 1 142 ? 24.066 -11.257 -7.668 1.00 71.31 191 ILE D N 1
ATOM 4381 C CA . ILE D 1 142 ? 23.059 -10.611 -6.829 1.00 72.11 191 ILE D CA 1
ATOM 4382 C C . ILE D 1 142 ? 23.582 -9.361 -6.113 1.00 73.18 191 ILE D C 1
ATOM 4383 O O . ILE D 1 142 ? 23.574 -9.278 -4.878 1.00 72.81 191 ILE D O 1
ATOM 4388 N N . GLY D 1 143 ? 24.059 -8.400 -6.908 1.00 73.99 192 GLY D N 1
ATOM 4389 C CA . GLY D 1 143 ? 24.573 -7.156 -6.359 1.00 69.13 192 GLY D CA 1
ATOM 4390 C C . GLY D 1 143 ? 25.280 -6.205 -7.317 1.00 64.65 192 GLY D C 1
ATOM 4391 O O . GLY D 1 143 ? 26.235 -6.583 -8.002 1.00 61.75 192 GLY D O 1
ATOM 4392 N N . ASP D 1 144 ? 24.783 -4.969 -7.372 1.00 61.80 193 ASP D N 1
ATOM 4393 C CA . ASP D 1 144 ? 25.365 -3.902 -8.197 1.00 58.09 193 ASP D CA 1
ATOM 4394 C C . ASP D 1 144 ? 26.584 -3.454 -7.386 1.00 55.58 193 ASP D C 1
ATOM 4395 O O . ASP D 1 144 ? 27.646 -3.123 -7.922 1.00 52.88 193 ASP D O 1
ATOM 4400 N N . MET D 1 145 ? 26.351 -3.383 -6.078 1.00 52.11 194 MET D N 1
ATOM 4401 C CA . MET D 1 145 ? 27.313 -2.992 -5.058 1.00 46.62 194 MET D CA 1
ATOM 4402 C C . MET D 1 145 ? 28.760 -3.516 -5.181 1.00 43.79 194 MET D C 1
ATOM 4403 O O . MET D 1 145 ? 28.999 -4.695 -5.495 1.00 37.85 194 MET D O 1
ATOM 4408 N N . THR D 1 146 ? 29.713 -2.619 -4.916 1.00 39.75 195 THR D N 1
ATOM 4409 C CA . THR D 1 146 ? 31.141 -2.929 -4.977 1.00 35.00 195 THR D CA 1
ATOM 4410 C C . THR D 1 146 ? 31.494 -3.803 -3.775 1.00 34.59 195 THR D C 1
ATOM 4411 O O . THR D 1 146 ? 30.788 -3.780 -2.764 1.00 34.70 195 THR D O 1
ATOM 4415 N N . PRO D 1 147 ? 32.613 -4.550 -3.843 1.00 33.97 196 PRO D N 1
ATOM 4416 C CA . PRO D 1 147 ? 33.006 -5.412 -2.718 1.00 32.73 196 PRO D CA 1
ATOM 4417 C C . PRO D 1 147 ? 33.026 -4.660 -1.386 1.00 29.90 196 PRO D C 1
ATOM 4418 O O . PRO D 1 147 ? 32.830 -5.247 -0.322 1.00 28.89 196 PRO D O 1
ATOM 4422 N N . ALA D 1 148 ? 33.253 -3.357 -1.455 1.00 25.98 197 ALA D N 1
ATOM 4423 C CA . ALA D 1 148 ? 33.250 -2.539 -0.263 1.00 27.67 197 ALA D CA 1
ATOM 4424 C C . ALA D 1 148 ? 31.796 -2.364 0.181 1.00 30.26 197 ALA D C 1
ATOM 4425 O O . ALA D 1 148 ? 31.467 -2.600 1.345 1.00 32.90 197 ALA D O 1
ATOM 4427 N N . GLU D 1 149 ? 30.925 -2.010 -0.766 1.00 31.15 198 GLU D N 1
ATOM 4428 C CA . GLU D 1 149 ? 29.500 -1.792 -0.501 1.00 29.79 198 GLU D CA 1
ATOM 4429 C C . GLU D 1 149 ? 28.809 -3.004 0.095 1.00 26.58 198 GLU D C 1
ATOM 4430 O O . GLU D 1 149 ? 27.740 -2.885 0.673 1.00 30.04 198 GLU D O 1
ATOM 4436 N N . ARG D 1 150 ? 29.412 -4.171 -0.055 1.00 25.20 199 ARG D N 1
ATOM 4437 C CA . ARG D 1 150 ? 28.850 -5.385 0.514 1.00 29.16 199 ARG D CA 1
ATOM 4438 C C . ARG D 1 150 ? 29.162 -5.436 2.001 1.00 29.73 199 ARG D C 1
ATOM 4439 O O . ARG D 1 150 ? 28.267 -5.618 2.827 1.00 32.63 199 ARG D O 1
ATOM 4447 N N . LEU D 1 151 ? 30.437 -5.250 2.336 1.00 31.93 200 LEU D N 1
ATOM 4448 C CA . LEU D 1 151 ? 30.902 -5.282 3.728 1.00 29.24 200 LEU D CA 1
ATOM 4449 C C . LEU D 1 151 ? 30.269 -4.181 4.570 1.00 26.01 200 LEU D C 1
ATOM 4450 O O . LEU D 1 151 ? 29.691 -4.452 5.618 1.00 24.09 200 LEU D O 1
ATOM 4455 N N . ILE D 1 152 ? 30.359 -2.946 4.090 1.00 23.98 201 ILE D N 1
ATOM 4456 C CA . ILE D 1 152 ? 29.774 -1.803 4.783 1.00 26.44 201 ILE D CA 1
ATOM 4457 C C . ILE D 1 152 ? 28.261 -2.005 4.952 1.00 30.28 201 ILE D C 1
ATOM 4458 O O . ILE D 1 152 ? 27.610 -1.290 5.713 1.00 29.68 201 ILE D O 1
ATOM 4463 N N . ASN D 1 153 ? 27.707 -2.972 4.223 1.00 36.06 202 ASN D N 1
ATOM 4464 C CA . ASN D 1 153 ? 26.284 -3.284 4.302 1.00 38.82 202 ASN D CA 1
ATOM 4465 C C . ASN D 1 153 ? 26.050 -4.413 5.295 1.00 36.57 202 ASN D C 1
ATOM 4466 O O . ASN D 1 153 ? 25.195 -4.300 6.165 1.00 36.05 202 ASN D O 1
ATOM 4471 N N . MET D 1 154 ? 26.811 -5.495 5.182 1.00 32.36 203 MET D N 1
ATOM 4472 C CA . MET D 1 154 ? 26.640 -6.617 6.101 1.00 32.96 203 MET D CA 1
ATOM 4473 C C . MET D 1 154 ? 26.864 -6.147 7.545 1.00 34.69 203 MET D C 1
ATOM 4474 O O . MET D 1 154 ? 26.238 -6.636 8.485 1.00 36.70 203 MET D O 1
ATOM 4479 N N . ILE D 1 155 ? 27.750 -5.174 7.696 1.00 35.09 204 ILE D N 1
ATOM 4480 C CA . ILE D 1 155 ? 28.070 -4.580 8.981 1.00 32.28 204 ILE D CA 1
ATOM 4481 C C . ILE D 1 155 ? 26.889 -3.756 9.506 1.00 35.25 204 ILE D C 1
ATOM 4482 O O . ILE D 1 155 ? 26.676 -3.675 10.712 1.00 44.36 204 ILE D O 1
ATOM 4487 N N . THR D 1 156 ? 26.141 -3.120 8.614 1.00 30.21 205 THR D N 1
ATOM 4488 C CA . THR D 1 156 ? 25.008 -2.326 9.054 1.00 25.17 205 THR D CA 1
ATOM 4489 C C . THR D 1 156 ? 23.792 -3.218 9.247 1.00 26.57 205 THR D C 1
ATOM 4490 O O . THR D 1 156 ? 23.068 -3.078 10.216 1.00 28.24 205 THR D O 1
ATOM 4494 N N . THR D 1 157 ? 23.604 -4.169 8.343 1.00 29.77 206 THR D N 1
ATOM 4495 C CA . THR D 1 157 ? 22.483 -5.090 8.418 1.00 32.02 206 THR D CA 1
ATOM 4496 C C . THR D 1 157 ? 22.486 -5.680 9.812 1.00 26.52 206 THR D C 1
ATOM 4497 O O . THR D 1 157 ? 21.439 -5.979 10.358 1.00 32.91 206 THR D O 1
ATOM 4501 N N . GLU D 1 158 ? 23.667 -5.828 10.389 1.00 22.74 207 GLU D N 1
ATOM 4502 C CA . GLU D 1 158 ? 23.774 -6.379 11.725 1.00 32.95 207 GLU D CA 1
ATOM 4503 C C . GLU D 1 158 ? 24.135 -5.289 12.736 1.00 32.05 207 GLU D C 1
ATOM 4504 O O . GLU D 1 158 ? 23.235 -4.488 13.083 1.00 31.40 207 GLU D O 1
ATOM 4510 N N . LYS E 2 4 ? 19.548 -1.126 15.942 1.00 85.96 216 LYS X N 1
ATOM 4511 C CA . LYS E 2 4 ? 19.879 -1.368 17.371 1.00 87.48 216 LYS X CA 1
ATOM 4512 C C . LYS E 2 4 ? 18.942 -2.385 18.042 1.00 86.63 216 LYS X C 1
ATOM 4513 O O . LYS E 2 4 ? 19.320 -3.034 19.004 1.00 87.56 216 LYS X O 1
ATOM 4519 N N . ASN E 2 5 ? 17.740 -2.533 17.486 1.00 86.27 217 ASN X N 1
ATOM 4520 C CA . ASN E 2 5 ? 16.688 -3.458 17.929 1.00 84.25 217 ASN X CA 1
ATOM 4521 C C . ASN E 2 5 ? 16.788 -4.017 19.351 1.00 81.74 217 ASN X C 1
ATOM 4522 O O . ASN E 2 5 ? 17.082 -5.194 19.541 1.00 79.71 217 ASN X O 1
ATOM 4527 N N . SER E 2 6 ? 16.469 -3.167 20.336 1.00 78.60 218 SER X N 1
ATOM 4528 C CA . SER E 2 6 ? 16.513 -3.496 21.779 1.00 73.83 218 SER X CA 1
ATOM 4529 C C . SER E 2 6 ? 16.500 -2.136 22.489 1.00 73.76 218 SER X C 1
ATOM 4530 O O . SER E 2 6 ? 17.561 -1.610 22.843 1.00 75.81 218 SER X O 1
ATOM 4533 N N . LYS E 2 7 ? 15.325 -1.548 22.679 1.00 70.23 219 LYS X N 1
ATOM 4534 C CA . LYS E 2 7 ? 15.284 -0.229 23.308 1.00 66.32 219 LYS X CA 1
ATOM 4535 C C . LYS E 2 7 ? 15.573 -0.225 24.816 1.00 66.15 219 LYS X C 1
ATOM 4536 O O . LYS E 2 7 ? 15.104 -1.081 25.587 1.00 63.30 219 LYS X O 1
ATOM 4542 N N . PHE E 2 8 ? 16.350 0.778 25.199 1.00 66.69 220 PHE X N 1
ATOM 4543 C CA . PHE E 2 8 ? 16.840 1.034 26.555 1.00 65.69 220 PHE X CA 1
ATOM 4544 C C . PHE E 2 8 ? 15.909 0.721 27.725 1.00 66.02 220 PHE X C 1
ATOM 4545 O O . PHE E 2 8 ? 16.173 -0.201 28.501 1.00 67.75 220 PHE X O 1
ATOM 4553 N N . LYS E 2 9 ? 14.867 1.550 27.897 1.00 63.72 221 LYS X N 1
ATOM 4554 C CA . LYS E 2 9 ? 13.870 1.403 28.978 1.00 61.18 221 LYS X CA 1
ATOM 4555 C C . LYS E 2 9 ? 14.315 1.814 30.392 1.00 58.43 221 LYS X C 1
ATOM 4556 O O . LYS E 2 9 ? 13.672 1.461 31.381 1.00 53.26 221 LYS X O 1
ATOM 4562 N N . ASN E 2 10 ? 15.396 2.594 30.467 1.00 56.42 222 ASN X N 1
ATOM 4563 C CA . ASN E 2 10 ? 15.912 3.102 31.737 1.00 49.20 222 ASN X CA 1
ATOM 4564 C C . ASN E 2 10 ? 15.264 4.471 31.978 1.00 43.40 222 ASN X C 1
ATOM 4565 O O . ASN E 2 10 ? 15.821 5.331 32.667 1.00 37.31 222 ASN X O 1
ATOM 4570 N N . PHE E 2 11 ? 14.096 4.672 31.371 1.00 38.78 223 PHE X N 1
ATOM 4571 C CA . PHE E 2 11 ? 13.356 5.918 31.489 1.00 39.22 223 PHE X CA 1
ATOM 4572 C C . PHE E 2 11 ? 12.185 5.778 32.451 1.00 41.53 223 PHE X C 1
ATOM 4573 O O . PHE E 2 11 ? 11.483 4.759 32.467 1.00 44.55 223 PHE X O 1
ATOM 4581 N N . ARG E 2 12 ? 12.003 6.799 33.277 1.00 40.10 224 ARG X N 1
ATOM 4582 C CA . ARG E 2 12 ? 10.938 6.838 34.257 1.00 37.74 224 ARG X CA 1
ATOM 4583 C C . ARG E 2 12 ? 10.062 8.022 33.832 1.00 40.06 224 ARG X C 1
ATOM 4584 O O . ARG E 2 12 ? 10.550 9.147 33.694 1.00 36.71 224 ARG X O 1
ATOM 4592 N N . VAL E 2 13 ? 8.788 7.763 33.561 1.00 43.23 225 VAL X N 1
ATOM 4593 C CA . VAL E 2 13 ? 7.883 8.826 33.137 1.00 49.34 225 VAL X CA 1
ATOM 4594 C C . VAL E 2 13 ? 6.645 8.968 34.000 1.00 51.51 225 VAL X C 1
ATOM 4595 O O . VAL E 2 13 ? 5.755 8.116 33.982 1.00 50.37 225 VAL X O 1
ATOM 4599 N N . TYR E 2 14 ? 6.589 10.042 34.772 1.00 55.87 226 TYR X N 1
ATOM 4600 C CA . TYR E 2 14 ? 5.422 10.266 35.602 1.00 58.75 226 TYR X CA 1
ATOM 4601 C C . TYR E 2 14 ? 4.473 11.224 34.875 1.00 58.47 226 TYR X C 1
ATOM 4602 O O . TYR E 2 14 ? 4.856 12.322 34.465 1.00 56.29 226 TYR X O 1
ATOM 4611 N N . TYR E 2 15 ? 3.271 10.723 34.612 1.00 60.28 227 TYR X N 1
ATOM 4612 C CA . TYR E 2 15 ? 2.220 11.453 33.912 1.00 60.45 227 TYR X CA 1
ATOM 4613 C C . TYR E 2 15 ? 1.590 12.617 34.683 1.00 64.13 227 TYR X C 1
ATOM 4614 O O . TYR E 2 15 ? 0.563 12.464 35.356 1.00 61.65 227 TYR X O 1
ATOM 4623 N N . ARG E 2 16 ? 2.205 13.789 34.538 1.00 67.60 228 ARG X N 1
ATOM 4624 C CA . ARG E 2 16 ? 1.766 15.014 35.199 1.00 71.36 228 ARG X CA 1
ATOM 4625 C C . ARG E 2 16 ? 0.711 15.804 34.425 1.00 73.15 228 ARG X C 1
ATOM 4626 O O . ARG E 2 16 ? 1.062 16.609 33.567 1.00 73.98 228 ARG X O 1
ATOM 4634 N N . GLU E 2 17 ? -0.571 15.598 34.747 1.00 74.50 229 GLU X N 1
ATOM 4635 C CA . GLU E 2 17 ? -1.652 16.321 34.065 1.00 77.30 229 GLU X CA 1
ATOM 4636 C C . GLU E 2 17 ? -1.860 17.754 34.571 1.00 78.93 229 GLU X C 1
ATOM 4637 O O . GLU E 2 17 ? -1.267 18.693 34.034 1.00 78.27 229 GLU X O 1
ATOM 4643 N N . GLY E 2 18 ? -2.705 17.932 35.586 1.00 80.79 230 GLY X N 1
ATOM 4644 C CA . GLY E 2 18 ? -2.936 19.271 36.103 1.00 82.51 230 GLY X CA 1
ATOM 4645 C C . GLY E 2 18 ? -3.941 19.412 37.234 1.00 82.42 230 GLY X C 1
ATOM 4646 O O . GLY E 2 18 ? -4.196 20.528 37.692 1.00 82.72 230 GLY X O 1
ATOM 4647 N N . ARG E 2 19 ? -4.507 18.298 37.696 1.00 81.29 231 ARG X N 1
ATOM 4648 C CA . ARG E 2 19 ? -5.496 18.337 38.780 1.00 79.30 231 ARG X CA 1
ATOM 4649 C C . ARG E 2 19 ? -4.881 18.727 40.135 1.00 79.74 231 ARG X C 1
ATOM 4650 O O . ARG E 2 19 ? -5.606 19.025 41.092 1.00 77.10 231 ARG X O 1
ATOM 4658 N N . ASP E 2 20 ? -3.543 18.729 40.176 1.00 79.73 232 ASP X N 1
ATOM 4659 C CA . ASP E 2 20 ? -2.718 19.095 41.339 1.00 74.81 232 ASP X CA 1
ATOM 4660 C C . ASP E 2 20 ? -1.249 18.874 40.965 1.00 73.17 232 ASP X C 1
ATOM 4661 O O . ASP E 2 20 ? -0.955 18.402 39.855 1.00 72.24 232 ASP X O 1
ATOM 4666 N N . GLN E 2 21 ? -0.335 19.228 41.870 1.00 71.23 233 GLN X N 1
ATOM 4667 C CA . GLN E 2 21 ? 1.100 19.049 41.651 1.00 68.75 233 GLN X CA 1
ATOM 4668 C C . GLN E 2 21 ? 1.611 17.757 42.327 1.00 67.63 233 GLN X C 1
ATOM 4669 O O . GLN E 2 21 ? 2.751 17.695 42.796 1.00 66.18 233 GLN X O 1
ATOM 4675 N N . LEU E 2 22 ? 0.747 16.741 42.396 1.00 66.79 234 LEU X N 1
ATOM 4676 C CA . LEU E 2 22 ? 1.102 15.438 42.969 1.00 64.02 234 LEU X CA 1
ATOM 4677 C C . LEU E 2 22 ? 1.771 14.542 41.921 1.00 63.00 234 LEU X C 1
ATOM 4678 O O . LEU E 2 22 ? 1.100 14.008 41.025 1.00 63.05 234 LEU X O 1
ATOM 4683 N N . TRP E 2 23 ? 3.090 14.391 42.035 1.00 60.65 235 TRP X N 1
ATOM 4684 C CA . TRP E 2 23 ? 3.876 13.559 41.118 1.00 55.82 235 TRP X CA 1
ATOM 4685 C C . TRP E 2 23 ? 3.153 12.235 40.873 1.00 53.12 235 TRP X C 1
ATOM 4686 O O . TRP E 2 23 ? 2.761 11.555 41.822 1.00 58.67 235 TRP X O 1
ATOM 4697 N N . LYS E 2 24 ? 2.922 11.891 39.610 1.00 47.13 236 LYS X N 1
ATOM 4698 C CA . LYS E 2 24 ? 2.219 10.650 39.311 1.00 39.10 236 LYS X CA 1
ATOM 4699 C C . LYS E 2 24 ? 3.086 9.459 38.924 1.00 33.39 236 LYS X C 1
ATOM 4700 O O . LYS E 2 24 ? 3.297 9.195 37.750 1.00 18.42 236 LYS X O 1
ATOM 4706 N N . GLY E 2 25 ? 3.567 8.763 39.956 1.00 37.29 237 GLY X N 1
ATOM 4707 C CA . GLY E 2 25 ? 4.403 7.567 39.856 1.00 41.12 237 GLY X CA 1
ATOM 4708 C C . GLY E 2 25 ? 5.008 7.103 38.542 1.00 44.93 237 GLY X C 1
ATOM 4709 O O . GLY E 2 25 ? 4.404 6.289 37.844 1.00 46.48 237 GLY X O 1
ATOM 4710 N N . PRO E 2 26 ? 6.271 7.474 38.274 1.00 48.38 238 PRO X N 1
ATOM 4711 C CA . PRO E 2 26 ? 7.069 7.160 37.086 1.00 47.54 238 PRO X CA 1
ATOM 4712 C C . PRO E 2 26 ? 6.771 5.836 36.395 1.00 45.40 238 PRO X C 1
ATOM 4713 O O . PRO E 2 26 ? 7.214 4.778 36.848 1.00 44.95 238 PRO X O 1
ATOM 4717 N N . GLY E 2 27 ? 6.010 5.912 35.309 1.00 43.36 239 GLY X N 1
ATOM 4718 C CA . GLY E 2 27 ? 5.679 4.735 34.526 1.00 44.07 239 GLY X CA 1
ATOM 4719 C C . GLY E 2 27 ? 6.789 4.366 33.553 1.00 43.16 239 GLY X C 1
ATOM 4720 O O . GLY E 2 27 ? 7.837 5.023 33.508 1.00 44.33 239 GLY X O 1
ATOM 4721 N N . GLU E 2 28 ? 6.572 3.312 32.775 1.00 41.75 240 GLU X N 1
ATOM 4722 C CA . GLU E 2 28 ? 7.571 2.861 31.816 1.00 44.24 240 GLU X CA 1
ATOM 4723 C C . GLU E 2 28 ? 7.235 3.448 30.460 1.00 41.77 240 GLU X C 1
ATOM 4724 O O . GLU E 2 28 ? 6.096 3.356 30.008 1.00 42.77 240 GLU X O 1
ATOM 4730 N N . LEU E 2 29 ? 8.216 4.077 29.826 1.00 39.94 241 LEU X N 1
ATOM 4731 C CA . LEU E 2 29 ? 8.004 4.682 28.514 1.00 40.71 241 LEU X CA 1
ATOM 4732 C C . LEU E 2 29 ? 8.083 3.650 27.381 1.00 40.08 241 LEU X C 1
ATOM 4733 O O . LEU E 2 29 ? 8.921 2.743 27.398 1.00 41.85 241 LEU X O 1
ATOM 4738 N N . LEU E 2 30 ? 7.206 3.794 26.398 1.00 37.56 242 LEU X N 1
ATOM 4739 C CA . LEU E 2 30 ? 7.184 2.881 25.264 1.00 39.14 242 LEU X CA 1
ATOM 4740 C C . LEU E 2 30 ? 6.449 3.542 24.120 1.00 39.70 242 LEU X C 1
ATOM 4741 O O . LEU E 2 30 ? 5.964 2.884 23.206 1.00 42.43 242 LEU X O 1
ATOM 4746 N N . TRP E 2 31 ? 6.377 4.861 24.200 1.00 40.82 243 TRP X N 1
ATOM 4747 C CA . TRP E 2 31 ? 5.714 5.704 23.221 1.00 45.26 243 TRP X CA 1
ATOM 4748 C C . TRP E 2 31 ? 6.114 5.343 21.787 1.00 51.53 243 TRP X C 1
ATOM 4749 O O . TRP E 2 31 ? 7.223 4.854 21.548 1.00 59.72 243 TRP X O 1
ATOM 4760 N N . LYS E 2 32 ? 5.174 5.531 20.858 1.00 53.27 244 LYS X N 1
ATOM 4761 C CA . LYS E 2 32 ? 5.368 5.278 19.430 1.00 53.19 244 LYS X CA 1
ATOM 4762 C C . LYS E 2 32 ? 4.399 6.174 18.654 1.00 55.62 244 LYS X C 1
ATOM 4763 O O . LYS E 2 32 ? 3.296 5.738 18.312 1.00 57.48 244 LYS X O 1
ATOM 4769 N N . GLY E 2 33 ? 4.787 7.423 18.402 1.00 58.67 245 GLY X N 1
ATOM 4770 C CA . GLY E 2 33 ? 3.918 8.342 17.674 1.00 63.09 245 GLY X CA 1
ATOM 4771 C C . GLY E 2 33 ? 4.384 9.792 17.709 1.00 66.93 245 GLY X C 1
ATOM 4772 O O . GLY E 2 33 ? 5.451 10.103 17.177 1.00 70.70 245 GLY X O 1
ATOM 4773 N N . GLU E 2 34 ? 3.584 10.680 18.306 1.00 67.94 246 GLU X N 1
ATOM 4774 C CA . GLU E 2 34 ? 3.929 12.111 18.421 1.00 64.07 246 GLU X CA 1
ATOM 4775 C C . GLU E 2 34 ? 2.987 12.967 19.289 1.00 58.02 246 GLU X C 1
ATOM 4776 O O . GLU E 2 34 ? 3.451 13.733 20.140 1.00 55.68 246 GLU X O 1
ATOM 4782 N N . GLY E 2 35 ? 1.679 12.818 19.097 1.00 51.56 247 GLY X N 1
ATOM 4783 C CA . GLY E 2 35 ? 0.718 13.599 19.855 1.00 44.05 247 GLY X CA 1
ATOM 4784 C C . GLY E 2 35 ? 0.380 13.078 21.236 1.00 37.76 247 GLY X C 1
ATOM 4785 O O . GLY E 2 35 ? -0.342 13.735 21.988 1.00 36.34 247 GLY X O 1
ATOM 4786 N N . ALA E 2 36 ? 0.939 11.930 21.596 1.00 35.75 248 ALA X N 1
ATOM 4787 C CA . ALA E 2 36 ? 0.671 11.324 22.899 1.00 33.19 248 ALA X CA 1
ATOM 4788 C C . ALA E 2 36 ? 1.929 10.759 23.602 1.00 28.05 248 ALA X C 1
ATOM 4789 O O . ALA E 2 36 ? 3.039 11.245 23.392 1.00 28.38 248 ALA X O 1
ATOM 4791 N N . VAL E 2 37 ? 1.721 9.787 24.490 1.00 19.54 249 VAL X N 1
ATOM 4792 C CA . VAL E 2 37 ? 2.786 9.100 25.222 1.00 17.09 249 VAL X CA 1
ATOM 4793 C C . VAL E 2 37 ? 2.210 7.804 25.825 1.00 18.90 249 VAL X C 1
ATOM 4794 O O . VAL E 2 37 ? 1.569 7.822 26.871 1.00 16.72 249 VAL X O 1
ATOM 4798 N N . LEU E 2 38 ? 2.361 6.698 25.102 1.00 21.95 250 LEU X N 1
ATOM 4799 C CA . LEU E 2 38 ? 1.882 5.385 25.549 1.00 25.82 250 LEU X CA 1
ATOM 4800 C C . LEU E 2 38 ? 2.827 4.923 26.663 1.00 32.97 250 LEU X C 1
ATOM 4801 O O . LEU E 2 38 ? 4.034 4.823 26.417 1.00 44.41 250 LEU X O 1
ATOM 4806 N N . LEU E 2 39 ? 2.312 4.630 27.863 1.00 30.82 251 LEU X N 1
ATOM 4807 C CA . LEU E 2 39 ? 3.176 4.204 28.974 1.00 25.12 251 LEU X CA 1
ATOM 4808 C C . LEU E 2 39 ? 2.666 3.085 29.881 1.00 26.38 251 LEU X C 1
ATOM 4809 O O . LEU E 2 39 ? 1.702 3.264 30.620 1.00 25.45 251 LEU X O 1
ATOM 4814 N N . LYS E 2 40 ? 3.374 1.955 29.874 1.00 32.14 252 LYS X N 1
ATOM 4815 C CA . LYS E 2 40 ? 3.018 0.773 30.680 1.00 35.67 252 LYS X CA 1
ATOM 4816 C C . LYS E 2 40 ? 3.403 0.837 32.172 1.00 37.46 252 LYS X C 1
ATOM 4817 O O . LYS E 2 40 ? 4.589 0.810 32.511 1.00 37.91 252 LYS X O 1
ATOM 4823 N N . VAL E 2 41 ? 2.399 0.887 33.051 1.00 40.06 253 VAL X N 1
ATOM 4824 C CA . VAL E 2 41 ? 2.614 0.929 34.503 1.00 44.52 253 VAL X CA 1
ATOM 4825 C C . VAL E 2 41 ? 2.204 -0.416 35.108 1.00 47.12 253 VAL X C 1
ATOM 4826 O O . VAL E 2 41 ? 1.025 -0.663 35.353 1.00 44.99 253 VAL X O 1
ATOM 4830 N N . GLY E 2 42 ? 3.189 -1.264 35.391 1.00 51.32 254 GLY X N 1
ATOM 4831 C CA . GLY E 2 42 ? 2.902 -2.588 35.914 1.00 49.24 254 GLY X CA 1
ATOM 4832 C C . GLY E 2 42 ? 2.458 -3.389 34.701 1.00 50.00 254 GLY X C 1
ATOM 4833 O O . GLY E 2 42 ? 3.274 -3.981 33.987 1.00 48.20 254 GLY X O 1
ATOM 4834 N N . THR E 2 43 ? 1.169 -3.312 34.407 1.00 50.74 255 THR X N 1
ATOM 4835 C CA . THR E 2 43 ? 0.610 -4.005 33.259 1.00 48.53 255 THR X CA 1
ATOM 4836 C C . THR E 2 43 ? -0.265 -3.032 32.490 1.00 43.74 255 THR X C 1
ATOM 4837 O O . THR E 2 43 ? -0.325 -3.083 31.262 1.00 42.87 255 THR X O 1
ATOM 4841 N N . ASP E 2 44 ? -0.880 -2.101 33.212 1.00 40.75 256 ASP X N 1
ATOM 4842 C CA . ASP E 2 44 ? -1.756 -1.111 32.608 1.00 43.39 256 ASP X CA 1
ATOM 4843 C C . ASP E 2 44 ? -1.026 -0.121 31.713 1.00 44.72 256 ASP X C 1
ATOM 4844 O O . ASP E 2 44 ? -0.202 0.664 32.185 1.00 47.58 256 ASP X O 1
ATOM 4849 N N . ILE E 2 45 ? -1.308 -0.195 30.414 1.00 43.30 257 ILE X N 1
ATOM 4850 C CA . ILE E 2 45 ? -0.708 0.693 29.423 1.00 40.75 257 ILE X CA 1
ATOM 4851 C C . ILE E 2 45 ? -1.522 1.985 29.350 1.00 39.89 257 ILE X C 1
ATOM 4852 O O . ILE E 2 45 ? -2.734 1.946 29.176 1.00 44.46 257 ILE X O 1
ATOM 4857 N N . LYS E 2 46 ? -0.864 3.128 29.496 1.00 39.18 258 LYS X N 1
ATOM 4858 C CA . LYS E 2 46 ? -1.575 4.402 29.473 1.00 39.83 258 LYS X CA 1
ATOM 4859 C C . LYS E 2 46 ? -1.066 5.443 28.481 1.00 40.57 258 LYS X C 1
ATOM 4860 O O . LYS E 2 46 ? 0.019 6.001 28.640 1.00 41.11 258 LYS X O 1
ATOM 4866 N N . VAL E 2 47 ? -1.867 5.710 27.459 1.00 41.65 259 VAL X N 1
ATOM 4867 C CA . VAL E 2 47 ? -1.535 6.714 26.455 1.00 36.26 259 VAL X CA 1
ATOM 4868 C C . VAL E 2 47 ? -1.830 8.038 27.147 1.00 32.05 259 VAL X C 1
ATOM 4869 O O . VAL E 2 47 ? -2.837 8.169 27.832 1.00 33.10 259 VAL X O 1
ATOM 4873 N N . VAL E 2 48 ? -0.953 9.014 26.996 1.00 32.08 260 VAL X N 1
ATOM 4874 C CA . VAL E 2 48 ? -1.153 10.297 27.655 1.00 36.36 260 VAL X CA 1
ATOM 4875 C C . VAL E 2 48 ? -0.888 11.443 26.683 1.00 38.45 260 VAL X C 1
ATOM 4876 O O . VAL E 2 48 ? -0.022 11.344 25.822 1.00 40.96 260 VAL X O 1
ATOM 4880 N N . PRO E 2 49 ? -1.692 12.510 26.746 1.00 41.58 261 PRO X N 1
ATOM 4881 C CA . PRO E 2 49 ? -1.492 13.660 25.850 1.00 44.72 261 PRO X CA 1
ATOM 4882 C C . PRO E 2 49 ? -0.178 14.346 26.211 1.00 45.58 261 PRO X C 1
ATOM 4883 O O . PRO E 2 49 ? -0.036 14.840 27.322 1.00 47.34 261 PRO X O 1
ATOM 4887 N N . ARG E 2 50 ? 0.752 14.414 25.265 1.00 46.87 262 ARG X N 1
ATOM 4888 C CA . ARG E 2 50 ? 2.073 15.021 25.478 1.00 47.87 262 ARG X CA 1
ATOM 4889 C C . ARG E 2 50 ? 2.186 16.085 26.578 1.00 45.82 262 ARG X C 1
ATOM 4890 O O . ARG E 2 50 ? 2.968 15.927 27.514 1.00 46.78 262 ARG X O 1
ATOM 4898 N N . ARG E 2 51 ? 1.375 17.137 26.480 1.00 44.36 263 ARG X N 1
ATOM 4899 C CA . ARG E 2 51 ? 1.403 18.253 27.431 1.00 45.05 263 ARG X CA 1
ATOM 4900 C C . ARG E 2 51 ? 1.338 17.916 28.912 1.00 42.40 263 ARG X C 1
ATOM 4901 O O . ARG E 2 51 ? 1.812 18.694 29.738 1.00 38.02 263 ARG X O 1
ATOM 4909 N N . LYS E 2 52 ? 0.748 16.769 29.230 1.00 44.46 264 LYS X N 1
ATOM 4910 C CA . LYS E 2 52 ? 0.575 16.303 30.605 1.00 43.64 264 LYS X CA 1
ATOM 4911 C C . LYS E 2 52 ? 1.355 15.018 30.938 1.00 42.41 264 LYS X C 1
ATOM 4912 O O . LYS E 2 52 ? 0.799 14.064 31.501 1.00 37.57 264 LYS X O 1
ATOM 4918 N N . ALA E 2 53 ? 2.640 15.008 30.585 1.00 41.90 265 ALA X N 1
ATOM 4919 C CA . ALA E 2 53 ? 3.537 13.880 30.830 1.00 39.80 265 ALA X CA 1
ATOM 4920 C C . ALA E 2 53 ? 4.911 14.445 31.181 1.00 39.32 265 ALA X C 1
ATOM 4921 O O . ALA E 2 53 ? 5.165 15.631 30.975 1.00 40.58 265 ALA X O 1
ATOM 4923 N N . LYS E 2 54 ? 5.777 13.608 31.746 1.00 38.94 266 LYS X N 1
ATOM 4924 C CA . LYS E 2 54 ? 7.134 14.015 32.128 1.00 37.86 266 LYS X CA 1
ATOM 4925 C C . LYS E 2 54 ? 7.999 12.778 32.221 1.00 35.12 266 LYS X C 1
ATOM 4926 O O . LYS E 2 54 ? 7.779 11.907 33.074 1.00 32.82 266 LYS X O 1
ATOM 4932 N N . ILE E 2 55 ? 8.975 12.701 31.327 1.00 27.42 267 ILE X N 1
ATOM 4933 C CA . ILE E 2 55 ? 9.864 11.562 31.280 1.00 25.29 267 ILE X CA 1
ATOM 4934 C C . ILE E 2 55 ? 11.226 12.019 31.769 1.00 29.13 267 ILE X C 1
ATOM 4935 O O . ILE E 2 55 ? 11.582 13.188 31.585 1.00 34.43 267 ILE X O 1
ATOM 4940 N N . ILE E 2 56 ? 11.961 11.109 32.410 1.00 27.28 268 ILE X N 1
ATOM 4941 C CA . ILE E 2 56 ? 13.305 11.364 32.944 1.00 25.28 268 ILE X CA 1
ATOM 4942 C C . ILE E 2 56 ? 14.114 10.075 32.764 1.00 30.80 268 ILE X C 1
ATOM 4943 O O . ILE E 2 56 ? 13.530 9.017 32.525 1.00 37.20 268 ILE X O 1
ATOM 4948 N N . LYS E 2 57 ? 15.440 10.156 32.826 1.00 32.80 269 LYS X N 1
ATOM 4949 C CA . LYS E 2 57 ? 16.288 8.976 32.636 1.00 35.49 269 LYS X CA 1
ATOM 4950 C C . LYS E 2 57 ? 17.076 8.644 33.901 1.00 39.46 269 LYS X C 1
ATOM 4951 O O . LYS E 2 57 ? 17.209 9.496 34.777 1.00 43.43 269 LYS X O 1
ATOM 4957 N N . ASP E 2 58 ? 17.618 7.426 33.972 1.00 40.41 270 ASP X N 1
ATOM 4958 C CA . ASP E 2 58 ? 18.438 6.993 35.105 1.00 40.65 270 ASP X CA 1
ATOM 4959 C C . ASP E 2 58 ? 17.683 7.109 36.419 1.00 43.81 270 ASP X C 1
ATOM 4960 O O . ASP E 2 58 ? 16.816 6.234 36.627 1.00 46.85 270 ASP X O 1
#

Secondary structure (DSSP, 8-state):
---TTEEEEEEEEETTEEEEEEE-TTS--EEEEE-SS-SHHHHHHHHHHHHTTS---EEE----SSTTSSHHHHHHHHHT-EEE----TTTHHHHHHHTTTTSSS-HHHHHHHHHHHHHS---SSSS---HHHHHHHHHHHHHTT---/---TTEEEEEEEEETTEEEEEEEETTTTEEEEE--SSS-HHHHHHHHHHHHTTS---EEEE-TTTTT--HHHHHHHHHHT-------HHHHHHHHHHHHHTTSSSSHHHHHHHHHHHHTT----SSSS--HHHHHHHHHHT-/--SSS--EEEEEE-SSSEEEEEEBGGGTB--EEE-SS-SHHHHHHHHHHHHTTS--------SSSSSS-HHHHHHHHHHT---------HHHHHHHHHHHHGGG-S-HHHHHHHHHHHHHT----SSS---HHHHHHHHHT--/---SSB-EEEEEEETTEEEEEEEETTTTEEEEEE-SS--HHHHHHHHHHHHTTS---B----SSTTTT-HHHHHHHTTTT---------HHHHHHHHHTTTTS-SSHHHHHHHHHHHHSS----SS-SS-HHHHHHHHHHH-/--S----EEE----SS-S-----EEE---SSSS-EEEETTEEEE--GGG--EEE-

B-factor: mean 29.75, std 18.08, range [2.0, 100.64]

Solvent-accessible surface area: 30639 Å² total; per-residue (Å²): 108,11,24,41,4,6,4,58,1,30,31,27,105,29,106,71,74,31,0,0,0,0,20,1,44,3,26,1,0,0,14,7,19,27,9,105,113,70,52,3,146,42,0,6,38,6,0,1,37,1,5,7,10,4,63,15,64,77,2,62,2,92,98,28,108,17,18,60,25,107,49,5,112,118,8,6,200,54,30,46,6,136,56,66,62,54,176,56,77,6,88,96,0,63,50,22,2,106,200,9,59,161,100,22,132,50,11,78,30,1,0,9,10,0,8,31,16,14,1,70,121,119,174,62,34,176,49,61,24,9,9,8,66,33,2,7,17,7,7,4,8,68,54,46,80,81,190,143,77,63,82,37,3,8,3,56,5,19,31,37,116,20,120,64,99,29,0,0,0,1,11,4,57,19,6,21,1,3,9,7,23,26,8,84,110,106,45,16,160,48,7,4,28,4,1,1,24,1,7,8,16,3,56,16,61,44,3,9,16,82,136,38,74,16,32,60,4,120,40,2,108,120,13,13,202,58,33,40,17,82,91,33,168,84,156,59,31,2,113,73,2,53,81,23,4,111,159,22,53,158,102,12,140,30,8,64,25,0,0,9,14,0,11,39,32,3,0,84,86,141,129,1,46,54,12,69,21,13,6,6,31,40,2,6,28,43,28,41,94,138,160,48,91,66,2,38,4,46,2,43,35,14,111,19,103,74,75,30,0,0,0,0,7,1,28,7,0,6,0,0,4,3,14,31,10,107,114,63,55,12,86,28,2,7,12,6,0,2,41,1,5,7,6,4,71,16,62,19,0,34,13,101,117,55,24,17,60,73,11,111,91,3,110,66,5,16,196,57,32,46,14,110,62,74,195,101,189,44,30,25,13,100,72,0,66,38,34,0,63,174,33,103,154,94,16,149,28,12,49,11,3,0,8,14,0,7,34,31,29,0,56,135,100,211,35,25,32,24,45,38,9,23,15,59,40,1,10,77,33,26,46,87,190,161,62,90,35,1,23,0,38,10,38,26,30,95,8,107,67,107,27,0,0,8,0,13,0,46,26,19,18,0,0,10,7,15,34,8,110,117,75,37,14,101,48,4,1,25,10,0,2,38,2,6,0,6,2,44,12,86,54,1,50,6,72,76,36,57,15,26,69,13,135,56,2,146,140,11,6,200,47,25,60,5,115,56,52,145,77,140,70,49,27,117,103,0,67,90,24,12,106,203,41,40,172,92,23,143,36,18,72,19,2,0,12,1,0,10,30,16,24,0,60,124,134,192,33,64,178,17,112,73,12,24,2,65,66,1,9,55,59,31,48,112,148,122,141,99,141,129,116,101,15,95,0,33,37,41,61,45,194,100,153,112,179,93,49,62,2,32,18,50,42,160,57,125,42,25,0,43,0,75,53,71,122,98,108,72,89,4,54,76,114,36,8,31,24,18,53,131

InterPro domains:
  IPR000071 Immunodeficiency lentiviral matrix, N-terminal [PF00540] (2-127)
  IPR000071 Immunodeficiency lentiviral matrix, N-terminal [PR00234] (4-20)
  IPR000071 Immunodeficiency lentiviral matrix, N-terminal [PR00234] (22-40)
  IPR000071 Immunodeficiency lentiviral matrix, N-terminal [PR00234] (42-57)
  IPR000071 Immunodeficiency lentiviral matrix, N-terminal [PR00234] (70-89)
  IPR000071 Immunodeficiency lentiviral matrix, N-terminal [PR00234] (89-102)
  IPR000477 Reverse transcriptase domain [PF00078] (659-830)
  IPR000477 Reverse transcriptase domain [PS50878] (640-830)
  IPR001037 Integrase, C-terminal, retroviral [PF00552] (1380-1423)
  IPR001037 Integrase, C-terminal, retroviral [PS51027] (1378-1425)
  IPR001584 Integrase, catalytic core [PF00665] (1214-1300)
  IPR001584 Integrase, catalytic core [PS50994] (1208-1359)
  IPR001878 Zinc finger, CCHC-type [PF00098] (391-407)
  IPR001878 Zinc finger, CCHC-type [PS50158] (392-407)
  IPR001878 Zinc finger, CCHC-type [PS50158] (414-429)
  IPR001878 Zinc finger, CCHC-type [SM00343] (392-408)
  IPR001878 Zinc finger, CCHC-type [SM00343] (413-429)
  IPR001969 Aspartic peptidase, active site [PS00141] (519-530)
  IPR001995 Peptidase A2A, retrovirus, catalytic [PS50175] (517-586)
  IPR002156 Ribonuclease H domain [PF00075] (1033-1151)

Radius of gyration: 29.27 Å; Cα contacts (8 Å, |Δi|>4): 1165; chains: 5; bounding box: 66×77×67 Å

CATH classification: 3.30.420.10

Nearest PDB structures (foldseek):
  1c6v-assembly1_D  TM=9.657E-01  e=1.201E-24  Simian immunodeficiency virus
  3vq6-assembly1_B  TM=9.630E-01  e=6.213E-20  Human immunodeficiency virus 1
  8cta-assembly2_E  TM=9.667E-01  e=1.805E-19  Human immunodeficiency virus 1
  3vqp-assembly1_A  TM=9.458E-01  e=7.986E-20  Human immunodeficiency virus 1
  6w42-assembly1_A-2  TM=9.339E-01  e=4.158E-18  Human immunodeficiency virus 1